Protein AF-A0A9E5ETS0-F1 (afdb_monomer_lite)

Foldseek 3Di:
DLLVVLVVLVVVVVVVVVCVVCCVVVVVDFPAAFFPLVVLVVVLVVLCCVVVVVVVCVVSVVVSCCSNVVPDDPPDDDDDDDDDVVCVCVVVVVVVVVCVVSVLSCVCSVCVWAAVDFPDPPPTDGPDDPDPFPFEWEWEDDVLKTKIWGDPDDCPPDVPVCSVPPDPPIDIDIQEAEDAAQTWYKYFYAYDDQKWWWDWRNNVDIDIHHHPDTGITITHGHDFQWEQDPVVRDIDGPDPVPWTKTATPDDPDDVRVSHIHTYGYYHDDDDDDPCCPAPLDLQLQNQLVLLVVQLVVLCVVLVVLVVVLVQCVVPVPDQRPPCLVVDDVVCVNHDDPQNNLQSQQLSVLSCQLRHLLSNLLRNCLSNPQCVQQVFPHWPCSNLNSVLSVLLVLLVVLLVCQQVDFLGAWRCHNLCQCLQLAFWAFFDQDQDPPDPPDDGDTDGDRDDPQQAHPSHSNSGSNLLSSLVSVLSSLSSLLSSLVRSLCCNPPGGDPPDDPVNGDQSSVLSNVLSVLSNPLSVLVSVLSVQSSCCRPVNAAAQAPAPADDDPSTGHDGYHHHSVVSVCSSCSRVVSSVSSSPRD

Sequence (580 aa):
MYRCWGLLFAAVNLAAIGLFVISPAMGWWLPKNIASYGADIDHLFYLILVATGFFFIVTQGTLVYCMLRFNAKEGVKAMNIHGNTKLEIIWTAIPAIILIYIGFAQTPTWAKMKYIEIDTWFPVRYKGTNIESDLHVTVLGRQWEWRMRYPQGNIPADPQAWADLGNLHDLHVVNELHVWKDAKVKIHLKTQDVIHSFFMPNLRLKQDALPGKIMPMVFSPIEANVRYNPTTKMIEELNPSSTWEIACAELCGGNHYRMRGKLFVHETKQKPRFLTTYLFSQDHKMIGIQFLFSGLIFFGIGGLLALLVRLQLAWPDGNLPYIGKWFPQSWGGKMSPEFYTMLFTMHASIMIFFVIIPWLTGTFGNFLIPLMIGARDMAFPKLNMFSYWVMWPAFIIILASFFVDGGAASSGWTSYPTLSNVGAEAGLEKIPLKPGEPTTSYTVFKDDSFNSPAAPGAGMGQIFWLVSLIFVGIGSMMGSVNYITTILNMRAPGMDLMRMPLTVWSLFITAILQALALPVLTVALMLQLLDKLIATSFFLPPGGLSFGNWHTTPGGGQPLLWQHLFWFYSHPAVYIMILP

Secondary structure (DSSP, 8-state):
-HHHHHHHHHHHHHHHHHHHHHHHHTT-SSPPP-BTTHHHHHHHHHHHHHHHHHHHHHHHHHHHHHHHHT-PPTTPPPP-PPP-HHHHHHHHHHHHHHHHHHHHHTHHHHHHHH-S-BS-TTTT-B--S----SEEEEEEEETTEEEEEE-SSPPPS-HHHHHHH--TT-EEEESEEEEETT--EEEEEEESSS-EEEEEGGGTEEEEE-TT--EEEEE-B-S--EEE-TTT-SEEES-GGG-EEEEE-S--STTGGG-EEEEEEESS-PPPPHIIIIIS---HHHHHHHHHHHHHHHHHHHHHHHHHHHHHHHSSSSPPTTTGGGS-GGGTTS--HHHHHHHHHHHHHHIIIIIIHIIIIIIIIHHHHHHHHT-SS-S-HHHHHHHHHTHHHHHHHHHHGGGSTT-B--STTTT-HHHHS--EEEEEE---SSTTS----EEEE------BTTBGGGTHHHHHHHHHHHHHHHHHHHHHHHHHHHHHH-PPTT--GGGS-HHHHHHHHHHHHHHHHHHHHHHHHHHHHHHHHS---SSSPBT--EETTEEPPPB-S-HHHHHHHHHHHHHHHHHHHH--

pLDDT: mean 83.67, std 13.47, range [40.34, 97.81]

Radius of gyration: 40.65 Å; chains: 1; bounding box: 93×56×139 Å

Structure (mmCIF, N/CA/C/O backbone):
data_AF-A0A9E5ETS0-F1
#
_entry.id   AF-A0A9E5ETS0-F1
#
loop_
_atom_site.group_PDB
_atom_site.id
_atom_site.type_symbol
_atom_site.label_atom_id
_atom_site.label_alt_id
_atom_site.label_comp_id
_atom_site.label_asym_id
_atom_site.label_entity_id
_atom_site.label_seq_id
_atom_site.pdbx_PDB_ins_code
_atom_site.Cartn_x
_atom_site.Cartn_y
_atom_site.Cartn_z
_atom_site.occupancy
_atom_site.B_iso_or_equiv
_atom_site.auth_seq_id
_atom_site.auth_comp_id
_atom_site.auth_asym_id
_atom_site.auth_atom_id
_atom_site.pdbx_PDB_model_num
ATOM 1 N N . MET A 1 1 ? -20.040 4.695 73.032 1.00 62.38 1 MET A N 1
ATOM 2 C CA . MET A 1 1 ? -19.505 4.022 71.828 1.00 62.38 1 MET A CA 1
ATOM 3 C C . MET A 1 1 ? -20.606 3.585 70.858 1.00 62.38 1 MET A C 1
ATOM 5 O O . MET A 1 1 ? -20.610 4.052 69.731 1.00 62.38 1 MET A O 1
ATOM 9 N N . TYR A 1 2 ? -21.592 2.784 71.278 1.00 68.00 2 TYR A N 1
ATOM 10 C CA . TYR A 1 2 ? -22.617 2.216 70.378 1.00 68.00 2 TYR A CA 1
ATOM 11 C C . TYR A 1 2 ? -23.520 3.232 69.645 1.00 68.00 2 TYR A C 1
ATOM 13 O O . TYR A 1 2 ? -23.860 3.021 68.487 1.00 68.00 2 TYR A O 1
ATOM 21 N N . ARG A 1 3 ? -23.887 4.364 70.270 1.00 72.94 3 ARG A N 1
ATOM 22 C CA . ARG A 1 3 ? -24.662 5.428 69.587 1.00 72.94 3 ARG A CA 1
ATOM 23 C C . ARG A 1 3 ? -23.854 6.135 68.497 1.00 72.94 3 ARG A C 1
ATOM 25 O O . ARG A 1 3 ? -24.411 6.493 67.468 1.00 72.94 3 ARG A O 1
ATOM 32 N N . CYS A 1 4 ? -22.547 6.287 68.709 1.00 80.50 4 CYS A N 1
ATOM 33 C CA . CYS A 1 4 ? -21.646 6.867 67.717 1.00 80.50 4 CYS A CA 1
ATOM 34 C C . CYS A 1 4 ? -21.562 5.979 66.470 1.00 80.50 4 CYS A C 1
ATOM 36 O O . CYS A 1 4 ? -21.578 6.503 65.366 1.00 80.50 4 CYS A O 1
ATOM 38 N N . TRP A 1 5 ? -21.565 4.650 66.634 1.00 81.69 5 TRP A N 1
ATOM 39 C CA . TRP A 1 5 ? -21.604 3.703 65.514 1.00 81.69 5 TRP A CA 1
ATOM 40 C C . TRP A 1 5 ? -22.902 3.785 64.703 1.00 81.69 5 TRP A C 1
ATOM 42 O O . TRP A 1 5 ? -22.839 3.796 63.480 1.00 81.69 5 TRP A O 1
ATOM 52 N N . GLY A 1 6 ? -24.064 3.909 65.356 1.00 83.94 6 GLY A N 1
ATOM 53 C CA . GLY A 1 6 ? -25.342 4.097 64.654 1.00 83.94 6 GLY A CA 1
ATOM 54 C C . GLY A 1 6 ? -25.409 5.411 63.865 1.00 83.94 6 GLY A C 1
ATOM 55 O O . GLY A 1 6 ? -25.862 5.420 62.724 1.00 83.94 6 GLY A O 1
ATOM 56 N N . LEU A 1 7 ? -24.903 6.509 64.438 1.00 86.38 7 LEU A N 1
ATOM 57 C CA . LEU A 1 7 ? -24.822 7.808 63.756 1.00 86.38 7 LEU A CA 1
ATOM 58 C C . LEU A 1 7 ? -23.814 7.800 62.600 1.00 86.38 7 LEU A C 1
ATOM 60 O O . LEU A 1 7 ? -24.113 8.326 61.533 1.00 86.38 7 LEU A O 1
ATOM 64 N N . LEU A 1 8 ? -22.649 7.173 62.787 1.00 88.25 8 LEU A N 1
ATOM 65 C CA . LEU A 1 8 ? -21.658 6.994 61.726 1.00 88.25 8 LEU A CA 1
ATOM 66 C C . LEU A 1 8 ? -22.242 6.175 60.570 1.00 88.25 8 LEU A C 1
ATOM 68 O O . LEU A 1 8 ? -22.123 6.567 59.414 1.00 88.25 8 LEU A O 1
ATOM 72 N N . PHE A 1 9 ? -22.924 5.072 60.879 1.00 89.19 9 PHE A N 1
ATOM 73 C CA . PHE A 1 9 ? -23.570 4.231 59.876 1.00 89.19 9 PHE A CA 1
ATOM 74 C C . PHE A 1 9 ? -24.673 4.985 59.118 1.00 89.19 9 PHE A C 1
ATOM 76 O O . PHE A 1 9 ? -24.759 4.888 57.893 1.00 89.19 9 PHE A O 1
ATOM 83 N N . ALA A 1 10 ? -25.476 5.798 59.813 1.00 89.31 10 ALA A N 1
ATOM 84 C CA . ALA A 1 10 ? -26.462 6.674 59.182 1.00 89.31 10 ALA A CA 1
ATOM 85 C C . ALA A 1 10 ? -25.806 7.706 58.249 1.00 89.31 10 ALA A C 1
ATOM 87 O O . ALA A 1 10 ? -26.261 7.889 57.121 1.00 89.31 10 ALA A O 1
ATOM 88 N N . ALA A 1 11 ? -24.710 8.335 58.686 1.00 92.38 11 ALA A N 1
ATOM 89 C CA . ALA A 1 11 ? -23.965 9.303 57.885 1.00 92.38 11 ALA A CA 1
ATOM 90 C C . ALA A 1 11 ? -23.371 8.669 56.615 1.00 92.38 11 ALA A C 1
ATOM 92 O O . ALA A 1 11 ? -23.480 9.253 55.540 1.00 92.38 11 ALA A O 1
ATOM 93 N N . VAL A 1 12 ? -22.810 7.458 56.711 1.00 90.94 12 VAL A N 1
ATOM 94 C CA . VAL A 1 12 ? -22.287 6.712 55.552 1.00 90.94 12 VAL A CA 1
ATOM 95 C C . VAL A 1 12 ? -23.400 6.377 54.556 1.00 90.94 12 VAL A C 1
ATOM 97 O O . VAL A 1 12 ? -23.225 6.580 53.357 1.00 90.94 12 VAL A O 1
ATOM 100 N N . ASN A 1 13 ? -24.562 5.918 55.030 1.00 90.19 13 ASN A N 1
ATOM 101 C CA . ASN A 1 13 ? -25.700 5.625 54.153 1.00 90.19 13 ASN A CA 1
ATOM 102 C C . ASN A 1 13 ? -26.237 6.884 53.459 1.00 90.19 13 ASN A C 1
ATOM 104 O O . ASN A 1 13 ? -26.495 6.858 52.256 1.00 90.19 13 ASN A O 1
ATOM 108 N N . LEU A 1 14 ? -26.359 7.999 54.185 1.00 90.06 14 LEU A N 1
ATOM 109 C CA . LEU A 1 14 ? -26.758 9.283 53.603 1.00 90.06 14 LEU A CA 1
ATOM 110 C C . LEU A 1 14 ? -25.741 9.778 52.570 1.00 90.06 14 LEU A C 1
ATOM 112 O O . LEU A 1 14 ? -26.143 10.256 51.512 1.00 90.06 14 LEU A O 1
ATOM 116 N N . ALA A 1 15 ? -24.443 9.618 52.835 1.00 90.94 15 ALA A N 1
ATOM 117 C CA . ALA A 1 15 ? -23.394 9.948 51.876 1.00 90.94 15 ALA A CA 1
ATOM 118 C C . ALA A 1 15 ? -23.476 9.071 50.615 1.00 90.94 15 ALA A C 1
ATOM 120 O O . ALA A 1 15 ? -23.362 9.592 49.508 1.00 90.94 15 ALA A O 1
ATOM 121 N N . ALA A 1 16 ? -23.737 7.767 50.758 1.00 87.12 16 ALA A N 1
ATOM 122 C CA . ALA A 1 16 ? -23.919 6.857 49.628 1.00 87.12 16 ALA A CA 1
ATOM 123 C C . ALA A 1 16 ? -25.138 7.239 48.770 1.00 87.12 16 ALA A C 1
ATOM 125 O O . ALA A 1 16 ? -25.021 7.346 47.551 1.00 87.12 16 ALA A O 1
ATOM 126 N N . ILE A 1 17 ? -26.288 7.518 49.394 1.00 86.00 17 ILE A N 1
ATOM 127 C CA . ILE A 1 17 ? -27.493 7.992 48.691 1.00 86.00 17 ILE A CA 1
ATOM 128 C C . ILE A 1 17 ? -27.215 9.335 48.003 1.00 86.00 17 ILE A C 1
ATOM 130 O O . ILE A 1 17 ? -27.558 9.513 46.834 1.00 86.00 17 ILE A O 1
ATOM 134 N N . GLY A 1 18 ? -26.546 10.261 48.696 1.00 86.19 18 GLY A N 1
ATOM 135 C CA . GLY A 1 18 ? -26.140 11.552 48.146 1.00 86.19 18 GLY A CA 1
ATOM 136 C C . GLY A 1 18 ? -25.257 11.403 46.907 1.00 86.19 18 GLY A C 1
ATOM 137 O O . GLY A 1 18 ? -25.530 12.032 45.888 1.00 86.19 18 GLY A O 1
ATOM 138 N N . LEU A 1 19 ? -24.260 10.514 46.945 1.00 85.50 19 LEU A N 1
ATOM 139 C CA . LEU A 1 19 ? -23.407 10.202 45.795 1.00 85.50 19 LEU A CA 1
ATOM 140 C C . LEU A 1 19 ? -24.216 9.679 44.604 1.00 85.50 19 LEU A C 1
ATOM 142 O O . LEU A 1 19 ? -23.965 10.105 43.478 1.00 85.50 19 LEU A O 1
ATOM 146 N N . PHE A 1 20 ? -25.209 8.817 44.826 1.00 82.50 20 PHE A N 1
ATOM 147 C CA . PHE A 1 20 ? -26.078 8.315 43.755 1.00 82.50 20 PHE A CA 1
ATOM 148 C C . PHE A 1 20 ? -26.928 9.409 43.101 1.00 82.50 20 PHE A C 1
ATOM 150 O O . PHE A 1 20 ? -27.121 9.380 41.889 1.00 82.50 20 PHE A O 1
ATOM 157 N N . VAL A 1 21 ? -27.411 10.384 43.874 1.00 82.12 21 VAL A N 1
ATOM 158 C CA . VAL A 1 21 ? -28.195 11.516 43.349 1.00 82.12 21 VAL A CA 1
ATOM 159 C C . VAL A 1 21 ? -27.303 12.529 42.625 1.00 82.12 21 VAL A C 1
ATOM 161 O O . VAL A 1 21 ? -27.699 13.089 41.605 1.00 82.12 21 VAL A O 1
ATOM 164 N N . ILE A 1 22 ? -26.087 12.749 43.128 1.00 85.06 22 ILE A N 1
ATOM 165 C CA . ILE A 1 22 ? -25.135 13.722 42.575 1.00 85.06 22 ILE A CA 1
ATOM 166 C C . ILE A 1 22 ? -24.440 13.184 41.314 1.00 85.06 22 ILE A C 1
ATOM 168 O O . ILE A 1 22 ? -24.177 13.952 40.391 1.00 85.06 22 ILE A O 1
ATOM 172 N N . SER A 1 23 ? -24.164 11.877 41.232 1.00 83.69 23 SER A N 1
ATOM 173 C CA . SER A 1 23 ? -23.398 11.277 40.122 1.00 83.69 23 SER A CA 1
ATOM 174 C C . SER A 1 23 ? -23.966 11.587 38.723 1.00 83.69 23 SER A C 1
ATOM 176 O O . SER A 1 23 ? -23.178 11.953 37.849 1.00 83.69 23 SER A O 1
ATOM 178 N N . PRO A 1 24 ? -25.295 11.529 38.482 1.00 79.06 24 PRO A N 1
ATOM 179 C CA . PRO A 1 24 ? -25.895 11.980 37.226 1.00 79.06 24 PRO A CA 1
ATOM 180 C C . PRO A 1 24 ? -25.645 13.457 36.911 1.00 79.06 24 PRO A C 1
ATOM 182 O O . PRO A 1 24 ? -25.294 13.780 35.779 1.00 79.06 24 PRO A O 1
ATOM 185 N N . ALA A 1 25 ? -25.775 14.346 37.903 1.00 79.25 25 ALA A N 1
ATOM 186 C CA . ALA A 1 25 ? -25.561 15.784 37.724 1.00 79.25 25 ALA A CA 1
ATOM 187 C C . ALA A 1 25 ? -24.096 16.124 37.394 1.00 79.25 25 ALA A C 1
ATOM 189 O O . ALA A 1 25 ? -23.830 17.089 36.684 1.00 79.25 25 ALA A O 1
ATOM 190 N N . MET A 1 26 ? -23.156 15.302 37.869 1.00 81.19 26 MET A N 1
ATOM 191 C CA . MET A 1 26 ? -21.717 15.447 37.617 1.00 81.19 26 MET A CA 1
ATOM 192 C C . MET A 1 26 ? -21.239 14.735 36.341 1.00 81.19 26 MET A C 1
ATOM 194 O O . MET A 1 26 ? -20.049 14.768 36.032 1.00 81.19 26 MET A O 1
ATOM 198 N N . GLY A 1 27 ? -22.135 14.069 35.602 1.00 75.50 27 GLY A N 1
ATOM 199 C CA . GLY A 1 27 ? -21.783 13.327 34.387 1.00 75.50 27 GLY A CA 1
ATOM 200 C C . GLY A 1 27 ? -21.003 12.030 34.635 1.00 75.50 27 GLY A C 1
ATOM 201 O O . GLY A 1 27 ? -20.475 11.451 33.691 1.00 75.50 27 GLY A O 1
ATOM 202 N N . TRP A 1 28 ? -20.946 11.536 35.876 1.00 81.38 28 TRP A N 1
ATOM 203 C CA . TRP A 1 28 ? -20.287 10.269 36.250 1.00 81.38 28 TRP A CA 1
ATOM 204 C C . TRP A 1 28 ? -21.172 9.038 36.022 1.00 81.38 28 TRP A C 1
ATOM 206 O O . TRP A 1 28 ? -20.935 7.965 36.575 1.00 81.38 28 TRP A O 1
ATOM 216 N N . TRP A 1 29 ? -22.239 9.211 35.251 1.00 86.81 29 TRP A N 1
ATOM 217 C CA . TRP A 1 29 ? -23.243 8.190 35.010 1.00 86.81 29 TRP A CA 1
ATOM 218 C C . TRP A 1 29 ? -22.941 7.377 33.746 1.00 86.81 29 TRP A C 1
ATOM 220 O O . TRP A 1 29 ? -21.812 7.336 33.261 1.00 86.81 29 TRP A O 1
ATOM 230 N N . LEU A 1 30 ? -23.957 6.697 33.213 1.00 86.81 30 LEU A N 1
ATOM 231 C CA . LEU A 1 30 ? -23.849 5.945 31.970 1.00 86.81 30 LEU A CA 1
ATOM 232 C C . LEU A 1 30 ? -23.328 6.836 30.824 1.00 86.81 30 LEU A C 1
ATOM 234 O O . LEU A 1 30 ? -23.855 7.931 30.611 1.00 86.81 30 LEU A O 1
ATOM 238 N N . PRO A 1 31 ? -22.334 6.370 30.044 1.00 88.94 31 PRO A N 1
ATOM 239 C CA . PRO A 1 31 ? -21.817 7.135 28.918 1.00 88.94 31 PRO A CA 1
ATOM 240 C C . PRO A 1 31 ? -22.869 7.231 27.812 1.00 88.94 31 PRO A C 1
ATOM 242 O O . PRO A 1 31 ? -23.788 6.410 27.741 1.00 88.94 31 PRO A O 1
ATOM 245 N N . LYS A 1 32 ? -22.710 8.195 26.902 1.00 89.25 32 LYS A N 1
ATOM 246 C CA . LYS A 1 32 ? -23.622 8.397 25.766 1.00 89.25 32 LYS A CA 1
ATOM 247 C C . LYS A 1 32 ? -23.890 7.085 25.016 1.00 89.25 32 LYS A C 1
ATOM 249 O O . LYS A 1 32 ? -22.942 6.403 24.618 1.00 89.25 32 LYS A O 1
ATOM 254 N N . ASN A 1 33 ? -25.169 6.758 24.828 1.00 91.44 33 ASN A N 1
ATOM 255 C CA . ASN A 1 33 ? -25.594 5.601 24.048 1.00 91.44 33 ASN A CA 1
ATOM 256 C C . ASN A 1 33 ? -25.424 5.865 22.543 1.00 91.44 33 ASN A C 1
ATOM 258 O O . ASN A 1 33 ? -25.897 6.881 22.038 1.00 91.44 33 ASN A O 1
ATOM 262 N N . ILE A 1 34 ? -24.799 4.919 21.843 1.00 92.69 34 ILE A N 1
ATOM 263 C CA . ILE A 1 34 ? -24.643 4.922 20.380 1.00 92.69 34 ILE A CA 1
ATOM 264 C C . ILE A 1 34 ? -25.112 3.610 19.734 1.00 92.69 34 ILE A C 1
ATOM 266 O O . ILE A 1 34 ? -24.891 3.409 18.543 1.00 92.69 34 ILE A O 1
ATOM 270 N N . ALA A 1 35 ? -25.737 2.708 20.495 1.00 90.81 35 ALA A N 1
ATOM 271 C CA . ALA A 1 35 ? -26.347 1.483 19.983 1.00 90.81 35 ALA A CA 1
ATOM 272 C C . ALA A 1 35 ? -27.851 1.674 19.756 1.00 90.81 35 ALA A C 1
ATOM 274 O O . ALA A 1 35 ? -28.539 2.297 20.572 1.00 90.81 35 ALA A O 1
ATOM 275 N N . SER A 1 36 ? -28.380 1.046 18.705 1.00 89.50 36 SER A N 1
ATOM 276 C CA . SER A 1 36 ? -29.820 1.044 18.403 1.00 89.50 36 SER A CA 1
ATOM 277 C C . SER A 1 36 ? -30.688 0.494 19.545 1.00 89.50 36 SER A C 1
ATOM 279 O O . SER A 1 36 ? -31.787 0.989 19.769 1.00 89.50 36 SER A O 1
ATOM 281 N N . TYR A 1 37 ? -30.189 -0.487 20.304 1.00 86.69 37 TYR A N 1
ATOM 282 C CA . TYR A 1 37 ? -30.886 -1.112 21.437 1.00 86.69 37 TYR A CA 1
ATOM 283 C C . TYR A 1 37 ? -30.562 -0.476 22.800 1.00 86.69 37 TYR A C 1
ATOM 285 O O . TYR A 1 37 ? -31.112 -0.889 23.819 1.00 86.69 37 TYR A O 1
ATOM 293 N N . GLY A 1 38 ? -29.638 0.488 22.870 1.00 88.38 38 GLY A N 1
ATOM 294 C CA . GLY A 1 38 ? -29.115 0.940 24.164 1.00 88.38 38 GLY A CA 1
ATOM 295 C C . GLY A 1 38 ? -30.148 1.648 25.045 1.00 88.38 38 GLY A C 1
ATOM 296 O O . GLY A 1 38 ? -30.062 1.541 26.263 1.00 88.38 38 GLY A O 1
ATOM 297 N N . ALA A 1 39 ? -31.177 2.270 24.458 1.00 90.00 39 ALA A N 1
ATOM 298 C CA . ALA A 1 39 ? -32.281 2.865 25.215 1.00 90.00 39 ALA A CA 1
ATOM 299 C C . ALA A 1 39 ? -33.088 1.818 26.009 1.00 90.00 39 ALA A C 1
ATOM 301 O O . ALA A 1 39 ? -33.478 2.079 27.146 1.00 90.00 39 ALA A O 1
ATOM 302 N N . ASP A 1 40 ? -33.281 0.617 25.449 1.00 88.06 40 ASP A N 1
ATOM 303 C CA . ASP A 1 40 ? -33.982 -0.482 26.127 1.00 88.06 40 ASP A CA 1
ATOM 304 C C . ASP A 1 40 ? -33.185 -0.973 27.350 1.00 88.06 40 ASP A C 1
ATOM 306 O O . ASP A 1 40 ? -33.758 -1.295 28.394 1.00 88.06 40 ASP A O 1
ATOM 310 N N . ILE A 1 41 ? -31.852 -1.014 27.234 1.00 88.69 41 ILE A N 1
ATOM 311 C CA . ILE A 1 41 ? -30.949 -1.387 28.334 1.00 88.69 41 ILE A CA 1
ATOM 312 C C . ILE A 1 41 ? -30.951 -0.309 29.410 1.00 88.69 41 ILE A C 1
ATOM 314 O O . ILE A 1 41 ? -31.074 -0.633 30.590 1.00 88.69 41 ILE A O 1
ATOM 318 N N . ASP A 1 42 ? -30.834 0.957 29.011 1.00 90.75 42 ASP A N 1
ATOM 319 C CA . ASP A 1 42 ? -30.828 2.080 29.944 1.00 90.75 42 ASP A CA 1
ATOM 320 C C . ASP A 1 42 ? -32.147 2.101 30.741 1.00 90.75 42 ASP A C 1
ATOM 322 O O . ASP A 1 42 ? -32.120 2.216 31.966 1.00 90.75 42 ASP A O 1
ATOM 326 N N . HIS A 1 43 ? -33.296 1.860 30.094 1.00 89.44 43 HIS A N 1
ATOM 327 C CA . HIS A 1 43 ? -34.589 1.734 30.776 1.00 89.44 43 HIS A CA 1
ATOM 328 C C . HIS A 1 43 ? -34.617 0.590 31.806 1.00 89.44 43 HIS A C 1
ATOM 330 O O . HIS A 1 43 ? -35.038 0.800 32.946 1.00 89.44 43 HIS A O 1
ATOM 336 N N . LEU A 1 44 ? -34.148 -0.612 31.444 1.00 88.38 44 LEU A N 1
ATOM 337 C CA . LEU A 1 44 ? -34.066 -1.740 32.384 1.00 88.38 44 LEU A CA 1
ATOM 338 C C . LEU A 1 44 ? -33.138 -1.437 33.562 1.00 88.38 44 LEU A C 1
ATOM 340 O O . LEU A 1 44 ? -33.475 -1.743 34.706 1.00 88.38 44 LEU A O 1
ATOM 344 N N . PHE A 1 45 ? -31.993 -0.812 33.291 1.00 89.19 45 PHE A N 1
ATOM 345 C CA . PHE A 1 45 ? -31.049 -0.400 34.319 1.00 89.19 45 PHE A CA 1
ATOM 346 C C . PHE A 1 45 ? -31.698 0.568 35.312 1.00 89.19 45 PHE A C 1
ATOM 348 O O . PHE A 1 45 ? -31.629 0.328 36.516 1.00 89.19 45 PHE A O 1
ATOM 355 N N . TYR A 1 46 ? -32.386 1.611 34.834 1.00 88.25 46 TYR A N 1
ATOM 356 C CA . TYR A 1 46 ? -33.074 2.560 35.713 1.00 88.25 46 TYR A CA 1
ATOM 357 C C . TYR A 1 46 ? -34.221 1.916 36.494 1.00 88.25 46 TYR A C 1
ATOM 359 O O . TYR A 1 46 ? -34.378 2.202 37.680 1.00 88.25 46 TYR A O 1
ATOM 367 N N . LEU A 1 47 ? -34.987 1.013 35.878 1.00 87.19 47 LEU A N 1
ATOM 368 C CA . LEU A 1 47 ? -36.055 0.281 36.560 1.00 87.19 47 LEU A CA 1
ATOM 369 C C . LEU A 1 47 ? -35.508 -0.560 37.721 1.00 87.19 47 LEU A C 1
ATOM 371 O O . LEU A 1 47 ? -36.016 -0.476 38.842 1.00 87.19 47 LEU A O 1
ATOM 375 N N . ILE A 1 48 ? -34.450 -1.336 37.471 1.00 89.00 48 ILE A N 1
ATOM 376 C CA . ILE A 1 48 ? -33.796 -2.162 38.495 1.00 89.00 48 ILE A CA 1
ATOM 377 C C . ILE A 1 48 ? -33.188 -1.269 39.575 1.00 89.00 48 ILE A C 1
ATOM 379 O O . ILE A 1 48 ? -33.345 -1.549 40.764 1.00 89.00 48 ILE A O 1
ATOM 383 N N . LEU A 1 49 ? -32.529 -0.180 39.185 1.00 88.19 49 LEU A N 1
ATOM 384 C CA . LEU A 1 49 ? -31.896 0.748 40.113 1.00 88.19 49 LEU A CA 1
ATOM 385 C C . LEU A 1 49 ? -32.911 1.413 41.049 1.00 88.19 49 LEU A C 1
ATOM 387 O O . LEU A 1 49 ? -32.669 1.473 42.249 1.00 88.19 49 LEU A O 1
ATOM 391 N N . VAL A 1 50 ? -34.053 1.879 40.536 1.00 87.12 50 VAL A N 1
ATOM 392 C CA . VAL A 1 50 ? -35.105 2.492 41.364 1.00 87.12 50 VAL A CA 1
ATOM 393 C C . VAL A 1 50 ? -35.713 1.459 42.313 1.00 87.12 50 VAL A C 1
ATOM 395 O O . VAL A 1 50 ? -35.842 1.729 43.508 1.00 87.12 50 VAL A O 1
ATOM 398 N N . ALA A 1 51 ? -36.039 0.263 41.813 1.00 87.94 51 ALA A N 1
ATOM 399 C CA . ALA A 1 51 ? -36.621 -0.799 42.630 1.00 87.94 51 ALA A CA 1
ATOM 400 C C . ALA A 1 51 ? -35.667 -1.251 43.751 1.00 87.94 51 ALA A C 1
ATOM 402 O O . ALA A 1 51 ? -36.046 -1.294 44.921 1.00 87.94 51 ALA A O 1
ATOM 403 N N . THR A 1 52 ? -34.411 -1.551 43.412 1.00 88.00 52 THR A N 1
ATOM 404 C CA . THR A 1 52 ? -33.392 -1.970 44.390 1.00 88.00 52 THR A CA 1
ATOM 405 C C . THR A 1 52 ? -32.995 -0.834 45.329 1.00 88.00 52 THR A C 1
ATOM 407 O O . THR A 1 52 ? -32.853 -1.067 46.527 1.00 88.00 52 THR A O 1
ATOM 410 N N . GLY A 1 53 ? -32.896 0.397 44.825 1.00 87.75 53 GLY A N 1
ATOM 411 C CA . GLY A 1 53 ? -32.628 1.598 45.613 1.00 87.75 53 GLY A CA 1
ATOM 412 C C . GLY A 1 53 ? -33.704 1.864 46.664 1.00 87.75 53 GLY A C 1
ATOM 413 O O . GLY A 1 53 ? -33.373 2.153 47.814 1.00 87.75 53 GLY A O 1
ATOM 414 N N . PHE A 1 54 ? -34.983 1.684 46.320 1.00 88.12 54 PHE A N 1
ATOM 415 C CA . PHE A 1 54 ? -36.087 1.776 47.279 1.00 88.12 54 PHE A CA 1
ATOM 416 C C . PHE A 1 54 ? -35.911 0.786 48.439 1.00 88.12 54 PHE A C 1
ATOM 418 O O . PHE A 1 54 ? -35.875 1.194 49.602 1.00 88.12 54 PHE A O 1
ATOM 425 N N . PHE A 1 55 ? -35.733 -0.507 48.140 1.00 88.19 55 PHE A N 1
ATOM 426 C CA . PHE A 1 55 ? -35.544 -1.521 49.184 1.00 88.19 55 PHE A CA 1
ATOM 427 C C . PHE A 1 55 ? -34.259 -1.311 49.980 1.00 88.19 55 PHE A C 1
ATOM 429 O O . PHE A 1 55 ? -34.251 -1.544 51.190 1.00 88.19 55 PHE A O 1
ATOM 436 N N . PHE A 1 56 ? -33.191 -0.838 49.339 1.00 88.50 56 PHE A N 1
ATOM 437 C CA . PHE A 1 56 ? -31.949 -0.483 50.012 1.00 88.50 56 PHE A CA 1
ATOM 438 C C . PHE A 1 56 ? -32.184 0.617 51.054 1.00 88.50 56 PHE A C 1
ATOM 440 O O . PHE A 1 56 ? -31.859 0.412 52.222 1.00 88.50 56 PHE A O 1
ATOM 447 N N . ILE A 1 57 ? -32.817 1.735 50.678 1.00 89.69 57 ILE A N 1
ATOM 448 C CA . ILE A 1 57 ? -33.107 2.852 51.595 1.00 89.69 57 ILE A CA 1
ATOM 449 C C . ILE A 1 57 ? -33.966 2.381 52.769 1.00 89.69 57 ILE A C 1
ATOM 451 O O . ILE A 1 57 ? -33.664 2.685 53.923 1.00 89.69 57 ILE A O 1
ATOM 455 N N . VAL A 1 58 ? -35.013 1.607 52.490 1.00 89.44 58 VAL A N 1
ATOM 456 C CA . VAL A 1 58 ? -35.926 1.106 53.520 1.00 89.44 58 VAL A CA 1
ATOM 457 C C . VAL A 1 58 ? -35.214 0.144 54.481 1.00 89.44 58 VAL A C 1
ATOM 459 O O . VAL A 1 58 ? -35.349 0.274 55.701 1.00 89.44 58 VAL A O 1
ATOM 462 N N . THR A 1 59 ? -34.417 -0.790 53.960 1.00 88.81 59 THR A N 1
ATOM 463 C CA . THR A 1 59 ? -33.683 -1.775 54.773 1.00 88.81 59 THR A CA 1
ATOM 464 C C . THR A 1 59 ? -32.613 -1.088 55.622 1.00 88.81 59 THR A C 1
ATOM 466 O O . THR A 1 59 ? -32.557 -1.300 56.834 1.00 88.81 59 THR A O 1
ATOM 469 N N . GLN A 1 60 ? -31.801 -0.214 55.021 1.00 90.38 60 GLN A N 1
ATOM 470 C CA . GLN A 1 60 ? -30.749 0.517 55.733 1.00 90.38 60 GLN A CA 1
ATOM 471 C C . GLN A 1 60 ? -31.329 1.494 56.758 1.00 90.38 60 GLN A C 1
ATOM 473 O O . GLN A 1 60 ? -30.836 1.572 57.883 1.00 90.38 60 GLN A O 1
ATOM 478 N N . GLY A 1 61 ? -32.415 2.192 56.417 1.00 90.25 61 GLY A N 1
ATOM 479 C CA . GLY A 1 61 ? -33.128 3.076 57.338 1.00 90.25 61 GLY A CA 1
ATOM 480 C C . GLY A 1 61 ? -33.704 2.324 58.538 1.00 90.25 61 GLY A C 1
ATOM 481 O O . GLY A 1 61 ? -33.564 2.779 59.673 1.00 90.25 61 GLY A O 1
ATOM 482 N N . THR A 1 62 ? -34.273 1.136 58.310 1.00 88.50 62 THR A N 1
ATOM 483 C CA . THR A 1 62 ? -34.761 0.258 59.386 1.00 88.50 62 THR A CA 1
ATOM 484 C C . THR A 1 62 ? -33.614 -0.203 60.283 1.00 88.50 62 THR A C 1
ATOM 486 O O . THR A 1 62 ? -33.734 -0.150 61.505 1.00 88.50 62 THR A O 1
ATOM 489 N N . LEU A 1 63 ? -32.470 -0.582 59.706 1.00 88.94 63 LEU A N 1
ATOM 490 C CA . LEU A 1 63 ? -31.285 -0.979 60.469 1.00 88.94 63 LEU A CA 1
ATOM 491 C C . LEU A 1 63 ? -30.744 0.177 61.325 1.00 88.94 63 LEU A C 1
ATOM 493 O O . LEU A 1 63 ? -30.506 -0.009 62.519 1.00 88.94 63 LEU A O 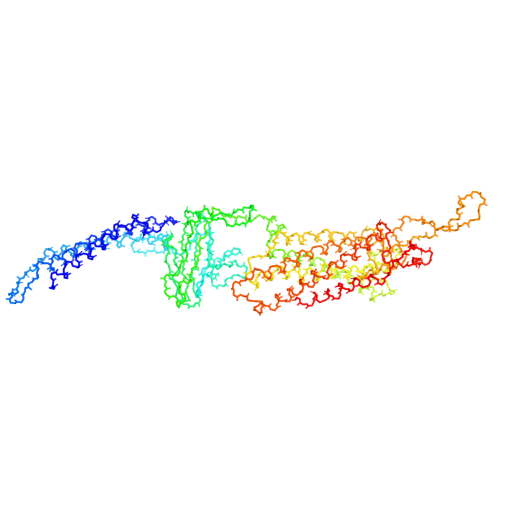1
ATOM 497 N N . VAL A 1 64 ? -30.623 1.381 60.756 1.00 89.56 64 VAL A N 1
ATOM 498 C CA . VAL A 1 64 ? -30.245 2.602 61.492 1.00 89.56 64 VAL A CA 1
ATOM 499 C C . VAL A 1 64 ? -31.227 2.865 62.633 1.00 89.56 64 VAL A C 1
ATOM 501 O O . VAL A 1 64 ? -30.804 3.081 63.771 1.00 89.56 64 VAL A O 1
ATOM 504 N N . TYR A 1 65 ? -32.533 2.804 62.359 1.00 87.69 65 TYR A N 1
ATOM 505 C CA . TYR A 1 65 ? -33.566 2.956 63.380 1.00 87.69 65 TYR A CA 1
ATOM 506 C C . TYR A 1 65 ? -33.379 1.939 64.509 1.00 87.69 65 TYR A C 1
ATOM 508 O O . TYR A 1 65 ? -33.358 2.324 65.678 1.00 87.69 65 TYR A O 1
ATOM 516 N N . CYS A 1 66 ? -33.165 0.663 64.182 1.00 85.69 66 CYS A N 1
ATOM 517 C CA . CYS A 1 66 ? -32.937 -0.387 65.166 1.00 85.69 66 CYS A CA 1
ATOM 518 C C . CYS A 1 66 ? -31.678 -0.130 66.010 1.00 85.69 66 CYS A C 1
ATOM 520 O O . CYS A 1 66 ? -31.738 -0.224 67.237 1.00 85.69 66 CYS A O 1
ATOM 522 N N . MET A 1 67 ? -30.564 0.263 65.384 1.00 85.31 67 MET A N 1
ATOM 523 C CA . MET A 1 67 ? -29.305 0.580 66.073 1.00 85.31 67 MET A CA 1
ATOM 524 C C . MET A 1 67 ? -29.429 1.773 67.027 1.00 85.31 67 MET A C 1
ATOM 526 O O . MET A 1 67 ? -28.753 1.815 68.057 1.00 85.31 67 MET A O 1
ATOM 530 N N . LEU A 1 68 ? -30.276 2.754 66.705 1.00 83.06 68 LEU A N 1
ATOM 531 C CA . LEU A 1 68 ? -30.521 3.915 67.564 1.00 83.06 68 LEU A CA 1
ATOM 532 C C . LEU A 1 68 ? -31.548 3.608 68.664 1.00 83.06 68 LEU A C 1
ATOM 534 O O . LEU A 1 68 ? -31.347 3.995 69.819 1.00 83.06 68 LEU A O 1
ATOM 538 N N . ARG A 1 69 ? -32.631 2.898 68.324 1.00 81.31 69 ARG A N 1
ATOM 539 C CA . ARG A 1 69 ? -33.769 2.618 69.212 1.00 81.31 69 ARG A CA 1
ATOM 540 C C . ARG A 1 69 ? -33.473 1.546 70.256 1.00 81.31 69 ARG A C 1
ATOM 542 O O . ARG A 1 69 ? -33.892 1.714 71.402 1.00 81.31 69 ARG A O 1
ATOM 549 N N . PHE A 1 70 ? -32.778 0.473 69.875 1.00 78.31 70 PHE A N 1
ATOM 550 C CA . PHE A 1 70 ? -32.530 -0.709 70.717 1.00 78.31 70 PHE A CA 1
ATOM 551 C C . PHE A 1 70 ? -31.127 -0.727 71.345 1.00 78.31 70 PHE A C 1
ATOM 553 O O . PHE A 1 70 ? -30.608 -1.770 71.728 1.00 78.31 70 PHE A O 1
ATOM 560 N N . ASN A 1 71 ? -30.510 0.444 71.496 1.00 75.56 71 ASN A N 1
ATOM 561 C CA . ASN A 1 71 ? -29.200 0.611 72.122 1.00 75.56 71 ASN A CA 1
ATOM 562 C C . ASN A 1 71 ? -29.290 0.604 73.660 1.00 75.56 71 ASN A C 1
ATOM 564 O O . ASN A 1 71 ? -29.215 1.658 74.304 1.00 75.56 71 ASN A O 1
ATOM 568 N N . ALA A 1 72 ? -29.531 -0.572 74.241 1.00 68.25 72 ALA A N 1
ATOM 569 C CA . ALA A 1 72 ? -29.634 -0.756 75.687 1.00 68.25 72 ALA A CA 1
ATOM 570 C C . ALA A 1 72 ? -28.248 -0.846 76.359 1.00 68.25 72 ALA A C 1
ATOM 572 O O . ALA A 1 72 ? -27.294 -1.361 75.782 1.00 68.25 72 ALA A O 1
ATOM 573 N N . LYS A 1 73 ? -28.137 -0.330 77.592 1.00 68.12 73 LYS A N 1
ATOM 574 C CA . LYS A 1 73 ? -26.931 -0.449 78.435 1.00 68.12 73 LYS A CA 1
ATOM 575 C C . LYS A 1 73 ? -26.928 -1.794 79.179 1.00 68.12 73 LYS A C 1
ATOM 577 O O . LYS A 1 73 ? -27.981 -2.412 79.323 1.00 68.12 73 LYS A O 1
ATOM 582 N N . GLU A 1 74 ? -25.766 -2.222 79.674 1.00 64.69 74 GLU A N 1
ATOM 583 C CA . GLU A 1 74 ? -25.653 -3.409 80.536 1.00 64.69 74 GLU A CA 1
ATOM 584 C C . GLU A 1 74 ? -26.626 -3.338 81.726 1.00 64.69 74 GLU A C 1
ATOM 586 O O . GLU A 1 74 ? -26.798 -2.284 82.339 1.00 64.69 74 GLU A O 1
ATOM 591 N N . GLY A 1 75 ? -27.287 -4.462 82.025 1.00 67.38 75 GLY A N 1
ATOM 592 C CA . GLY A 1 75 ? -28.244 -4.597 83.132 1.00 67.38 75 GLY A CA 1
ATOM 593 C C . GLY A 1 75 ? -29.730 -4.450 82.766 1.00 67.38 75 GLY A C 1
ATOM 594 O O . GLY A 1 75 ? -30.584 -4.671 83.622 1.00 67.38 75 GLY A O 1
ATOM 595 N N . VAL A 1 76 ? -30.077 -4.125 81.513 1.00 71.62 76 VAL A N 1
ATOM 596 C CA . VAL A 1 76 ? -31.480 -4.060 81.051 1.00 71.62 76 VAL A CA 1
ATOM 597 C C . VAL A 1 76 ? -31.968 -5.454 80.627 1.00 71.62 76 VAL A C 1
ATOM 599 O O . VAL A 1 76 ? -31.332 -6.105 79.800 1.00 71.62 76 VAL A O 1
ATOM 602 N N . LYS A 1 77 ? -33.108 -5.922 81.164 1.00 70.94 77 LYS A N 1
ATOM 603 C CA . LYS A 1 77 ? -33.730 -7.193 80.736 1.00 70.94 77 LYS A CA 1
ATOM 604 C C . LYS A 1 77 ? -34.110 -7.133 79.252 1.00 70.94 77 LYS A C 1
ATOM 606 O O . LYS A 1 77 ? -34.728 -6.166 78.811 1.00 70.94 77 LYS A O 1
ATOM 611 N N . ALA A 1 78 ? -33.771 -8.183 78.502 1.00 67.12 78 ALA A N 1
ATOM 612 C CA . ALA A 1 78 ? -34.123 -8.304 77.091 1.00 67.12 78 ALA A CA 1
ATOM 613 C C . ALA A 1 78 ? -35.649 -8.283 76.900 1.00 67.12 78 ALA A C 1
ATOM 615 O O . ALA A 1 78 ? -36.392 -8.948 77.624 1.00 67.12 78 ALA A O 1
ATOM 616 N N . MET A 1 79 ? -36.114 -7.505 75.924 1.00 69.62 79 MET A N 1
ATOM 617 C CA . MET A 1 79 ? -37.529 -7.409 75.574 1.00 69.62 79 MET A CA 1
ATOM 618 C C . MET A 1 79 ? -37.876 -8.499 74.555 1.00 69.62 79 MET A C 1
ATOM 620 O O . MET A 1 79 ? -37.291 -8.532 73.476 1.00 69.62 79 MET A O 1
ATOM 624 N N . ASN A 1 80 ? -38.836 -9.369 74.881 1.00 68.94 80 ASN A N 1
ATOM 625 C CA . ASN A 1 80 ? -39.352 -10.370 73.944 1.00 68.94 80 ASN A CA 1
ATOM 626 C C . ASN A 1 80 ? -40.359 -9.720 72.991 1.00 68.94 80 ASN A C 1
ATOM 628 O O . ASN A 1 80 ? -41.492 -9.422 73.372 1.00 68.94 80 ASN A O 1
ATOM 632 N N . ILE A 1 81 ? -39.931 -9.494 71.752 1.00 72.12 81 ILE A N 1
ATOM 633 C CA . ILE A 1 81 ? -40.773 -8.986 70.668 1.00 72.12 81 ILE A CA 1
ATOM 634 C C . ILE A 1 81 ? -41.277 -10.200 69.876 1.00 72.12 81 ILE A C 1
ATOM 636 O O . ILE A 1 81 ? -40.472 -11.022 69.447 1.00 72.12 81 ILE A O 1
ATOM 640 N N . HIS A 1 82 ? -42.593 -10.334 69.704 1.00 75.81 82 HIS A N 1
ATOM 641 C CA . HIS A 1 82 ? -43.183 -11.397 68.882 1.00 75.81 82 HIS A CA 1
ATOM 642 C C . HIS A 1 82 ? -43.242 -10.958 67.409 1.00 75.81 82 HIS A C 1
ATOM 644 O O . HIS A 1 82 ? -43.473 -9.781 67.124 1.00 75.81 82 HIS A O 1
ATOM 650 N N . GLY A 1 83 ? -43.021 -11.900 66.485 1.00 78.81 83 GLY A N 1
ATOM 651 C CA . GLY A 1 83 ? -43.066 -11.656 65.039 1.00 78.81 83 GLY A CA 1
ATOM 652 C C . GLY A 1 83 ? -44.460 -11.276 64.530 1.00 78.81 83 GLY A C 1
ATOM 653 O O . GLY A 1 83 ? -45.474 -11.542 65.180 1.00 78.81 83 GLY A O 1
ATOM 654 N N . ASN A 1 84 ? -44.513 -10.651 63.352 1.00 88.25 84 ASN A N 1
ATOM 655 C CA . ASN A 1 84 ? -45.761 -10.296 62.675 1.00 88.25 84 ASN A CA 1
ATOM 656 C C . ASN A 1 84 ? -45.828 -11.011 61.325 1.00 88.25 84 ASN A C 1
ATOM 658 O O . ASN A 1 84 ? -45.316 -10.518 60.320 1.00 88.25 84 ASN A O 1
ATOM 662 N N . THR A 1 85 ? -46.530 -12.144 61.296 1.00 89.25 85 THR A N 1
ATOM 663 C CA . THR A 1 85 ? -46.648 -13.005 60.112 1.00 89.25 85 THR A CA 1
ATOM 664 C C . THR A 1 85 ? -47.195 -12.268 58.886 1.00 89.25 85 THR A C 1
ATOM 666 O O . THR A 1 85 ? -46.768 -12.542 57.768 1.00 89.25 85 THR A O 1
ATOM 669 N N . LYS A 1 86 ? -48.104 -11.292 59.053 1.00 87.56 86 LYS A N 1
ATOM 670 C CA . LYS A 1 86 ? -48.616 -10.507 57.912 1.00 87.56 86 LYS A CA 1
ATOM 671 C C . LYS A 1 86 ? -47.518 -9.646 57.291 1.00 87.56 86 LYS A C 1
ATOM 673 O O . LYS A 1 86 ? -47.423 -9.577 56.069 1.00 87.56 86 LYS A O 1
ATOM 678 N N . LEU A 1 87 ? -46.697 -9.004 58.123 1.00 85.88 87 LEU A N 1
ATOM 679 C CA . LEU A 1 87 ? -45.578 -8.187 57.656 1.00 85.88 87 LEU A CA 1
ATOM 680 C C . LEU A 1 87 ? -44.522 -9.059 56.969 1.00 85.88 87 LEU A C 1
ATOM 682 O O . LEU A 1 87 ? -44.069 -8.705 55.888 1.00 85.88 87 LEU A O 1
ATOM 686 N N . GLU A 1 88 ? -44.193 -10.214 57.550 1.00 85.88 88 GLU A N 1
ATOM 687 C CA . GLU A 1 88 ? -43.241 -11.180 56.982 1.00 85.88 88 GLU A CA 1
ATOM 688 C C . GLU A 1 88 ? -43.688 -11.690 55.601 1.00 85.88 88 GLU A C 1
ATOM 690 O O . GLU A 1 88 ? -42.888 -11.718 54.662 1.00 85.88 88 GLU A O 1
ATOM 695 N N . ILE A 1 89 ? -44.977 -12.015 55.438 1.00 90.75 89 ILE A N 1
ATOM 696 C CA . ILE A 1 89 ? -45.546 -12.428 54.145 1.00 90.75 89 ILE A CA 1
ATOM 697 C C . ILE A 1 89 ? -45.468 -11.288 53.128 1.00 90.75 89 ILE A C 1
ATOM 699 O O . ILE A 1 89 ? -44.984 -11.501 52.019 1.00 90.75 89 ILE A O 1
ATOM 703 N N . ILE A 1 90 ? -45.908 -10.076 53.486 1.00 89.31 90 ILE A N 1
ATOM 704 C CA . ILE A 1 90 ? -45.884 -8.915 52.579 1.00 89.31 90 ILE A CA 1
ATOM 705 C C . ILE A 1 90 ? -44.445 -8.600 52.145 1.00 89.31 90 ILE A C 1
ATOM 707 O O . ILE A 1 90 ? -44.187 -8.396 50.957 1.00 89.31 90 ILE A O 1
ATOM 711 N N . TRP A 1 91 ? -43.503 -8.618 53.091 1.00 85.44 91 TRP A N 1
ATOM 712 C CA . TRP A 1 91 ? -42.090 -8.321 52.849 1.00 85.44 91 TRP A CA 1
ATOM 713 C C . TRP A 1 91 ? -41.376 -9.372 51.998 1.00 85.44 91 TRP A C 1
ATOM 715 O O . TRP A 1 91 ? -40.362 -9.070 51.378 1.00 85.44 91 TRP A O 1
ATOM 725 N N . THR A 1 92 ? -41.909 -10.592 51.937 1.00 87.69 92 THR A N 1
ATOM 726 C CA . THR A 1 92 ? -41.378 -11.670 51.092 1.00 87.69 92 THR A CA 1
ATOM 727 C C . THR A 1 92 ? -42.058 -11.691 49.720 1.00 87.69 92 THR A C 1
ATOM 729 O O . THR A 1 92 ? -41.396 -11.835 48.692 1.00 87.69 92 THR A O 1
ATOM 732 N N . ALA A 1 93 ? -43.379 -11.502 49.681 1.00 89.62 93 ALA A N 1
ATOM 733 C CA . ALA A 1 93 ? -44.175 -11.591 48.462 1.00 89.62 93 ALA A CA 1
ATOM 734 C C . ALA A 1 93 ? -43.905 -10.433 47.491 1.00 89.62 93 ALA A C 1
ATOM 736 O O . ALA A 1 93 ? -43.784 -10.670 46.289 1.00 89.62 93 ALA A O 1
ATOM 737 N N . ILE A 1 94 ? -43.778 -9.194 47.984 1.00 88.44 94 ILE A N 1
ATOM 738 C CA . ILE A 1 94 ? -43.565 -8.028 47.112 1.00 88.44 94 ILE A CA 1
ATOM 739 C C . ILE A 1 94 ? -42.235 -8.141 46.337 1.00 88.44 94 ILE A C 1
ATOM 741 O O . ILE A 1 94 ? -42.279 -8.063 45.106 1.00 88.44 94 ILE A O 1
ATOM 745 N N . PRO A 1 95 ? -41.064 -8.373 46.973 1.00 86.62 95 PRO A N 1
ATOM 746 C CA . PRO A 1 95 ? -39.817 -8.567 46.234 1.00 86.62 95 PRO A CA 1
ATOM 747 C C . PRO A 1 95 ? -39.867 -9.760 45.278 1.00 86.62 95 PRO A C 1
ATOM 749 O O . PRO A 1 95 ? -39.353 -9.658 44.168 1.00 86.62 95 PRO A O 1
ATOM 752 N N . ALA A 1 96 ? -40.520 -10.864 45.660 1.00 88.69 96 ALA A N 1
ATOM 753 C CA . ALA A 1 96 ? -40.670 -12.028 44.787 1.00 88.69 96 ALA A CA 1
ATOM 754 C C . ALA A 1 96 ? -41.446 -11.688 43.502 1.00 88.69 96 ALA A C 1
ATOM 756 O O . ALA A 1 96 ? -40.989 -12.018 42.408 1.00 88.69 96 ALA A O 1
ATOM 757 N N . ILE A 1 97 ? -42.569 -10.969 43.610 1.00 90.81 97 ILE A N 1
ATOM 758 C CA . ILE A 1 97 ? -43.357 -10.511 42.453 1.00 90.81 97 ILE A CA 1
ATOM 759 C C . ILE A 1 97 ? -42.528 -9.573 41.566 1.00 90.81 97 ILE A C 1
ATOM 761 O O . ILE A 1 97 ? -42.538 -9.714 40.343 1.00 90.81 97 ILE A O 1
ATOM 765 N N . ILE A 1 98 ? -41.776 -8.647 42.167 1.00 88.44 98 ILE A N 1
ATOM 766 C CA . ILE A 1 98 ? -40.911 -7.713 41.431 1.00 88.44 98 ILE A CA 1
ATOM 767 C C . ILE A 1 98 ? -39.800 -8.462 40.686 1.00 88.44 98 ILE A C 1
ATOM 769 O O . ILE A 1 98 ? -39.563 -8.181 39.514 1.00 88.44 98 ILE A O 1
ATOM 773 N N . LEU A 1 99 ? -39.143 -9.435 41.323 1.00 87.62 99 LEU A N 1
ATOM 774 C CA . LEU A 1 99 ? -38.103 -10.248 40.687 1.00 87.62 99 LEU A CA 1
ATOM 775 C C . LEU A 1 99 ? -38.659 -11.083 39.530 1.00 87.62 99 LEU A C 1
ATOM 777 O O . LEU A 1 99 ? -38.017 -11.165 38.485 1.00 87.62 99 LEU A O 1
ATOM 781 N N . ILE A 1 100 ? -39.861 -11.646 39.682 1.00 88.81 100 ILE A N 1
ATOM 782 C CA . ILE A 1 100 ? -40.556 -12.352 38.597 1.00 88.81 100 ILE A CA 1
ATOM 783 C C . ILE A 1 100 ? -40.834 -11.388 37.437 1.00 88.81 100 ILE A C 1
ATOM 785 O O . ILE A 1 100 ? -40.507 -11.698 36.292 1.00 88.81 100 ILE A O 1
ATOM 789 N N . TYR A 1 101 ? -41.371 -10.198 37.722 1.00 87.94 101 TYR A N 1
ATOM 790 C CA . TYR A 1 101 ? -41.639 -9.182 36.704 1.00 87.94 101 TYR A CA 1
ATOM 791 C C . TYR A 1 101 ? -40.367 -8.742 35.968 1.00 87.94 101 TYR A C 1
ATOM 793 O O . TYR A 1 101 ? -40.350 -8.758 34.741 1.00 87.94 101 TYR A O 1
ATOM 801 N N . ILE A 1 102 ? -39.288 -8.404 36.686 1.00 86.62 102 ILE A N 1
ATOM 802 C CA . ILE A 1 102 ? -37.989 -8.040 36.089 1.00 86.62 102 ILE A CA 1
ATOM 803 C C . ILE A 1 102 ? -37.449 -9.203 35.248 1.00 86.62 102 ILE A C 1
ATOM 805 O O . ILE A 1 102 ? -36.954 -8.988 34.139 1.00 86.62 102 ILE A O 1
ATOM 809 N N . GLY A 1 103 ? -37.599 -10.431 35.752 1.00 83.12 103 GLY A N 1
ATOM 810 C CA . GLY A 1 103 ? -37.221 -11.669 35.081 1.00 83.12 103 GLY A CA 1
ATOM 811 C C . GLY A 1 103 ? -37.832 -11.812 33.687 1.00 83.12 103 GLY A C 1
ATOM 812 O O . GLY A 1 103 ? -37.132 -12.227 32.762 1.00 83.12 103 GLY A O 1
ATOM 813 N N . PHE A 1 104 ? -39.095 -11.410 33.534 1.00 83.06 104 PHE A N 1
ATOM 814 C CA . PHE A 1 104 ? -39.792 -11.365 32.249 1.00 83.06 104 PHE A CA 1
ATOM 815 C C . PHE A 1 104 ? -39.500 -10.079 31.463 1.00 83.06 104 PHE A C 1
ATOM 817 O O . PHE A 1 104 ? -39.262 -10.131 30.264 1.00 83.06 104 PHE A O 1
ATOM 824 N N . ALA A 1 105 ? -39.452 -8.912 32.100 1.00 81.19 105 ALA A N 1
ATOM 825 C CA . ALA A 1 105 ? -39.235 -7.643 31.403 1.00 81.19 105 ALA A CA 1
ATOM 826 C C . ALA A 1 105 ? -37.885 -7.580 30.658 1.00 81.19 105 ALA A C 1
ATOM 828 O O . ALA A 1 105 ? -37.778 -6.909 29.633 1.00 81.19 105 ALA A O 1
ATOM 829 N N . GLN A 1 106 ? -36.857 -8.293 31.133 1.00 81.94 106 GLN A N 1
ATOM 830 C CA . GLN A 1 106 ? -35.526 -8.301 30.510 1.00 81.94 106 GLN A CA 1
ATOM 831 C C . GLN A 1 106 ? -35.419 -9.156 29.238 1.00 81.94 106 GLN A C 1
ATOM 833 O O . GLN A 1 106 ? -34.529 -8.926 28.417 1.00 81.94 106 GLN A O 1
ATOM 838 N N . THR A 1 107 ? -36.273 -10.166 29.065 1.00 77.38 107 THR A N 1
ATOM 839 C CA . THR A 1 107 ? -36.077 -11.196 28.034 1.00 77.38 107 THR A CA 1
ATOM 840 C C . THR A 1 107 ? -36.151 -10.650 26.598 1.00 77.38 107 THR A C 1
ATOM 842 O O . THR A 1 107 ? -35.298 -11.042 25.801 1.00 77.38 107 THR A O 1
ATOM 845 N N . PRO A 1 108 ? -37.068 -9.723 26.229 1.00 74.75 108 PRO A N 1
ATOM 846 C CA . PRO A 1 108 ? -37.107 -9.151 24.881 1.00 74.75 108 PRO A CA 1
ATOM 847 C C . PRO A 1 108 ? -35.847 -8.337 24.568 1.00 74.75 108 PRO A C 1
ATOM 849 O O . PRO A 1 108 ? -35.280 -8.462 23.484 1.00 74.75 108 PRO A O 1
ATOM 852 N N . THR A 1 109 ? -35.369 -7.543 25.530 1.00 74.88 109 THR A N 1
ATOM 853 C CA . THR A 1 109 ? -34.134 -6.758 25.392 1.00 74.88 109 THR A CA 1
ATOM 854 C C . THR A 1 109 ? -32.915 -7.668 25.276 1.00 74.88 109 THR A C 1
ATOM 856 O O . THR A 1 109 ? -32.057 -7.451 24.422 1.00 74.88 109 THR A O 1
ATOM 859 N N . TRP A 1 110 ? -32.857 -8.733 26.080 1.00 76.06 110 TRP A N 1
ATOM 860 C CA . TRP A 1 110 ? -31.806 -9.746 25.987 1.00 76.06 110 TRP A CA 1
ATOM 861 C C . TRP A 1 110 ? -31.797 -10.448 24.627 1.00 76.06 110 TRP A C 1
ATOM 863 O O . TRP A 1 110 ? -30.725 -10.663 24.058 1.00 76.06 110 TRP A O 1
ATOM 873 N N . ALA A 1 111 ? -32.975 -10.726 24.063 1.00 69.69 111 ALA A N 1
ATOM 874 C CA . ALA A 1 111 ? -33.100 -11.255 22.712 1.00 69.69 111 ALA A CA 1
ATOM 875 C C . ALA A 1 111 ? -32.507 -10.297 21.680 1.00 69.69 111 ALA A C 1
ATOM 877 O O . ALA A 1 111 ? -31.571 -10.669 20.984 1.00 69.69 111 ALA A O 1
ATOM 878 N N . LYS A 1 112 ? -32.937 -9.029 21.653 1.00 69.06 112 LYS A N 1
ATOM 879 C CA . LYS A 1 112 ? -32.413 -8.029 20.703 1.00 69.06 112 LYS A CA 1
ATOM 880 C C . LYS A 1 112 ? -30.878 -7.942 20.698 1.00 69.06 112 LYS A C 1
ATOM 882 O O . LYS A 1 112 ? -30.294 -7.703 19.647 1.00 69.06 112 LYS A O 1
ATOM 887 N N . MET A 1 113 ? -30.233 -8.155 21.850 1.00 67.31 113 MET A N 1
ATOM 888 C CA . MET A 1 113 ? -28.770 -8.145 21.990 1.00 67.31 113 MET A CA 1
ATOM 889 C C . MET A 1 113 ? -28.075 -9.449 21.566 1.00 67.31 113 MET A C 1
ATOM 891 O O . MET A 1 113 ? -26.951 -9.408 21.067 1.00 67.31 113 MET A O 1
ATOM 895 N N . LYS A 1 114 ? -28.684 -10.612 21.831 1.00 67.19 114 LYS A N 1
ATOM 896 C CA . LYS A 1 114 ? -28.039 -11.931 21.671 1.00 67.19 114 LYS A CA 1
ATOM 897 C C . LYS A 1 114 ? -28.558 -12.724 20.472 1.00 67.19 114 LYS A C 1
ATOM 899 O O . LYS A 1 114 ? -27.769 -13.386 19.803 1.00 67.19 114 LYS A O 1
ATOM 904 N N . TYR A 1 115 ? -29.864 -12.670 20.215 1.00 61.47 115 TYR A N 1
ATOM 905 C CA . TYR A 1 115 ? -30.592 -13.483 19.240 1.00 61.47 115 TYR A CA 1
ATOM 906 C C . TYR A 1 115 ? -31.778 -12.695 18.677 1.00 61.47 115 TYR A C 1
ATOM 908 O O . TYR A 1 115 ? -32.774 -12.474 19.359 1.00 61.47 115 TYR A O 1
ATOM 916 N N . ILE A 1 116 ? -31.683 -12.285 17.415 1.00 57.12 116 ILE A N 1
ATOM 917 C CA . ILE A 1 116 ? -32.619 -11.320 16.824 1.00 57.12 116 ILE A CA 1
ATOM 918 C C . ILE A 1 116 ? -34.068 -11.851 16.738 1.00 57.12 116 ILE A C 1
ATOM 920 O O . ILE A 1 116 ? -34.988 -11.045 16.658 1.00 57.12 116 ILE A O 1
ATOM 924 N N . GLU A 1 117 ? -34.317 -13.163 16.855 1.00 53.56 117 GLU A N 1
ATOM 925 C CA . GLU A 1 117 ? -35.679 -13.719 16.816 1.00 53.56 117 GLU A CA 1
ATOM 926 C C . GLU A 1 117 ? -35.922 -14.795 17.893 1.00 53.56 117 GLU A C 1
ATOM 928 O O . GLU A 1 117 ? -35.306 -15.867 17.885 1.00 53.56 117 GLU A O 1
ATOM 933 N N . ILE A 1 118 ? -36.856 -14.505 18.808 1.00 53.19 118 ILE A N 1
ATOM 934 C CA . ILE A 1 118 ? -37.534 -15.496 19.658 1.00 53.19 118 ILE A CA 1
ATOM 935 C C . ILE A 1 118 ? -38.806 -15.913 18.913 1.00 53.19 118 ILE A C 1
ATOM 937 O O . ILE A 1 118 ? -39.640 -15.059 18.625 1.00 53.19 118 ILE A O 1
ATOM 941 N N . ASP A 1 119 ? -38.949 -17.203 18.606 1.00 53.78 119 ASP A N 1
ATOM 942 C CA . ASP A 1 119 ? -40.127 -17.760 17.916 1.00 53.78 119 ASP A CA 1
ATOM 943 C C . ASP A 1 119 ? -41.331 -17.858 18.870 1.00 53.78 119 ASP A C 1
ATOM 945 O O . ASP A 1 119 ? -42.413 -17.339 18.613 1.00 53.78 119 ASP A O 1
ATOM 949 N N . THR A 1 120 ? -41.110 -18.432 20.053 1.00 55.97 120 THR A N 1
ATOM 950 C CA . THR A 1 120 ? -42.116 -18.522 21.116 1.00 55.97 120 THR A CA 1
ATOM 951 C C . THR A 1 120 ? -41.546 -18.031 22.433 1.00 55.97 120 THR A C 1
ATOM 953 O O . THR A 1 120 ? -40.462 -18.438 22.843 1.00 55.97 120 THR A O 1
ATOM 956 N N . TRP A 1 121 ? -42.299 -17.166 23.115 1.00 57.28 121 TRP A N 1
ATOM 957 C CA . TRP A 1 121 ? -41.962 -16.655 24.446 1.00 57.28 121 TRP A CA 1
ATOM 958 C C . TRP A 1 121 ? -41.899 -17.766 25.502 1.00 57.28 121 TRP A C 1
ATOM 960 O O . TRP A 1 121 ? -41.050 -17.737 26.390 1.00 57.28 121 TRP A O 1
ATOM 970 N N . PHE A 1 122 ? -42.774 -18.772 25.386 1.00 51.38 122 PHE A N 1
ATOM 971 C CA . PHE A 1 122 ? -42.745 -19.953 26.241 1.00 51.38 122 PHE A CA 1
ATOM 972 C C . PHE A 1 122 ? -43.379 -21.173 25.542 1.00 51.38 122 PHE A C 1
ATOM 974 O O . PHE A 1 122 ? -44.538 -21.075 25.134 1.00 51.38 122 PHE A O 1
ATOM 981 N N . PRO A 1 123 ? -42.675 -22.320 25.407 1.00 54.31 123 PRO A N 1
ATOM 982 C CA . PRO A 1 123 ? -41.255 -22.538 25.718 1.00 54.31 123 PRO A CA 1
ATOM 983 C C . PRO A 1 123 ? -40.345 -21.698 24.805 1.00 54.31 123 PRO A C 1
ATOM 985 O O . PRO A 1 123 ? -40.667 -21.506 23.635 1.00 54.31 123 PRO A O 1
ATOM 988 N N . VAL A 1 124 ? -39.220 -21.189 25.326 1.00 55.25 124 VAL A N 1
ATOM 989 C CA . VAL A 1 124 ? -38.304 -20.331 24.548 1.00 55.25 124 VAL A CA 1
ATOM 990 C C . VAL A 1 124 ? -37.702 -21.125 23.385 1.00 55.25 124 VAL A C 1
ATOM 992 O O . VAL A 1 124 ? -36.941 -22.066 23.608 1.00 55.25 124 VAL A O 1
ATOM 995 N N . ARG A 1 125 ? -38.041 -20.755 22.142 1.00 53.44 125 ARG A N 1
ATOM 996 C CA . ARG A 1 125 ? -37.478 -21.350 20.916 1.00 53.44 125 ARG A CA 1
ATOM 997 C C . ARG A 1 125 ? -36.611 -20.337 20.173 1.00 53.44 125 ARG A C 1
ATOM 999 O O . ARG A 1 125 ? -37.067 -19.244 19.840 1.00 53.44 125 ARG A O 1
ATOM 1006 N N . TYR A 1 126 ? -35.358 -20.718 19.923 1.00 53.06 126 TYR A N 1
ATOM 1007 C CA . TYR A 1 126 ? -34.347 -19.888 19.265 1.00 53.06 126 TYR A CA 1
ATOM 1008 C C . TYR A 1 126 ? -34.231 -20.244 17.781 1.00 53.06 126 TYR A C 1
ATOM 1010 O O . TYR A 1 126 ? -34.065 -21.414 17.441 1.00 53.06 126 TYR A O 1
ATOM 1018 N N . LYS A 1 127 ? -34.248 -19.237 16.901 1.00 47.59 127 LYS A N 1
ATOM 1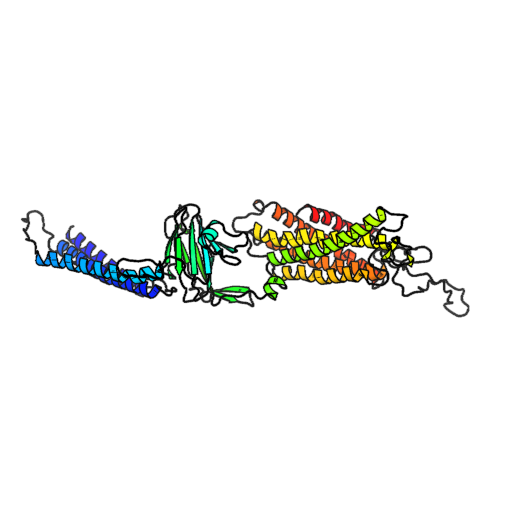019 C CA . LYS A 1 127 ? -34.201 -19.426 15.438 1.00 47.59 127 LYS A CA 1
ATOM 1020 C C . LYS A 1 127 ? -32.782 -19.529 14.842 1.00 47.59 127 LYS A C 1
ATOM 1022 O O . LYS A 1 127 ? -32.624 -19.662 13.634 1.00 47.59 127 LYS A O 1
ATOM 1027 N N . GLY A 1 128 ? -31.742 -19.506 15.682 1.00 50.28 128 GLY A N 1
ATOM 1028 C CA . GLY A 1 128 ? -30.334 -19.593 15.270 1.00 50.28 128 GLY A CA 1
ATOM 1029 C C . GLY A 1 128 ? -29.643 -18.235 15.068 1.00 50.28 128 GLY A C 1
ATOM 1030 O O . GLY A 1 128 ? -30.235 -17.176 15.255 1.00 50.28 128 GLY A O 1
ATOM 1031 N N . THR A 1 129 ? -28.346 -18.268 14.735 1.00 51.75 129 THR A N 1
ATOM 1032 C CA . THR A 1 129 ? -27.429 -17.104 14.687 1.00 51.75 129 THR A CA 1
ATOM 1033 C C . THR A 1 129 ? -27.110 -16.609 13.266 1.00 51.75 129 THR A C 1
ATOM 1035 O O . THR A 1 129 ? -26.185 -15.804 13.087 1.00 51.75 129 THR A O 1
ATOM 1038 N N . ASN A 1 130 ? -27.844 -17.060 12.242 1.00 53.59 130 ASN A N 1
ATOM 1039 C CA . ASN A 1 130 ? -27.674 -16.621 10.849 1.00 53.59 130 ASN A CA 1
ATOM 1040 C C . ASN A 1 130 ? -28.322 -15.252 10.621 1.00 53.59 130 ASN A C 1
ATOM 1042 O O . ASN A 1 130 ? -29.405 -15.123 10.068 1.00 53.59 130 ASN A O 1
ATOM 1046 N N . ILE A 1 131 ? -27.633 -14.224 11.104 1.00 59.09 131 ILE A N 1
ATOM 1047 C CA . ILE A 1 131 ? -28.014 -12.826 10.945 1.00 59.09 131 ILE A CA 1
ATOM 1048 C C . ILE A 1 131 ? -27.425 -12.319 9.629 1.00 59.09 131 ILE A C 1
ATOM 1050 O O . ILE A 1 131 ? -26.200 -12.306 9.472 1.00 59.09 131 ILE A O 1
ATOM 1054 N N . GLU A 1 132 ? -28.288 -11.882 8.713 1.00 68.44 132 GLU A N 1
ATOM 1055 C CA . GLU A 1 132 ? -27.893 -11.086 7.551 1.00 68.44 132 GLU A CA 1
ATOM 1056 C C . GLU A 1 132 ? -27.226 -9.798 8.061 1.00 68.44 132 GLU A C 1
ATOM 1058 O O . GLU A 1 132 ? -27.863 -8.955 8.700 1.00 68.44 132 GLU A O 1
ATOM 1063 N N . SER A 1 133 ? -25.907 -9.712 7.885 1.00 76.88 133 SER A N 1
ATOM 1064 C CA . SER A 1 133 ? -25.068 -8.654 8.452 1.00 76.88 133 SER A CA 1
ATOM 1065 C C . SER A 1 133 ? -24.343 -7.926 7.326 1.00 76.88 133 SER A C 1
ATOM 1067 O O . SER A 1 133 ? -23.787 -8.561 6.432 1.00 76.88 133 SER A O 1
ATOM 1069 N N . ASP A 1 134 ? -24.294 -6.597 7.388 1.00 83.44 134 ASP A N 1
ATOM 1070 C CA . ASP A 1 134 ? -23.623 -5.781 6.369 1.00 83.44 134 ASP A CA 1
ATOM 1071 C C . ASP A 1 134 ? -22.091 -5.869 6.464 1.00 83.44 134 ASP A C 1
ATOM 1073 O O . ASP A 1 134 ? -21.375 -5.565 5.501 1.00 83.44 134 ASP A O 1
ATOM 1077 N N . LEU A 1 135 ? -21.589 -6.248 7.648 1.00 84.50 135 LEU A N 1
ATOM 1078 C CA . LEU A 1 135 ? -20.172 -6.375 7.962 1.00 84.50 135 LEU A CA 1
ATOM 1079 C C . LEU A 1 135 ? -19.916 -7.527 8.938 1.00 84.50 135 LEU A C 1
ATOM 1081 O O . LEU A 1 135 ? -20.494 -7.579 10.023 1.00 84.50 135 LEU A O 1
ATOM 1085 N N . HIS A 1 136 ? -18.979 -8.401 8.579 1.00 85.19 136 HIS A N 1
ATOM 1086 C CA . HIS A 1 136 ? -18.434 -9.420 9.469 1.00 85.19 136 HIS A CA 1
ATOM 1087 C C . HIS A 1 136 ? -17.016 -9.024 9.878 1.00 85.19 136 HIS A C 1
ATOM 1089 O O . HIS A 1 136 ? -16.198 -8.686 9.024 1.00 85.19 136 HIS A O 1
ATOM 1095 N N . VAL A 1 137 ? -16.715 -9.092 11.172 1.00 88.25 137 VAL A N 1
ATOM 1096 C CA . VAL A 1 137 ? -15.377 -8.812 11.710 1.00 88.25 137 VAL A CA 1
ATOM 1097 C C . VAL A 1 137 ? -14.985 -9.943 12.646 1.00 88.25 137 VAL A C 1
ATOM 1099 O O . VAL A 1 137 ? -15.763 -10.318 13.518 1.00 88.25 137 VAL A O 1
ATOM 1102 N N . THR A 1 138 ? -13.786 -10.498 12.498 1.00 89.81 138 THR A N 1
ATOM 1103 C CA . THR A 1 138 ? -13.229 -11.367 13.549 1.00 89.81 138 THR A CA 1
ATOM 1104 C C . THR A 1 138 ? -12.449 -10.495 14.520 1.00 89.81 138 THR A C 1
ATOM 1106 O O . THR A 1 138 ? -11.596 -9.722 14.089 1.00 89.81 138 THR A O 1
ATOM 1109 N N . VAL A 1 139 ? -12.729 -10.607 15.815 1.00 92.75 139 VAL A N 1
ATOM 1110 C CA . VAL A 1 139 ? -11.974 -9.910 16.861 1.00 92.75 139 VAL A CA 1
ATOM 1111 C C . VAL A 1 139 ? -11.247 -10.958 17.682 1.00 92.75 139 VAL A C 1
ATOM 1113 O O . VAL A 1 139 ? -11.876 -11.771 18.354 1.00 92.75 139 VAL A O 1
ATOM 1116 N N . LEU A 1 140 ? -9.922 -10.952 17.604 1.00 91.38 140 LEU A N 1
ATOM 1117 C CA . LEU A 1 140 ? -9.055 -11.859 18.337 1.00 91.38 140 LEU A CA 1
ATOM 1118 C C . LEU A 1 140 ? -8.428 -11.118 19.520 1.00 91.38 140 LEU A C 1
ATOM 1120 O O . LEU A 1 140 ? -7.641 -10.192 19.332 1.00 91.38 140 LEU A O 1
ATOM 1124 N N . GLY A 1 141 ? -8.779 -11.533 20.732 1.00 92.00 141 GLY A N 1
ATOM 1125 C CA . GLY A 1 141 ? -8.073 -11.146 21.945 1.00 92.00 141 GLY A CA 1
ATOM 1126 C C . GLY A 1 141 ? -6.720 -11.845 22.025 1.00 92.00 141 GLY A C 1
ATOM 1127 O O . GLY A 1 141 ? -6.625 -13.066 21.870 1.00 92.00 141 GLY A O 1
ATOM 1128 N N . ARG A 1 142 ? -5.681 -11.053 22.263 1.00 91.00 142 ARG A N 1
ATOM 1129 C CA . ARG A 1 142 ? -4.346 -11.500 22.650 1.00 91.00 142 ARG A CA 1
ATOM 1130 C C . ARG A 1 142 ? -3.888 -10.591 23.783 1.00 91.00 142 ARG A C 1
ATOM 1132 O O . ARG A 1 142 ? -4.316 -9.441 23.854 1.00 91.00 142 ARG A O 1
ATOM 1139 N N . GLN A 1 143 ? -3.063 -11.071 24.702 1.00 88.38 143 GLN A N 1
ATOM 1140 C CA . GLN A 1 143 ? -2.605 -10.264 25.825 1.00 88.38 143 GLN A CA 1
ATOM 1141 C C . GLN A 1 143 ? -2.069 -8.916 25.324 1.00 88.38 143 GLN A C 1
ATOM 1143 O O . GLN A 1 143 ? -1.153 -8.850 24.505 1.00 88.38 143 GLN A O 1
ATOM 1148 N N . TRP A 1 144 ? -2.699 -7.862 25.849 1.00 88.62 144 TRP A N 1
ATOM 1149 C CA . TRP A 1 144 ? -2.460 -6.439 25.583 1.00 88.62 144 TRP A CA 1
ATOM 1150 C C . TRP A 1 144 ? -2.944 -5.889 24.234 1.00 88.62 144 TRP A C 1
ATOM 1152 O O . TRP A 1 144 ? -2.779 -4.691 24.010 1.00 88.62 144 TRP A O 1
ATOM 1162 N N . GLU A 1 145 ? -3.570 -6.688 23.365 1.00 90.88 145 GLU A N 1
ATOM 1163 C CA . GLU A 1 145 ? -4.089 -6.205 22.080 1.00 90.88 145 GLU A CA 1
ATOM 1164 C C . GLU A 1 145 ? -5.407 -6.863 21.644 1.00 90.88 145 GLU A C 1
ATOM 1166 O O . GLU A 1 145 ? -5.676 -8.043 21.869 1.00 90.88 145 GLU A O 1
ATOM 1171 N N . TRP A 1 146 ? -6.224 -6.089 20.939 1.00 92.56 146 TRP A N 1
ATOM 1172 C CA . TRP A 1 146 ? -7.352 -6.582 20.162 1.00 92.56 146 TRP A CA 1
ATOM 1173 C C . TRP A 1 146 ? -6.955 -6.587 18.691 1.00 92.56 146 TRP A C 1
ATOM 1175 O O . TRP A 1 146 ? -6.614 -5.541 18.149 1.00 92.56 146 TRP A O 1
ATOM 1185 N N . ARG A 1 147 ? -7.000 -7.739 18.024 1.00 91.06 147 ARG A N 1
ATOM 1186 C CA . ARG A 1 147 ? -6.704 -7.847 16.592 1.00 91.06 147 ARG A CA 1
ATOM 1187 C C . ARG A 1 147 ? -7.991 -8.046 15.805 1.00 91.06 147 ARG A C 1
ATOM 1189 O O . ARG A 1 147 ? -8.650 -9.077 15.912 1.00 91.06 147 ARG A O 1
ATOM 1196 N N . MET A 1 148 ? -8.334 -7.053 15.004 1.00 91.88 148 MET A N 1
ATOM 1197 C CA . MET A 1 148 ? -9.501 -7.015 14.137 1.00 91.88 148 MET A CA 1
ATOM 1198 C C . MET A 1 148 ? -9.109 -7.568 12.770 1.00 91.88 148 MET A C 1
ATOM 1200 O O . MET A 1 148 ? -8.077 -7.191 12.216 1.00 91.88 148 MET A O 1
ATOM 1204 N N . ARG A 1 149 ? -9.926 -8.459 12.214 1.00 88.19 149 ARG A N 1
ATOM 1205 C CA . ARG A 1 149 ? -9.762 -8.997 10.861 1.00 88.19 149 ARG A CA 1
ATOM 1206 C C . ARG A 1 149 ? -11.026 -8.752 10.051 1.00 88.19 149 ARG A C 1
ATOM 1208 O O . ARG A 1 149 ? -12.108 -9.200 10.443 1.00 88.19 149 ARG A O 1
ATOM 1215 N N . TYR A 1 150 ? -10.858 -8.083 8.918 1.00 86.00 150 TYR A N 1
ATOM 1216 C CA . TYR A 1 150 ? -11.906 -7.777 7.954 1.00 86.00 150 TYR A CA 1
ATOM 1217 C C . TYR A 1 150 ? -11.744 -8.643 6.702 1.00 86.00 150 TYR A C 1
ATOM 1219 O O . TYR A 1 150 ? -10.644 -8.677 6.142 1.00 86.00 150 TYR A O 1
ATOM 1227 N N . PRO A 1 151 ? -12.816 -9.297 6.228 1.00 78.62 151 PRO A N 1
ATOM 1228 C CA . PRO A 1 151 ? -12.768 -10.093 5.011 1.00 78.62 151 PRO A CA 1
ATOM 1229 C C . PRO A 1 151 ? -12.515 -9.201 3.791 1.00 78.62 151 PRO A C 1
ATOM 1231 O O . PRO A 1 151 ? -13.260 -8.245 3.558 1.00 78.62 151 PRO A O 1
ATOM 1234 N N . GLN A 1 152 ? -11.499 -9.525 2.986 1.00 66.81 152 GLN A N 1
ATOM 1235 C CA . GLN A 1 152 ? -11.339 -8.949 1.644 1.00 66.81 152 GLN A CA 1
ATOM 1236 C C . GLN A 1 152 ? -11.885 -9.923 0.593 1.00 66.81 152 GLN A C 1
ATOM 1238 O O . GLN A 1 152 ? -11.152 -10.729 0.029 1.00 66.81 152 GLN A O 1
ATOM 1243 N N . GLY A 1 153 ? -13.199 -9.877 0.348 1.00 62.50 153 GLY A N 1
ATOM 1244 C CA . GLY A 1 153 ? -13.871 -10.714 -0.654 1.00 62.50 153 GLY A CA 1
ATOM 1245 C C . GLY A 1 153 ? -15.232 -11.235 -0.196 1.00 62.50 153 GLY A C 1
ATOM 1246 O O . GLY A 1 153 ? -15.812 -10.727 0.765 1.00 62.50 153 GLY A O 1
ATOM 1247 N N . ASN A 1 154 ? -15.745 -12.253 -0.892 1.00 58.19 154 ASN A N 1
ATOM 1248 C CA . ASN A 1 154 ? -16.967 -12.938 -0.476 1.00 58.19 154 ASN A CA 1
ATOM 1249 C C . ASN A 1 154 ? -16.716 -13.671 0.843 1.00 58.19 154 ASN A C 1
ATOM 1251 O O . ASN A 1 154 ? -15.811 -14.500 0.939 1.00 58.19 154 ASN A O 1
ATOM 1255 N N . ILE A 1 155 ? -17.538 -13.371 1.846 1.00 60.06 155 ILE A N 1
ATOM 1256 C CA . ILE A 1 155 ? -17.572 -14.124 3.097 1.00 60.06 155 ILE A CA 1
ATOM 1257 C C . ILE A 1 155 ? -18.007 -15.553 2.731 1.00 60.06 155 ILE A C 1
ATOM 1259 O O . ILE A 1 155 ? -19.042 -15.703 2.075 1.00 60.06 155 ILE A O 1
ATOM 1263 N N . PRO A 1 156 ? -17.237 -16.597 3.085 1.00 56.62 156 PRO A N 1
ATOM 1264 C CA . PRO A 1 156 ? -17.626 -17.977 2.822 1.00 56.62 156 PRO A CA 1
ATOM 1265 C C . PRO A 1 156 ? -19.019 -18.286 3.379 1.00 56.62 156 PRO A C 1
ATOM 1267 O O . PRO A 1 156 ? -19.429 -17.707 4.385 1.00 56.62 156 PRO A O 1
ATOM 1270 N N . ALA A 1 157 ? -19.730 -19.223 2.741 1.00 60.34 157 ALA A N 1
ATOM 1271 C CA . ALA A 1 157 ? -21.089 -19.612 3.134 1.00 60.34 157 ALA A CA 1
ATOM 1272 C C . ALA A 1 157 ? -21.190 -20.056 4.606 1.00 60.34 157 ALA A C 1
ATOM 1274 O O . ALA A 1 157 ? -22.257 -19.942 5.204 1.00 60.34 157 ALA A O 1
ATOM 1275 N N . ASP A 1 158 ? -20.072 -20.508 5.186 1.00 66.56 158 ASP A N 1
ATOM 1276 C CA . ASP A 1 158 ? -19.904 -20.690 6.621 1.00 66.56 158 ASP A CA 1
ATOM 1277 C C . ASP A 1 158 ? -18.976 -19.605 7.222 1.00 66.56 158 ASP A C 1
ATOM 1279 O O . ASP A 1 158 ? -17.743 -19.728 7.183 1.00 66.56 158 ASP A O 1
ATOM 1283 N N . PRO A 1 159 ? -19.547 -18.537 7.814 1.00 60.53 159 PRO A N 1
ATOM 1284 C CA . PRO A 1 159 ? -18.789 -17.502 8.509 1.00 60.53 159 PRO A CA 1
ATOM 1285 C C . PRO A 1 159 ? -17.971 -18.022 9.697 1.00 60.53 159 PRO A C 1
ATOM 1287 O O . PRO A 1 159 ? -16.997 -17.371 10.075 1.00 60.53 159 PRO A O 1
ATOM 1290 N N . GLN A 1 160 ? -18.358 -19.158 10.288 1.00 63.94 160 GLN A N 1
ATOM 1291 C CA . GLN A 1 160 ? -17.670 -19.769 11.421 1.00 63.94 160 GLN A CA 1
ATOM 1292 C C . GLN A 1 160 ? -16.381 -20.459 10.961 1.00 63.94 160 GLN A C 1
ATOM 1294 O O . GLN A 1 160 ? -15.309 -20.156 11.484 1.00 63.94 160 GLN A O 1
ATOM 1299 N N . ALA A 1 161 ? -16.455 -21.300 9.924 1.00 63.59 161 ALA A N 1
ATOM 1300 C CA . ALA A 1 161 ? -15.271 -21.916 9.320 1.00 63.59 161 ALA A CA 1
ATOM 1301 C C . ALA A 1 161 ? -14.290 -20.865 8.773 1.00 63.59 161 ALA A C 1
ATOM 1303 O O . ALA A 1 161 ? -13.074 -21.010 8.911 1.00 63.59 161 ALA A O 1
ATOM 1304 N N . TRP A 1 162 ? -14.797 -19.763 8.209 1.00 68.75 162 TRP A N 1
ATOM 1305 C CA . TRP A 1 162 ? -13.947 -18.630 7.830 1.00 68.75 162 TRP A CA 1
ATOM 1306 C C . TRP A 1 162 ? -13.307 -17.947 9.042 1.00 68.75 162 TRP A C 1
ATOM 1308 O O . TRP A 1 162 ? -12.117 -17.628 9.012 1.00 68.75 162 TRP A O 1
ATOM 1318 N N . ALA A 1 163 ? -14.064 -17.738 10.125 1.00 61.22 163 ALA A N 1
ATOM 1319 C CA . ALA A 1 163 ? -13.519 -17.182 11.359 1.00 61.22 163 ALA A CA 1
ATOM 1320 C C . ALA A 1 163 ? -12.356 -18.040 11.904 1.00 61.22 163 ALA A C 1
ATOM 1322 O O . ALA A 1 163 ? -11.401 -17.490 12.464 1.00 61.22 163 ALA A O 1
ATOM 1323 N N . ASP A 1 164 ? -12.390 -19.354 11.679 1.00 64.88 164 ASP A N 1
ATOM 1324 C CA . ASP A 1 164 ? -11.332 -20.296 12.050 1.00 64.88 164 ASP A CA 1
ATOM 1325 C C . ASP A 1 164 ? -10.128 -20.300 11.098 1.00 64.88 164 ASP A C 1
ATOM 1327 O O . ASP A 1 164 ? -8.996 -20.232 11.575 1.00 64.88 164 ASP A O 1
ATOM 1331 N N . LEU A 1 165 ? -10.347 -20.332 9.781 1.00 63.44 165 LEU A N 1
ATOM 1332 C CA . LEU A 1 165 ? -9.278 -20.519 8.787 1.00 63.44 165 LEU A CA 1
ATOM 1333 C C . LEU A 1 165 ? -8.644 -19.204 8.303 1.00 63.44 165 LEU A C 1
ATOM 1335 O O . LEU A 1 165 ? -7.441 -19.156 8.054 1.00 63.44 165 LEU A O 1
ATOM 1339 N N . GLY A 1 166 ? -9.426 -18.121 8.224 1.00 61.06 166 GLY A N 1
ATOM 1340 C CA . GLY A 1 166 ? -9.005 -16.836 7.656 1.00 61.06 166 GLY A CA 1
ATOM 1341 C C . GLY A 1 166 ? -8.613 -16.892 6.176 1.00 61.06 166 GLY A C 1
ATOM 1342 O O . GLY A 1 166 ? -8.562 -17.954 5.559 1.00 61.06 166 GLY A O 1
ATOM 1343 N N . ASN A 1 167 ? -8.323 -15.729 5.595 1.00 63.91 167 ASN A N 1
ATOM 1344 C CA . ASN A 1 167 ? -7.657 -15.611 4.299 1.00 63.91 167 ASN A CA 1
ATOM 1345 C C . ASN A 1 167 ? -6.378 -14.770 4.456 1.00 63.91 167 ASN A C 1
ATOM 1347 O O . ASN A 1 167 ? -6.354 -13.806 5.219 1.00 63.91 167 ASN A O 1
ATOM 1351 N N . LEU A 1 168 ? -5.318 -15.110 3.715 1.00 61.16 168 LEU A N 1
ATOM 1352 C CA . LEU A 1 168 ? -4.050 -14.368 3.705 1.00 61.16 168 LEU A CA 1
ATOM 1353 C C . LEU A 1 168 ? -4.239 -12.895 3.290 1.00 61.16 168 LEU A C 1
ATOM 1355 O O . LEU A 1 168 ? -3.448 -12.033 3.663 1.00 61.16 168 LEU A O 1
ATOM 1359 N N . HIS A 1 169 ? -5.286 -12.614 2.513 1.00 65.62 169 HIS A N 1
ATOM 1360 C CA . HIS A 1 169 ? -5.598 -11.280 1.998 1.00 65.62 169 HIS A CA 1
ATOM 1361 C C . HIS A 1 169 ? -6.513 -10.451 2.908 1.00 65.62 169 HIS A C 1
ATOM 1363 O O . HIS A 1 169 ? -6.821 -9.306 2.572 1.00 65.62 169 HIS A O 1
ATOM 1369 N N . ASP A 1 170 ? -6.953 -10.995 4.044 1.00 74.25 170 ASP A N 1
ATOM 1370 C CA . ASP A 1 170 ? -7.813 -10.257 4.963 1.00 74.25 170 ASP A CA 1
ATOM 1371 C C . ASP A 1 170 ? -7.088 -9.028 5.531 1.00 74.25 170 ASP A C 1
ATOM 1373 O O . ASP A 1 170 ? -5.883 -9.031 5.798 1.00 74.25 170 ASP A O 1
ATOM 1377 N N . LEU A 1 171 ? -7.831 -7.940 5.732 1.00 77.94 171 LEU A N 1
ATOM 1378 C CA . LEU A 1 171 ? -7.274 -6.734 6.333 1.00 77.94 171 LEU A CA 1
ATOM 1379 C C . LEU A 1 171 ? -7.209 -6.923 7.847 1.00 77.94 171 LEU A C 1
ATOM 1381 O O . LEU A 1 171 ? -8.233 -7.128 8.500 1.00 77.94 171 LEU A O 1
ATOM 1385 N N . HIS A 1 172 ? -6.011 -6.794 8.406 1.00 82.12 172 HIS A N 1
ATOM 1386 C CA . HIS A 1 172 ? -5.781 -6.851 9.841 1.00 82.12 172 HIS A CA 1
ATOM 1387 C C . HIS A 1 172 ? -5.507 -5.462 10.404 1.00 82.12 172 HIS A C 1
ATOM 1389 O O . HIS A 1 172 ? -4.639 -4.746 9.909 1.00 82.12 172 HIS A O 1
ATOM 1395 N N . VAL A 1 173 ? -6.218 -5.111 11.469 1.00 85.12 173 VAL A N 1
ATOM 1396 C CA . VAL A 1 173 ? -6.029 -3.866 12.217 1.00 85.12 173 VAL A CA 1
ATOM 1397 C C . VAL A 1 173 ? -5.892 -4.220 13.695 1.00 85.12 173 VAL A C 1
ATOM 1399 O O . VAL A 1 173 ? -6.482 -5.195 14.154 1.00 85.12 173 VAL A O 1
ATOM 1402 N N . VAL A 1 174 ? -5.067 -3.488 14.439 1.00 88.44 174 VAL A N 1
ATOM 1403 C CA . VAL A 1 174 ? -4.820 -3.752 15.863 1.00 88.44 174 VAL A CA 1
ATOM 1404 C C . VAL A 1 174 ? -5.321 -2.570 16.676 1.00 88.44 174 VAL A C 1
ATOM 1406 O O . VAL A 1 174 ? -4.994 -1.431 16.364 1.00 88.44 174 VAL A O 1
ATOM 1409 N N . ASN A 1 175 ? -6.103 -2.848 17.717 1.00 92.06 175 ASN A N 1
ATOM 1410 C CA . ASN A 1 175 ? -6.689 -1.879 18.642 1.00 92.06 175 ASN A CA 1
ATOM 1411 C C . ASN A 1 175 ? -7.602 -0.824 17.988 1.00 92.06 175 ASN A C 1
ATOM 1413 O O . ASN A 1 175 ? -8.011 0.120 18.659 1.00 92.06 175 ASN A O 1
ATOM 1417 N N . GLU A 1 176 ? -7.991 -0.991 16.724 1.00 91.94 176 GLU A N 1
ATOM 1418 C CA . GLU A 1 176 ? -8.895 -0.083 16.014 1.00 91.94 176 GLU A CA 1
ATOM 1419 C C . GLU A 1 176 ? -10.002 -0.892 15.324 1.00 91.94 176 GLU A C 1
ATOM 1421 O O . GLU A 1 176 ? -9.741 -1.727 14.456 1.00 91.94 176 GLU A O 1
ATOM 1426 N N . LEU A 1 177 ? -11.255 -0.650 15.717 1.00 93.06 177 LEU A N 1
ATOM 1427 C CA . LEU A 1 177 ? -12.438 -1.244 15.096 1.00 93.06 177 LEU A CA 1
ATOM 1428 C C . LEU A 1 177 ? -13.137 -0.179 14.250 1.00 93.06 177 LEU A C 1
ATOM 1430 O O . LEU A 1 177 ? -13.788 0.714 14.778 1.00 93.06 177 LEU A O 1
ATOM 1434 N N . HIS A 1 178 ? -13.019 -0.289 12.935 1.00 91.81 178 HIS A N 1
ATOM 1435 C CA . HIS A 1 178 ? -13.732 0.524 11.957 1.00 91.81 178 HIS A CA 1
ATOM 1436 C C . HIS A 1 178 ? -15.041 -0.134 11.509 1.00 91.81 178 HIS A C 1
ATOM 1438 O O . HIS A 1 178 ? -15.050 -1.293 11.089 1.00 91.81 178 HIS A O 1
ATOM 1444 N N . VAL A 1 179 ? -16.131 0.625 11.562 1.00 92.88 179 VAL A N 1
ATOM 1445 C CA . VAL A 1 179 ? -17.471 0.269 11.064 1.00 92.88 179 VAL A CA 1
ATOM 1446 C C . VAL A 1 179 ? -18.124 1.522 10.463 1.00 92.88 179 VAL A C 1
ATOM 1448 O O . VAL A 1 179 ? -17.536 2.599 10.522 1.00 92.88 179 VAL A O 1
ATOM 1451 N N . TRP A 1 180 ? -19.320 1.433 9.882 1.00 92.75 180 TRP A N 1
ATOM 1452 C CA . TRP A 1 180 ? -20.068 2.618 9.435 1.00 92.75 180 TRP A CA 1
ATOM 1453 C C . TRP A 1 180 ? -21.420 2.728 10.137 1.00 92.75 180 TRP A C 1
ATOM 1455 O O . TRP A 1 180 ? -21.945 1.739 10.653 1.00 92.75 180 TRP A O 1
ATOM 1465 N N . LYS A 1 181 ? -21.954 3.950 10.180 1.00 92.19 181 LYS A N 1
ATOM 1466 C CA . LYS A 1 181 ? -23.259 4.266 10.759 1.00 92.19 181 LYS A CA 1
ATOM 1467 C C . LYS A 1 181 ? -24.348 3.399 10.117 1.00 92.19 181 LYS A C 1
ATOM 1469 O O . LYS A 1 181 ? -24.314 3.151 8.913 1.00 92.19 181 LYS A O 1
ATOM 1474 N N . ASP A 1 182 ? -25.280 2.930 10.939 1.00 90.81 182 ASP A N 1
ATOM 1475 C CA . ASP A 1 182 ? -26.432 2.100 10.570 1.00 90.81 182 ASP A CA 1
ATOM 1476 C C . ASP A 1 182 ? -26.084 0.690 10.048 1.00 90.81 182 ASP A C 1
ATOM 1478 O O . ASP A 1 182 ? -26.979 -0.076 9.696 1.00 90.81 182 ASP A O 1
ATOM 1482 N N . ALA A 1 183 ? -24.804 0.295 10.052 1.00 89.50 183 ALA A N 1
ATOM 1483 C CA . ALA A 1 183 ? -24.391 -1.055 9.676 1.00 89.50 183 ALA A CA 1
ATOM 1484 C C . ALA A 1 183 ? -24.876 -2.102 10.689 1.00 89.50 183 ALA A C 1
ATOM 1486 O O . ALA A 1 183 ? -24.702 -1.943 11.901 1.00 89.50 183 ALA A O 1
ATOM 1487 N N . LYS A 1 184 ? -25.379 -3.240 10.209 1.00 88.19 184 LYS A N 1
ATOM 1488 C CA . LYS A 1 184 ? -25.513 -4.459 11.017 1.00 88.19 184 LYS A CA 1
ATOM 1489 C C . LYS A 1 184 ? -24.158 -5.155 11.092 1.00 88.19 184 LYS A C 1
ATOM 1491 O O . LYS A 1 184 ? -23.739 -5.823 10.145 1.00 88.19 184 LYS A O 1
ATOM 1496 N N . VAL A 1 185 ? -23.456 -4.974 12.208 1.00 88.38 185 VAL A N 1
ATOM 1497 C CA . VAL A 1 185 ? -22.111 -5.522 12.411 1.00 88.38 185 VAL A CA 1
ATOM 1498 C C . VAL A 1 185 ? -22.196 -6.819 13.202 1.00 88.38 185 VAL A C 1
ATOM 1500 O O . VAL A 1 185 ? -22.765 -6.843 14.293 1.00 88.38 185 VAL A O 1
ATOM 1503 N N . LYS A 1 186 ? -21.572 -7.879 12.682 1.00 86.31 186 LYS A N 1
ATOM 1504 C CA . LYS A 1 186 ? -21.389 -9.155 13.378 1.00 86.31 186 LYS A CA 1
ATOM 1505 C C . LYS A 1 186 ? -19.921 -9.366 13.716 1.00 86.31 186 LYS A C 1
ATOM 1507 O O . LYS A 1 186 ? -19.083 -9.522 12.827 1.00 86.31 186 LYS A O 1
ATOM 1512 N N . ILE A 1 187 ? -19.620 -9.393 15.009 1.00 87.94 187 ILE A N 1
ATOM 1513 C CA . ILE A 1 187 ? -18.300 -9.741 15.524 1.00 87.94 187 ILE A CA 1
ATOM 1514 C C . ILE A 1 187 ? -18.254 -11.234 15.840 1.00 87.94 187 ILE A C 1
ATOM 1516 O O . ILE A 1 187 ? -19.101 -11.752 16.564 1.00 87.94 187 ILE A O 1
ATOM 1520 N N . HIS A 1 188 ? -17.213 -11.898 15.352 1.00 87.12 188 HIS A N 1
ATOM 1521 C CA . HIS A 1 188 ? -16.795 -13.233 15.770 1.00 87.12 188 HIS A CA 1
ATOM 1522 C C . HIS A 1 188 ? -15.668 -13.069 16.788 1.00 87.12 188 HIS A C 1
ATOM 1524 O O . HIS A 1 188 ? -14.510 -12.870 16.410 1.00 87.12 188 HIS A O 1
ATOM 1530 N N . LEU A 1 189 ? -16.015 -13.053 18.075 1.00 90.06 189 LEU A N 1
ATOM 1531 C CA . LEU A 1 189 ? -15.063 -12.817 19.157 1.00 90.06 189 LEU A CA 1
ATOM 1532 C C . LEU A 1 189 ? -14.344 -14.115 19.522 1.00 90.06 189 LEU A C 1
ATOM 1534 O O . LEU A 1 189 ? -14.980 -15.134 19.794 1.00 90.06 189 LEU A O 1
ATOM 1538 N N . LYS A 1 190 ? -13.016 -14.061 19.559 1.00 90.75 190 LYS A N 1
ATOM 1539 C CA . LYS A 1 190 ? -12.124 -15.169 19.905 1.00 90.75 190 LYS A CA 1
ATOM 15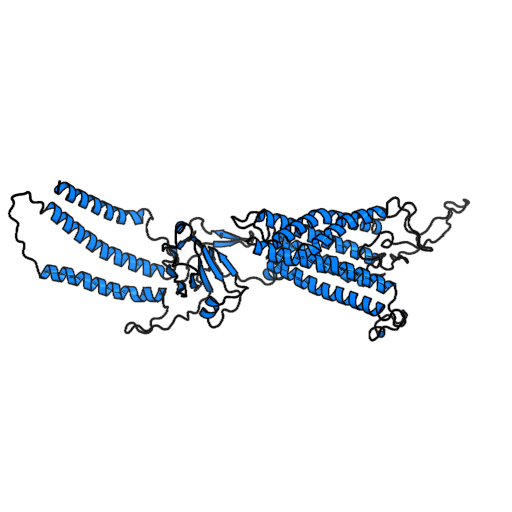40 C C . LYS A 1 190 ? -11.024 -14.681 20.832 1.00 90.75 190 LYS A C 1
ATOM 1542 O O . LYS A 1 190 ? -10.783 -13.483 20.956 1.00 90.75 190 LYS A O 1
ATOM 1547 N N . THR A 1 191 ? -10.302 -15.621 21.419 1.00 92.00 191 THR A N 1
ATOM 1548 C CA . THR A 1 191 ? -9.031 -15.358 22.093 1.00 92.00 191 THR A CA 1
ATOM 1549 C C . THR A 1 191 ? -8.030 -16.460 21.771 1.00 92.00 191 THR A C 1
ATOM 1551 O O . THR A 1 191 ? -8.424 -17.609 21.552 1.00 92.00 191 THR A O 1
ATOM 1554 N N . GLN A 1 192 ? -6.753 -16.091 21.692 1.00 88.69 192 GLN A N 1
ATOM 1555 C CA . GLN A 1 192 ? -5.650 -17.014 21.424 1.00 88.69 192 GLN A CA 1
ATOM 1556 C C . GLN A 1 192 ? -4.981 -17.533 22.704 1.00 88.69 192 GLN A C 1
ATOM 1558 O O . GLN A 1 192 ? -4.311 -18.561 22.655 1.00 88.69 192 GLN A O 1
ATOM 1563 N N . ASP A 1 193 ? -5.140 -16.836 23.828 1.00 89.38 193 ASP A N 1
ATOM 1564 C CA . ASP A 1 193 ? -4.374 -17.093 25.048 1.00 89.38 193 ASP A CA 1
ATOM 1565 C C . ASP A 1 193 ? -5.260 -17.299 26.283 1.00 89.38 193 ASP A C 1
ATOM 1567 O O . ASP A 1 193 ? -5.522 -18.435 26.674 1.00 89.38 193 ASP A O 1
ATOM 1571 N N . VAL A 1 194 ? -5.727 -16.219 26.902 1.00 92.81 194 VAL A N 1
ATOM 1572 C CA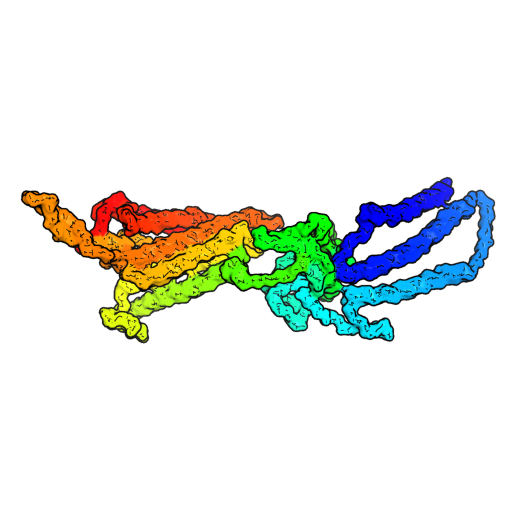 . VAL A 1 194 ? -6.472 -16.210 28.165 1.00 92.81 194 VAL A CA 1
ATOM 1573 C C . VAL A 1 194 ? -7.902 -15.736 27.948 1.00 92.81 194 VAL A C 1
ATOM 1575 O O . VAL A 1 194 ? -8.276 -15.296 26.860 1.00 92.81 194 VAL A O 1
ATOM 1578 N N . ILE A 1 195 ? -8.723 -15.833 28.991 1.00 94.31 195 ILE A N 1
ATOM 1579 C CA . ILE A 1 195 ? -10.053 -15.229 28.982 1.00 94.31 195 ILE A CA 1
ATOM 1580 C C . ILE A 1 195 ? -9.897 -13.705 28.939 1.00 94.31 195 ILE A C 1
ATOM 1582 O O . ILE A 1 195 ? -9.118 -13.126 29.696 1.00 94.31 195 ILE A O 1
ATOM 1586 N N . HIS A 1 196 ? -10.657 -13.066 28.056 1.00 95.12 196 HIS A N 1
ATOM 1587 C CA . HIS A 1 196 ? -10.786 -11.609 27.993 1.00 95.12 196 HIS A CA 1
ATOM 1588 C C . HIS A 1 196 ? -12.259 -11.241 28.022 1.00 95.12 196 HIS A C 1
ATOM 1590 O O . HIS A 1 196 ? -13.088 -12.031 27.591 1.00 95.12 196 HIS A O 1
ATOM 1596 N N . SER A 1 197 ? -12.592 -10.019 28.425 1.00 94.56 197 SER A N 1
ATOM 1597 C CA . SER A 1 197 ? -13.948 -9.486 28.269 1.00 94.56 197 SER A CA 1
ATOM 1598 C C . SER A 1 197 ? -13.921 -8.300 27.327 1.00 94.56 197 SER A C 1
ATOM 1600 O O . SER A 1 197 ? -13.518 -7.211 27.729 1.00 94.56 197 SER A O 1
ATOM 1602 N N . PHE A 1 198 ? -14.410 -8.480 26.105 1.00 94.62 198 PHE A N 1
ATOM 1603 C CA . PHE A 1 198 ? -14.544 -7.404 25.132 1.00 94.62 198 PHE A CA 1
ATOM 1604 C C . PHE A 1 198 ? -15.673 -6.463 25.549 1.00 94.62 198 PHE A C 1
ATOM 1606 O O . PHE A 1 198 ? -16.836 -6.872 25.603 1.00 94.62 198 PHE A O 1
ATOM 1613 N N . PHE A 1 199 ? -15.336 -5.216 25.875 1.00 94.56 199 PHE A N 1
ATOM 1614 C CA . PHE A 1 199 ? -16.284 -4.243 26.403 1.00 94.56 199 PHE A CA 1
ATOM 1615 C C . PHE A 1 199 ? -16.257 -2.932 25.618 1.00 94.56 199 PHE A C 1
ATOM 1617 O O . PHE A 1 199 ? -15.212 -2.303 25.467 1.00 94.56 199 PHE A O 1
ATOM 1624 N N . MET A 1 200 ? -17.431 -2.506 25.156 1.00 93.88 200 MET A N 1
ATOM 1625 C CA . MET A 1 200 ? -17.663 -1.226 24.487 1.00 93.88 200 MET A CA 1
ATOM 1626 C C . MET A 1 200 ? -18.754 -0.457 25.251 1.00 93.88 200 MET A C 1
ATOM 1628 O O . MET A 1 200 ? -19.948 -0.684 25.013 1.00 93.88 200 MET A O 1
ATOM 1632 N N . PRO A 1 201 ? -18.377 0.451 26.175 1.00 91.75 201 PRO A N 1
ATOM 1633 C CA . PRO A 1 201 ? -19.314 1.110 27.088 1.00 91.75 201 PRO A CA 1
ATOM 1634 C C . PRO A 1 201 ? -20.432 1.885 26.377 1.00 91.75 201 PRO A C 1
ATOM 1636 O O . PRO A 1 201 ? -21.606 1.777 26.747 1.00 91.75 201 PRO A O 1
ATOM 1639 N N . ASN A 1 202 ? -20.087 2.640 25.329 1.00 91.94 202 ASN A N 1
ATOM 1640 C CA . ASN A 1 202 ? -21.039 3.450 24.560 1.00 91.94 202 ASN A CA 1
ATOM 1641 C C . ASN A 1 202 ? -22.068 2.599 23.794 1.00 91.94 202 ASN A C 1
ATOM 1643 O O . ASN A 1 202 ? -23.182 3.057 23.552 1.00 91.94 202 ASN A O 1
ATOM 1647 N N . LEU A 1 203 ? -21.724 1.351 23.456 1.00 91.81 203 LEU A N 1
ATOM 1648 C CA . LEU A 1 203 ? -22.622 0.395 22.796 1.00 91.81 203 LEU A CA 1
ATOM 1649 C C . LEU A 1 203 ? -23.394 -0.495 23.783 1.00 91.81 203 LEU A C 1
ATOM 1651 O O . LEU A 1 203 ? -24.150 -1.362 23.345 1.00 91.81 203 LEU A O 1
ATOM 1655 N N . ARG A 1 204 ? -23.179 -0.337 25.100 1.00 90.62 204 ARG A N 1
ATOM 1656 C CA . ARG A 1 204 ? -23.714 -1.234 26.145 1.00 90.62 204 ARG A CA 1
ATOM 1657 C C . ARG A 1 204 ? -23.413 -2.714 25.874 1.00 90.62 204 ARG A C 1
ATOM 1659 O O . ARG A 1 204 ? -24.189 -3.590 26.242 1.00 90.62 204 ARG A O 1
ATOM 1666 N N . LEU A 1 205 ? -22.289 -2.992 25.214 1.00 89.56 205 LEU A N 1
ATOM 1667 C CA . LEU A 1 205 ? -21.941 -4.331 24.755 1.00 89.56 205 LEU A CA 1
ATOM 1668 C C . LEU A 1 205 ? -20.736 -4.848 25.536 1.00 89.56 205 LEU A C 1
ATOM 1670 O O . LEU A 1 205 ? -19.653 -4.269 25.458 1.00 89.56 205 LEU A O 1
ATOM 1674 N N . LYS A 1 206 ? -20.931 -5.938 26.282 1.00 91.88 206 LYS A N 1
ATOM 1675 C CA . LYS A 1 206 ? -19.884 -6.656 27.019 1.00 91.88 206 LYS A CA 1
ATOM 1676 C C . LYS A 1 206 ? -20.005 -8.151 26.737 1.00 91.88 206 LYS A C 1
ATOM 1678 O O . LYS A 1 206 ? -21.096 -8.704 26.875 1.00 91.88 206 LYS A O 1
ATOM 1683 N N . GLN A 1 207 ? -18.907 -8.801 26.364 1.00 91.50 207 GLN A N 1
ATOM 1684 C CA . GLN A 1 207 ? -18.881 -10.241 26.120 1.00 91.50 207 GLN A CA 1
ATOM 1685 C C . GLN A 1 207 ? -17.516 -10.847 26.426 1.00 91.50 207 GLN A C 1
ATOM 1687 O O . GLN A 1 207 ? -16.490 -10.373 25.937 1.00 91.50 207 GLN A O 1
ATOM 1692 N N . ASP A 1 208 ? -17.531 -11.965 27.143 1.00 93.00 208 ASP A N 1
ATOM 1693 C CA . ASP A 1 208 ? -16.327 -12.740 27.412 1.00 93.00 208 ASP A CA 1
ATOM 1694 C C . ASP A 1 208 ? -15.913 -13.547 26.176 1.00 93.00 208 ASP A C 1
ATOM 1696 O O . ASP A 1 208 ? -16.743 -14.202 25.535 1.00 93.00 208 ASP A O 1
ATOM 1700 N N . ALA A 1 209 ? -14.623 -13.488 25.861 1.00 91.62 209 ALA A N 1
ATOM 1701 C CA . ALA A 1 209 ? -13.917 -14.305 24.892 1.00 91.62 209 ALA A CA 1
ATOM 1702 C C . ALA A 1 209 ? -13.286 -15.494 25.622 1.00 91.62 209 ALA A C 1
ATOM 1704 O O . ALA A 1 209 ? -12.521 -15.315 26.570 1.00 91.62 209 ALA A O 1
ATOM 1705 N N . LEU A 1 210 ? -13.584 -16.706 25.162 1.00 91.06 210 LEU A N 1
ATOM 1706 C CA . LEU A 1 210 ? -13.129 -17.946 25.787 1.00 91.06 210 LEU A CA 1
ATOM 1707 C C . LEU A 1 210 ? -12.176 -18.689 24.840 1.00 91.06 210 LEU A C 1
ATOM 1709 O O . LEU A 1 210 ? -12.520 -18.846 23.663 1.00 91.06 210 LEU A O 1
ATOM 1713 N N . PRO A 1 211 ? -11.010 -19.169 25.315 1.00 89.56 211 PRO A N 1
ATOM 1714 C CA . PRO A 1 211 ? -10.105 -19.960 24.487 1.00 89.56 211 PRO A CA 1
ATOM 1715 C C . PRO A 1 211 ? -10.819 -21.163 23.862 1.00 89.56 211 PRO A C 1
ATOM 1717 O O . PRO A 1 211 ? -11.584 -21.864 24.524 1.00 89.56 211 PRO A O 1
ATOM 1720 N N . GLY A 1 212 ? -10.602 -21.380 22.564 1.00 83.00 212 GLY A N 1
ATOM 1721 C CA . GLY A 1 212 ? -11.219 -22.484 21.821 1.00 83.00 212 GLY A CA 1
ATOM 1722 C C . GLY A 1 212 ? -12.705 -22.312 21.480 1.00 83.00 212 GLY A C 1
ATOM 1723 O O . GLY A 1 212 ? -13.295 -23.230 20.914 1.00 83.00 212 GLY A O 1
ATOM 1724 N N . LYS A 1 213 ? -13.327 -21.162 21.781 1.00 83.31 213 LYS A N 1
ATOM 1725 C CA . LYS A 1 213 ? -14.705 -20.853 21.366 1.00 83.31 213 LYS A CA 1
ATOM 1726 C C . LYS A 1 213 ? -14.781 -19.551 20.577 1.00 83.31 213 LYS A C 1
ATOM 1728 O O . LYS A 1 213 ? -14.029 -18.610 20.818 1.00 83.31 213 LYS A O 1
ATOM 1733 N N . ILE A 1 214 ? -15.735 -19.500 19.651 1.00 82.50 214 ILE A N 1
ATOM 1734 C CA . ILE A 1 214 ? -16.134 -18.269 18.968 1.00 82.50 214 ILE A CA 1
ATOM 1735 C C . ILE A 1 214 ? -17.435 -17.797 19.597 1.00 82.50 214 ILE A C 1
ATOM 1737 O O . ILE A 1 214 ? -18.422 -18.533 19.625 1.00 82.50 214 ILE A O 1
ATOM 1741 N N . MET A 1 215 ? -17.428 -16.562 20.079 1.00 84.06 215 MET A N 1
ATOM 1742 C CA . MET A 1 215 ? -18.589 -15.921 20.676 1.00 84.06 215 MET A CA 1
ATOM 1743 C C . MET A 1 215 ? -19.121 -14.867 19.700 1.00 84.06 215 MET A C 1
ATOM 1745 O O . MET A 1 215 ? -18.433 -13.878 19.439 1.00 84.06 215 MET A O 1
ATOM 1749 N N . PRO A 1 216 ? -20.316 -15.053 19.118 1.00 81.81 216 PRO A N 1
ATOM 1750 C CA . PRO A 1 216 ? -20.889 -14.046 18.244 1.00 81.81 216 PRO A CA 1
ATOM 1751 C C . PRO A 1 216 ? -21.387 -12.851 19.063 1.00 81.81 216 PRO A C 1
ATOM 1753 O O . PRO A 1 216 ? -21.972 -13.011 20.136 1.00 81.81 216 PRO A O 1
ATOM 1756 N N . MET A 1 217 ? -21.201 -11.652 18.525 1.00 83.44 217 MET A N 1
ATOM 1757 C CA . MET A 1 217 ? -21.839 -10.430 19.011 1.00 83.44 217 MET A CA 1
ATOM 1758 C C . MET A 1 217 ? -22.397 -9.644 17.837 1.00 83.44 217 MET A C 1
ATOM 1760 O O . MET A 1 217 ? -21.798 -9.633 16.761 1.00 83.44 217 MET A O 1
ATOM 1764 N N . VAL A 1 218 ? -23.506 -8.946 18.058 1.00 84.44 218 VAL A N 1
ATOM 1765 C CA . VAL A 1 218 ? -24.098 -8.065 17.054 1.00 84.44 218 VAL A CA 1
ATOM 1766 C C . VAL A 1 218 ? -24.409 -6.701 17.632 1.00 84.44 218 VAL A C 1
ATOM 1768 O O . VAL A 1 218 ? -24.809 -6.580 18.787 1.00 84.44 218 VAL A O 1
ATOM 1771 N N . PHE A 1 219 ? -24.213 -5.670 16.819 1.00 88.06 219 PHE A N 1
ATOM 1772 C CA . PHE A 1 219 ? -24.625 -4.316 17.153 1.00 88.06 219 PHE A CA 1
ATOM 1773 C C . PHE A 1 219 ? -24.843 -3.482 15.892 1.00 88.06 219 PHE A C 1
ATOM 1775 O O . PHE A 1 219 ? -24.348 -3.810 14.810 1.00 88.06 219 PHE A O 1
ATOM 1782 N N . SER A 1 220 ? -25.570 -2.378 16.061 1.00 90.81 220 SER A N 1
ATOM 1783 C CA . SER A 1 220 ? -25.766 -1.370 15.023 1.00 90.81 220 SER A CA 1
ATOM 1784 C C . SER A 1 220 ? -25.522 0.020 15.605 1.00 90.81 220 SER A C 1
ATOM 1786 O O . SER A 1 220 ? -26.270 0.431 16.502 1.00 90.81 220 SER A O 1
ATOM 1788 N N . PRO A 1 221 ? -24.470 0.729 15.153 1.00 92.19 221 PRO A N 1
ATOM 1789 C CA . PRO A 1 221 ? -24.165 2.061 15.646 1.00 92.19 221 PRO A CA 1
ATOM 1790 C C . PRO A 1 221 ? -25.085 3.103 14.995 1.00 92.19 221 PRO A C 1
ATOM 1792 O O . PRO A 1 221 ? -25.214 3.134 13.774 1.00 92.19 221 PRO A O 1
ATOM 1795 N N . ILE A 1 222 ? -25.691 3.979 15.796 1.00 93.31 222 ILE A N 1
ATOM 1796 C CA . ILE A 1 222 ? -26.623 5.026 15.319 1.00 93.31 222 ILE A CA 1
ATOM 1797 C C . ILE A 1 222 ? -25.949 6.386 15.088 1.00 93.31 222 ILE A C 1
ATOM 1799 O O . ILE A 1 222 ? -26.566 7.316 14.571 1.00 93.31 222 ILE A O 1
ATOM 1803 N N . GLU A 1 223 ? -24.683 6.526 15.475 1.00 92.06 223 GLU A N 1
ATOM 1804 C CA . GLU A 1 223 ? -23.930 7.776 15.392 1.00 92.06 223 GLU A CA 1
ATOM 1805 C C . GLU A 1 223 ? -22.519 7.520 14.859 1.00 92.06 223 GLU A C 1
ATOM 1807 O O . GLU A 1 223 ? -21.911 6.499 15.175 1.00 92.06 223 GLU A O 1
ATOM 1812 N N . ALA A 1 224 ? -22.006 8.452 14.051 1.00 91.94 224 ALA A N 1
ATOM 1813 C CA . ALA A 1 224 ? -20.636 8.444 13.547 1.00 91.94 224 ALA A CA 1
ATOM 1814 C C . ALA A 1 224 ? -19.746 9.356 14.403 1.00 91.94 224 ALA A C 1
ATOM 1816 O O . ALA A 1 224 ? -20.189 10.425 14.820 1.00 91.94 224 ALA A O 1
ATOM 1817 N N . ASN A 1 225 ? -18.490 8.967 14.622 1.00 91.94 225 ASN A N 1
ATOM 1818 C CA . ASN A 1 225 ? -17.487 9.793 15.309 1.00 91.94 225 ASN A CA 1
ATOM 1819 C C . ASN A 1 225 ? -16.318 10.203 14.409 1.00 91.94 225 ASN A C 1
ATOM 1821 O O . ASN A 1 225 ? -15.525 11.065 14.790 1.00 91.94 225 ASN A O 1
ATOM 1825 N N . VAL A 1 226 ? -16.217 9.634 13.206 1.00 89.94 226 VAL A N 1
ATOM 1826 C CA . VAL A 1 226 ? -15.175 9.988 12.244 1.00 89.94 226 VAL A CA 1
ATOM 1827 C C . VAL A 1 226 ? -15.709 10.176 10.834 1.00 89.94 226 VAL A C 1
ATOM 1829 O O . VAL A 1 226 ? -16.698 9.567 10.416 1.00 89.94 226 VAL A O 1
ATOM 1832 N N . ARG A 1 227 ? -14.991 11.000 10.074 1.00 86.25 227 ARG A N 1
ATOM 1833 C CA . ARG A 1 227 ? -15.176 11.179 8.637 1.00 86.25 227 ARG A CA 1
ATOM 1834 C C . ARG A 1 227 ? -13.834 11.015 7.942 1.00 86.25 227 ARG A C 1
ATOM 1836 O O . ARG A 1 227 ? -12.806 11.491 8.409 1.00 86.25 227 ARG A O 1
ATOM 1843 N N . TYR A 1 228 ? -13.847 10.367 6.786 1.00 80.81 228 TYR A N 1
ATOM 1844 C CA . TYR A 1 228 ? -12.699 10.389 5.892 1.00 80.81 228 TYR A CA 1
ATOM 1845 C C . TYR A 1 228 ? -12.677 11.702 5.113 1.00 80.81 228 TYR A C 1
ATOM 1847 O O . TYR A 1 228 ? -13.617 11.994 4.365 1.00 80.81 228 TYR A O 1
ATOM 1855 N N . ASN A 1 229 ? -11.604 12.471 5.255 1.00 77.69 229 ASN A N 1
ATOM 1856 C CA . ASN A 1 229 ? -11.406 13.676 4.468 1.00 77.69 229 ASN A CA 1
ATOM 1857 C C . ASN A 1 229 ? -10.695 13.316 3.150 1.00 77.69 229 ASN A C 1
ATOM 1859 O O . ASN A 1 229 ? -9.536 12.898 3.168 1.00 77.69 229 ASN A O 1
ATOM 1863 N N . PRO A 1 230 ? -11.350 13.474 1.983 1.00 66.12 230 PRO A N 1
ATOM 1864 C CA . PRO A 1 230 ? -10.764 13.096 0.698 1.00 66.12 230 PRO A CA 1
ATOM 1865 C C . PRO A 1 230 ? -9.583 13.982 0.278 1.00 66.12 230 PRO A C 1
ATOM 1867 O O . PRO A 1 230 ? -8.762 13.553 -0.534 1.00 66.12 230 PRO A O 1
ATOM 1870 N N . THR A 1 231 ? -9.479 15.195 0.824 1.00 67.50 231 THR A N 1
ATOM 1871 C CA . THR A 1 231 ? -8.409 16.151 0.519 1.00 67.50 231 THR A CA 1
ATOM 1872 C C . THR A 1 231 ? -7.133 15.805 1.279 1.00 67.50 231 THR A C 1
ATOM 1874 O O . THR A 1 231 ? -6.059 15.719 0.678 1.00 67.50 231 THR A O 1
ATOM 1877 N N . THR A 1 232 ? -7.242 15.572 2.590 1.00 67.75 232 THR A N 1
ATOM 1878 C CA . THR A 1 232 ? -6.100 15.216 3.452 1.00 67.75 232 THR A CA 1
ATOM 1879 C C . THR A 1 232 ? -5.789 13.721 3.417 1.00 67.75 232 THR A C 1
ATOM 1881 O O . THR A 1 232 ? -4.678 13.325 3.758 1.00 67.75 232 THR A O 1
ATOM 1884 N N . LYS A 1 233 ? -6.741 12.892 2.962 1.00 61.41 233 LYS A N 1
ATOM 1885 C CA . LYS A 1 233 ? -6.714 11.419 3.003 1.00 61.41 233 LYS A CA 1
ATOM 1886 C C . LYS A 1 233 ? -6.585 10.837 4.408 1.00 61.41 233 LYS A C 1
ATOM 1888 O O . LYS A 1 233 ? -6.218 9.674 4.563 1.00 61.41 233 LYS A O 1
ATOM 1893 N N . MET A 1 234 ? -6.905 11.636 5.417 1.00 70.25 234 MET A N 1
ATOM 1894 C CA . MET A 1 234 ? -6.857 11.244 6.814 1.00 70.25 234 MET A CA 1
ATOM 1895 C C . MET A 1 234 ? -8.269 10.980 7.332 1.00 70.25 234 MET A C 1
ATOM 1897 O O . MET A 1 234 ? -9.258 11.527 6.836 1.00 70.25 234 MET A O 1
ATOM 1901 N N . ILE A 1 235 ? -8.352 10.113 8.337 1.00 76.75 235 ILE A N 1
ATOM 1902 C CA . ILE A 1 235 ? -9.556 9.961 9.148 1.00 76.75 235 ILE A CA 1
ATOM 1903 C C . ILE A 1 235 ? -9.538 11.102 10.160 1.00 76.75 235 ILE A C 1
ATOM 1905 O O . ILE A 1 235 ? -8.606 11.212 10.955 1.00 76.75 235 ILE A O 1
ATOM 1909 N N . GLU A 1 236 ? -10.551 11.954 10.102 1.00 83.62 236 GLU A N 1
ATOM 1910 C CA . GLU A 1 236 ? -10.714 13.102 10.985 1.00 83.62 236 GLU A CA 1
ATOM 1911 C C . GLU A 1 236 ? -11.808 12.797 12.008 1.00 83.62 236 GLU A C 1
ATOM 1913 O O . GLU A 1 236 ? -12.883 12.290 11.667 1.00 83.62 236 GLU A O 1
ATOM 1918 N N . GLU A 1 237 ? -11.522 13.084 13.277 1.00 84.81 237 GLU A N 1
ATOM 1919 C CA . GLU A 1 237 ? -12.506 12.989 14.351 1.00 84.81 237 GLU A CA 1
ATOM 1920 C C . GLU A 1 237 ? -13.527 14.119 14.194 1.00 84.81 237 GLU A C 1
ATOM 1922 O O . GLU A 1 237 ? -13.166 15.294 14.150 1.00 84.81 237 GLU A O 1
ATOM 1927 N N . LEU A 1 238 ? -14.814 13.767 14.113 1.00 84.75 238 LEU A N 1
ATOM 1928 C CA . LEU A 1 238 ? -15.901 14.747 14.011 1.00 84.75 238 LEU A CA 1
ATOM 1929 C C . LEU A 1 238 ? -15.995 15.601 15.280 1.00 84.75 238 LEU A C 1
ATOM 1931 O O . LEU A 1 238 ? -16.394 16.762 15.231 1.00 84.75 238 LEU A O 1
ATOM 1935 N N . ASN A 1 239 ? -15.626 15.020 16.422 1.00 79.12 239 ASN A N 1
ATOM 1936 C CA . ASN A 1 239 ? -15.529 15.711 17.695 1.00 79.12 239 ASN A CA 1
ATOM 1937 C C . ASN A 1 239 ? -14.441 15.042 18.563 1.00 79.12 239 ASN A C 1
ATOM 1939 O O . ASN A 1 239 ? -14.566 13.848 18.837 1.00 79.12 239 ASN A O 1
ATOM 1943 N N . PRO A 1 240 ? -13.425 15.768 19.066 1.00 66.81 240 PRO A N 1
ATOM 1944 C CA . PRO A 1 240 ? -12.376 15.199 19.928 1.00 66.81 240 PRO A CA 1
ATOM 1945 C C . PRO A 1 240 ? -12.905 14.510 21.201 1.00 66.81 240 PRO A C 1
ATOM 1947 O O . PRO A 1 240 ? -12.270 13.618 21.758 1.00 66.81 240 PRO A O 1
ATOM 1950 N N . SER A 1 241 ? -14.101 14.898 21.661 1.00 65.94 241 SER A N 1
ATOM 1951 C CA . SER A 1 241 ? -14.786 14.279 22.808 1.00 65.94 241 SER A CA 1
ATOM 1952 C C . SER A 1 241 ? -15.567 12.997 22.466 1.00 65.94 241 SER A C 1
ATOM 1954 O O . SER A 1 241 ? -16.134 12.369 23.357 1.00 65.94 241 SER A O 1
ATOM 1956 N N . SER A 1 242 ? -15.596 12.579 21.193 1.00 67.69 242 SER A N 1
ATOM 1957 C CA . SER A 1 242 ? -16.346 11.409 20.694 1.00 67.69 242 SER A CA 1
ATOM 1958 C C . SER A 1 242 ? -15.489 10.152 20.490 1.00 67.69 242 SER A C 1
ATOM 1960 O O . SER A 1 242 ? -15.873 9.224 19.772 1.00 67.69 242 SER A O 1
ATOM 1962 N N . THR A 1 243 ? -14.319 10.089 21.128 1.00 75.81 243 THR A N 1
ATOM 1963 C CA . THR A 1 243 ? -13.507 8.870 21.119 1.00 75.81 243 THR A CA 1
ATOM 1964 C C . THR A 1 243 ? -14.206 7.779 21.930 1.00 75.81 243 THR A C 1
ATOM 1966 O O . THR A 1 243 ? -14.488 7.933 23.117 1.00 75.81 243 THR A O 1
ATOM 1969 N N . TRP A 1 244 ? -14.531 6.667 21.269 1.00 90.69 244 TRP A N 1
ATOM 1970 C CA . TRP A 1 244 ? -15.241 5.551 21.890 1.00 90.69 244 TRP A CA 1
ATOM 1971 C C . TRP A 1 244 ? -14.270 4.416 22.162 1.00 90.69 244 TRP A C 1
ATOM 1973 O O . TRP A 1 244 ? -13.620 3.903 21.253 1.00 90.69 244 TRP A O 1
ATOM 1983 N N . GLU A 1 245 ? -14.146 4.058 23.433 1.00 92.38 245 GLU A N 1
ATOM 1984 C CA . GLU A 1 245 ? -13.163 3.090 23.896 1.00 92.38 245 GLU A CA 1
ATOM 1985 C C . GLU A 1 245 ? -13.659 1.649 23.733 1.00 92.38 245 GLU A C 1
ATOM 1987 O O . GLU A 1 245 ? -14.832 1.327 23.936 1.00 92.38 245 GLU A O 1
ATOM 1992 N N . ILE A 1 246 ? -12.714 0.776 23.405 1.00 94.69 246 ILE A N 1
ATOM 1993 C CA . ILE A 1 246 ? -12.821 -0.671 23.518 1.00 94.69 246 ILE A CA 1
ATOM 1994 C C . ILE A 1 246 ? -11.900 -1.076 24.660 1.00 94.69 246 ILE A C 1
ATOM 1996 O O . ILE A 1 246 ? -10.694 -0.869 24.573 1.00 94.69 246 ILE A O 1
ATOM 2000 N N . ALA A 1 247 ? -12.433 -1.659 25.722 1.00 93.81 247 ALA A N 1
ATOM 2001 C CA . ALA A 1 247 ? -11.647 -2.078 26.875 1.00 93.81 247 ALA A CA 1
ATOM 2002 C C . ALA A 1 247 ? -11.723 -3.593 27.064 1.00 93.81 247 ALA A C 1
ATOM 2004 O O . ALA A 1 247 ? -12.713 -4.235 26.706 1.00 93.81 247 ALA A O 1
ATOM 2005 N N . CYS A 1 248 ? -10.683 -4.162 27.669 1.00 94.31 248 CYS A N 1
ATOM 2006 C CA . CYS A 1 248 ? -10.812 -5.444 28.342 1.00 94.31 248 CYS A CA 1
ATOM 2007 C C . CYS A 1 248 ? -11.385 -5.205 29.745 1.00 94.31 248 CYS A C 1
ATOM 2009 O O . CYS A 1 248 ? -10.836 -4.408 30.497 1.00 94.31 248 CYS A O 1
ATOM 2011 N N . ALA A 1 249 ? -12.492 -5.864 30.085 1.00 93.88 249 ALA A N 1
ATOM 2012 C CA . ALA A 1 249 ? -13.183 -5.701 31.371 1.00 93.88 249 ALA A CA 1
ATOM 2013 C C . ALA A 1 249 ? -13.080 -6.935 32.291 1.00 93.88 249 ALA A C 1
ATOM 2015 O O . ALA A 1 249 ? -13.868 -7.060 33.226 1.00 93.88 249 ALA A O 1
ATOM 2016 N N . GLU A 1 250 ? -12.143 -7.839 31.997 1.00 89.31 250 GLU A N 1
ATOM 2017 C CA . GLU A 1 250 ? -11.829 -9.045 32.771 1.00 89.31 250 GLU A CA 1
ATOM 2018 C C . GLU A 1 250 ? -10.311 -9.153 32.907 1.00 89.31 250 GLU A C 1
ATOM 2020 O O . GLU A 1 250 ? -9.596 -8.884 31.939 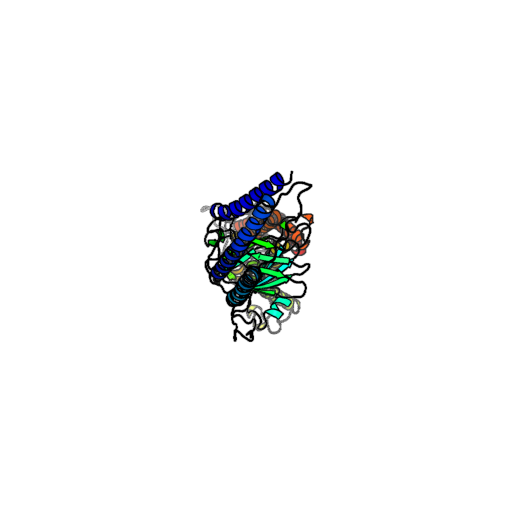1.00 89.31 250 GLU A O 1
ATOM 2025 N N . LEU A 1 251 ? -9.805 -9.532 34.083 1.00 90.62 251 LEU A N 1
ATOM 2026 C CA . LEU A 1 251 ? -8.369 -9.504 34.359 1.00 90.62 251 LEU A CA 1
ATOM 2027 C C . LEU A 1 251 ? -7.605 -10.497 33.464 1.00 90.62 251 LEU A C 1
ATOM 2029 O O . LEU A 1 251 ? -7.542 -11.689 33.742 1.00 90.62 251 LEU A O 1
ATOM 2033 N N . CYS A 1 252 ? -6.946 -9.981 32.424 1.00 89.75 252 CYS A N 1
ATOM 2034 C CA . CYS A 1 252 ? -6.195 -10.784 31.448 1.00 89.75 252 CYS A CA 1
ATOM 2035 C C . CYS A 1 252 ? -4.674 -10.862 31.714 1.00 89.75 252 CYS A C 1
ATOM 2037 O O . CYS A 1 252 ? -3.902 -11.341 30.878 1.00 89.75 252 CYS A O 1
ATOM 2039 N N . GLY A 1 253 ? -4.226 -10.382 32.881 1.00 90.81 253 GLY A N 1
ATOM 2040 C CA . GLY A 1 253 ? -2.847 -10.476 33.379 1.00 90.81 253 GLY A CA 1
ATOM 2041 C C . GLY A 1 253 ? -2.267 -9.145 33.891 1.00 90.81 253 GLY A C 1
ATOM 2042 O O . GLY A 1 253 ? -2.972 -8.151 34.031 1.00 90.81 253 GLY A O 1
ATOM 2043 N N . GLY A 1 254 ? -0.949 -9.106 34.139 1.00 89.44 254 GLY A N 1
ATOM 2044 C CA . GLY A 1 254 ? -0.270 -7.990 34.824 1.00 89.44 254 GLY A CA 1
ATOM 2045 C C . GLY A 1 254 ? -0.303 -6.607 34.147 1.00 89.44 254 GLY A C 1
ATOM 2046 O O . GLY A 1 254 ? -0.264 -5.598 34.840 1.00 89.44 254 GLY A O 1
ATOM 2047 N N . ASN A 1 255 ? -0.422 -6.520 32.818 1.00 89.38 255 ASN A N 1
ATOM 2048 C CA . ASN A 1 255 ? -0.555 -5.256 32.072 1.00 89.38 255 ASN A CA 1
ATOM 2049 C C . ASN A 1 255 ? -1.990 -5.000 31.572 1.00 89.38 255 ASN A C 1
ATOM 2051 O O . ASN A 1 255 ? -2.178 -4.314 30.568 1.00 89.38 255 ASN A O 1
ATOM 2055 N N . HIS A 1 256 ? -3.008 -5.562 32.237 1.00 90.00 256 HIS A N 1
ATOM 2056 C CA . HIS A 1 256 ? -4.399 -5.566 31.758 1.00 90.00 256 HIS A CA 1
ATOM 2057 C C . HIS A 1 256 ? -4.922 -4.171 31.387 1.00 90.00 256 HIS A C 1
ATOM 2059 O O . HIS A 1 256 ? -5.591 -4.007 30.370 1.00 90.00 256 HIS A O 1
ATOM 2065 N N . TYR A 1 257 ? -4.503 -3.145 32.128 1.00 87.19 257 TYR A N 1
ATOM 2066 C CA . TYR A 1 257 ? -4.829 -1.741 31.868 1.00 87.19 257 TYR A CA 1
ATOM 2067 C C . TYR A 1 257 ? -4.437 -1.233 30.464 1.00 87.19 257 TYR A C 1
ATOM 2069 O O . TYR A 1 257 ? -5.009 -0.250 29.996 1.00 87.19 257 TYR A O 1
ATOM 2077 N N . ARG A 1 258 ? -3.474 -1.875 29.784 1.00 87.62 258 ARG A N 1
ATOM 2078 C CA . ARG A 1 258 ? -3.043 -1.518 28.420 1.00 87.62 258 ARG A CA 1
ATOM 2079 C C . ARG A 1 258 ? -3.931 -2.099 27.330 1.00 87.62 258 ARG A C 1
ATOM 2081 O O . ARG A 1 258 ? -3.814 -1.671 26.186 1.00 87.62 258 ARG A O 1
ATOM 2088 N N . MET A 1 259 ? -4.786 -3.066 27.654 1.00 91.69 259 MET A N 1
ATOM 2089 C CA . MET A 1 259 ? -5.614 -3.761 26.673 1.00 91.69 259 MET A CA 1
ATOM 2090 C C . MET A 1 259 ? -6.828 -2.914 26.278 1.00 91.69 259 MET A C 1
ATOM 2092 O O . MET A 1 259 ? -7.971 -3.178 26.664 1.00 91.69 259 MET A O 1
ATOM 2096 N N . ARG A 1 260 ? -6.540 -1.858 25.520 1.00 92.25 260 ARG A N 1
ATOM 2097 C CA . ARG A 1 260 ? -7.477 -0.828 25.086 1.00 92.25 260 ARG A CA 1
ATOM 2098 C C . ARG A 1 260 ? -7.415 -0.657 23.574 1.00 92.25 260 ARG A C 1
ATOM 2100 O O . ARG A 1 260 ? -6.366 -0.815 22.957 1.00 92.25 260 ARG A O 1
ATOM 2107 N N . GLY A 1 261 ? -8.543 -0.295 22.990 1.00 92.81 261 GLY A N 1
ATOM 2108 C CA . GLY A 1 261 ? -8.693 0.047 21.587 1.00 92.81 261 GLY A CA 1
ATOM 2109 C C . GLY A 1 261 ? -9.700 1.170 21.391 1.00 92.81 261 GLY A C 1
ATOM 2110 O O . GLY A 1 261 ? -10.268 1.694 22.350 1.00 92.81 261 GLY A O 1
ATOM 2111 N N . LYS A 1 262 ? -9.916 1.547 20.136 1.00 93.31 262 LYS A N 1
ATOM 2112 C CA . LYS A 1 262 ? -10.843 2.604 19.734 1.00 93.31 262 LYS A CA 1
ATOM 2113 C C . LYS A 1 262 ? -11.847 2.084 18.714 1.00 93.31 262 LYS A C 1
ATOM 2115 O O . LYS A 1 262 ? -11.491 1.343 17.797 1.00 93.31 262 LYS A O 1
ATOM 2120 N N . LEU A 1 263 ? -13.098 2.496 18.871 1.00 93.69 263 LEU A N 1
ATOM 2121 C CA . LEU A 1 263 ? -14.172 2.293 17.910 1.00 93.69 263 LEU A CA 1
ATOM 2122 C C . LEU A 1 263 ? -14.296 3.536 17.020 1.00 93.69 263 LEU A C 1
ATOM 2124 O O . LEU A 1 263 ? -14.524 4.647 17.500 1.00 93.69 263 LEU A O 1
ATOM 2128 N N . PHE A 1 264 ? -14.188 3.317 15.716 1.00 92.62 264 PHE A N 1
ATOM 2129 C CA . PHE A 1 264 ? -14.318 4.314 14.665 1.00 92.62 264 PHE A CA 1
ATOM 2130 C C . PHE A 1 264 ? -15.554 4.004 13.821 1.00 92.62 264 PHE A C 1
ATOM 2132 O O . PHE A 1 264 ? -15.570 3.050 13.041 1.00 92.62 264 PHE A O 1
ATOM 2139 N N . VAL A 1 265 ? -16.594 4.814 13.964 1.00 93.19 265 VAL A N 1
ATOM 2140 C CA . VAL A 1 265 ? -17.812 4.730 13.163 1.00 93.19 265 VAL A CA 1
ATOM 2141 C C . VAL A 1 265 ? -17.785 5.832 12.114 1.00 93.19 265 VAL A C 1
ATOM 2143 O O . VAL A 1 265 ? -17.884 7.019 12.427 1.00 93.19 265 VAL A O 1
ATOM 2146 N N . HIS A 1 266 ? -17.648 5.414 10.861 1.00 91.19 266 HIS A N 1
ATOM 2147 C CA . HIS A 1 266 ? -17.660 6.277 9.685 1.00 91.19 266 HIS A CA 1
ATOM 2148 C C . HIS A 1 266 ? -19.089 6.661 9.293 1.00 91.19 266 HIS A C 1
ATOM 2150 O O . HIS A 1 266 ? -20.014 5.865 9.442 1.00 91.19 266 HIS A O 1
ATOM 2156 N N . GLU A 1 267 ? -19.277 7.847 8.717 1.00 88.88 267 GLU A N 1
ATOM 2157 C CA . GLU A 1 267 ? -20.602 8.298 8.255 1.00 88.88 267 GLU A CA 1
ATOM 2158 C C . GLU A 1 267 ? -21.213 7.404 7.170 1.00 88.88 267 GLU A C 1
ATOM 2160 O O . GLU A 1 267 ? -22.423 7.205 7.143 1.00 88.88 267 GLU A O 1
ATOM 2165 N N . THR A 1 268 ? -20.392 6.879 6.257 1.00 83.38 268 THR A N 1
ATOM 2166 C CA . THR A 1 268 ? -20.854 6.063 5.127 1.00 83.38 268 THR A CA 1
ATOM 2167 C C . THR A 1 268 ? -19.873 4.940 4.808 1.00 83.38 268 THR A C 1
ATOM 2169 O O . THR A 1 268 ? -18.671 5.040 5.067 1.00 83.38 268 THR A O 1
ATOM 2172 N N . LYS A 1 269 ? -20.379 3.865 4.191 1.00 81.69 269 LYS A N 1
ATOM 2173 C CA . LYS A 1 269 ? -19.543 2.818 3.597 1.00 81.69 269 LYS A CA 1
ATOM 2174 C C . LYS A 1 269 ? -18.832 3.380 2.366 1.00 81.69 269 LYS A C 1
ATOM 2176 O O . LYS A 1 269 ? -19.449 3.556 1.314 1.00 81.69 269 LYS A O 1
ATOM 2181 N N . GLN A 1 270 ? -17.531 3.633 2.473 1.00 67.69 270 GLN A N 1
ATOM 2182 C CA . GLN A 1 270 ? -16.749 4.054 1.317 1.00 67.69 270 GLN A CA 1
ATOM 2183 C C . GLN A 1 270 ? -16.572 2.900 0.332 1.00 67.69 270 GLN A C 1
ATOM 2185 O O . GLN A 1 270 ? -16.057 1.838 0.681 1.00 67.69 270 GLN A O 1
ATOM 2190 N N . LYS A 1 271 ? -16.992 3.114 -0.918 1.00 63.88 271 LYS A N 1
ATOM 2191 C CA . LYS A 1 271 ? -16.688 2.202 -2.021 1.00 63.88 271 LYS A CA 1
ATOM 2192 C C . LYS A 1 271 ? -15.397 2.663 -2.708 1.00 63.88 271 LYS A C 1
ATOM 2194 O O . LYS A 1 271 ? -15.348 3.815 -3.150 1.00 63.88 271 LYS A O 1
ATOM 2199 N N . PRO A 1 272 ? -14.373 1.804 -2.826 1.00 63.84 272 PRO A N 1
ATOM 2200 C CA . PRO A 1 272 ? -13.182 2.133 -3.600 1.00 63.84 272 PRO A CA 1
ATOM 2201 C C . PRO A 1 272 ? -13.555 2.401 -5.069 1.00 63.84 272 PRO A C 1
ATOM 2203 O O . PRO A 1 272 ? -14.323 1.646 -5.666 1.00 63.84 272 PRO A O 1
ATOM 2206 N N . ARG A 1 273 ? -13.042 3.490 -5.661 1.00 75.38 273 ARG A N 1
ATOM 2207 C CA . ARG A 1 273 ? -13.200 3.776 -7.100 1.00 75.38 273 ARG A CA 1
ATOM 2208 C C . ARG A 1 273 ? -12.088 3.072 -7.878 1.00 75.38 273 ARG A C 1
ATOM 2210 O O . ARG A 1 273 ? -10.925 3.195 -7.506 1.00 75.38 273 ARG A O 1
ATOM 2217 N N . PHE A 1 274 ? -12.422 2.431 -9.002 1.00 78.06 274 PHE A N 1
ATOM 2218 C CA . PHE A 1 274 ? -11.472 1.658 -9.820 1.00 78.06 274 PHE A CA 1
ATOM 2219 C C . PHE A 1 274 ? -10.167 2.417 -10.123 1.00 78.06 274 PHE A C 1
ATOM 2221 O O . PHE A 1 274 ? -9.081 1.909 -9.859 1.00 78.06 274 PHE A O 1
ATOM 2228 N N . LEU A 1 275 ? -10.269 3.665 -10.599 1.00 81.38 275 LEU A N 1
ATOM 2229 C CA . LEU A 1 275 ? -9.103 4.480 -10.964 1.00 81.38 275 LEU A CA 1
ATOM 2230 C C . LEU A 1 275 ? -8.161 4.739 -9.783 1.00 81.38 275 LEU A C 1
ATOM 2232 O O . LEU A 1 275 ? -6.951 4.643 -9.946 1.00 81.38 275 LEU A O 1
ATOM 2236 N N . THR A 1 276 ? -8.696 5.038 -8.599 1.00 79.19 276 THR A N 1
ATOM 2237 C CA . THR A 1 276 ? -7.888 5.313 -7.398 1.00 79.19 276 THR A CA 1
ATOM 2238 C C . THR A 1 276 ? -7.385 4.050 -6.713 1.00 79.19 276 THR A C 1
ATOM 2240 O O . THR A 1 276 ? -6.508 4.134 -5.864 1.00 79.19 276 THR A O 1
ATOM 2243 N N . THR A 1 277 ? -7.957 2.894 -7.044 1.00 78.12 277 THR A N 1
ATOM 2244 C CA . THR A 1 277 ? -7.574 1.608 -6.457 1.00 78.12 277 THR A CA 1
ATOM 2245 C C . THR A 1 277 ? -6.524 0.900 -7.292 1.00 78.12 277 THR A C 1
ATOM 2247 O O . THR A 1 277 ? -5.594 0.357 -6.709 1.00 78.12 277 THR A O 1
ATOM 2250 N N . TYR A 1 278 ? -6.638 0.931 -8.625 1.00 83.38 278 TYR A N 1
ATOM 2251 C CA . TYR A 1 278 ? -5.806 0.108 -9.508 1.00 83.38 278 TYR A CA 1
ATOM 2252 C C . TYR A 1 278 ? -4.879 0.885 -10.447 1.00 83.38 278 TYR A C 1
ATOM 2254 O O . TYR A 1 278 ? -3.848 0.342 -10.828 1.00 83.38 278 TYR A O 1
ATOM 2262 N N . LEU A 1 279 ? -5.217 2.120 -10.840 1.00 86.44 279 LEU A N 1
ATOM 2263 C CA . LEU A 1 279 ? -4.436 2.886 -11.824 1.00 86.44 279 LEU A CA 1
ATOM 2264 C C . LEU A 1 279 ? -3.573 3.951 -11.132 1.00 86.44 279 LEU A C 1
ATOM 2266 O O . LEU A 1 279 ? -2.353 3.837 -11.056 1.00 86.44 279 LEU A O 1
ATOM 2270 N N . PHE A 1 280 ? -4.213 4.941 -10.520 1.00 91.19 280 PHE A N 1
ATOM 2271 C CA . PHE A 1 280 ? -3.571 5.997 -9.735 1.00 91.19 280 PHE A CA 1
ATOM 2272 C C . PHE A 1 280 ? -3.647 5.669 -8.241 1.00 91.19 280 PHE A C 1
ATOM 2274 O O . PHE A 1 280 ? -4.151 6.457 -7.433 1.00 91.19 280 PHE A O 1
ATOM 2281 N N . SER A 1 281 ? -3.210 4.455 -7.899 1.00 87.50 281 SER A N 1
ATOM 2282 C CA . SER A 1 281 ? -3.189 3.979 -6.520 1.00 87.50 281 SER A CA 1
ATOM 2283 C C . SER A 1 281 ? -2.038 4.598 -5.745 1.00 87.50 281 SER A C 1
ATOM 2285 O O . SER A 1 281 ? -0.951 4.792 -6.277 1.00 87.50 281 SER A O 1
ATOM 2287 N N . GLN A 1 282 ? -2.294 4.911 -4.478 1.00 90.25 282 GLN A N 1
ATOM 2288 C CA . GLN A 1 282 ? 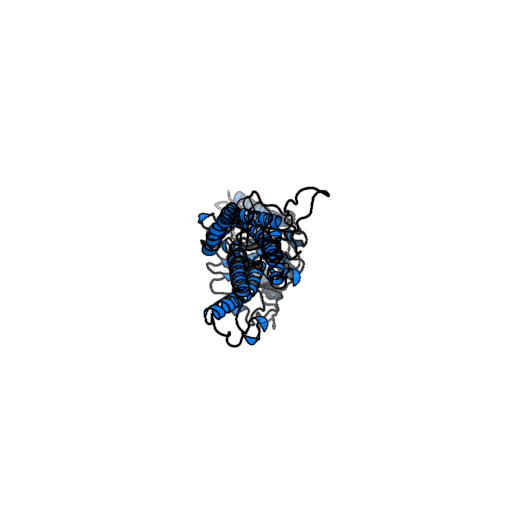-1.258 5.337 -3.533 1.00 90.25 282 GLN A CA 1
ATOM 2289 C C . GLN A 1 282 ? -0.874 4.221 -2.564 1.00 90.25 282 GLN A C 1
ATOM 2291 O O . GLN A 1 282 ? 0.118 4.371 -1.867 1.00 90.25 282 GLN A O 1
ATOM 2296 N N . ASP A 1 283 ? -1.617 3.111 -2.572 1.00 89.19 283 ASP A N 1
ATOM 2297 C CA . ASP A 1 283 ? -1.309 1.935 -1.770 1.00 89.19 283 ASP A CA 1
ATOM 2298 C C . ASP A 1 283 ? -0.034 1.272 -2.306 1.00 89.19 283 ASP A C 1
ATOM 2300 O O . ASP A 1 283 ? 0.013 0.808 -3.454 1.00 89.19 283 ASP A O 1
ATOM 2304 N N . HIS A 1 284 ? 0.993 1.209 -1.460 1.00 92.69 284 HIS A N 1
ATOM 2305 C CA . HIS A 1 284 ? 2.265 0.562 -1.760 1.00 92.69 284 HIS A CA 1
ATOM 2306 C C . HIS A 1 284 ? 2.119 -0.879 -2.277 1.00 92.69 284 HIS A C 1
ATOM 2308 O O . HIS A 1 284 ? 2.900 -1.299 -3.132 1.00 92.69 284 HIS A O 1
ATOM 2314 N N . LYS A 1 285 ? 1.106 -1.638 -1.840 1.00 93.56 285 LYS A N 1
ATOM 2315 C CA . LYS A 1 285 ? 0.877 -3.013 -2.316 1.00 93.56 285 LYS A CA 1
ATOM 2316 C C . LYS A 1 285 ? 0.486 -3.019 -3.781 1.00 93.56 285 LYS A C 1
ATOM 2318 O O . LYS A 1 285 ? 1.046 -3.781 -4.567 1.00 93.56 285 LYS A O 1
ATOM 2323 N N . MET A 1 286 ? -0.459 -2.153 -4.150 1.00 91.25 286 MET A N 1
ATOM 2324 C CA . MET A 1 286 ? -0.907 -2.047 -5.533 1.00 91.25 286 MET A CA 1
ATOM 2325 C C . MET A 1 286 ? 0.221 -1.538 -6.425 1.00 91.25 286 MET A C 1
ATOM 2327 O O . MET A 1 286 ? 0.424 -2.090 -7.500 1.00 91.25 286 MET A O 1
ATOM 2331 N N . ILE A 1 287 ? 0.988 -0.544 -5.969 1.00 94.88 287 ILE A N 1
ATOM 2332 C CA . ILE A 1 287 ? 2.154 -0.042 -6.708 1.00 94.88 287 ILE A CA 1
ATOM 2333 C C . ILE A 1 287 ? 3.186 -1.165 -6.910 1.00 94.88 287 ILE A C 1
ATOM 2335 O O . ILE A 1 287 ? 3.672 -1.361 -8.021 1.00 94.88 287 ILE A O 1
ATOM 2339 N N . GLY A 1 288 ? 3.464 -1.975 -5.882 1.00 95.75 288 GLY A N 1
ATOM 2340 C CA . GLY A 1 288 ? 4.320 -3.158 -6.016 1.00 95.75 288 GLY A CA 1
ATOM 2341 C C . GLY A 1 288 ? 3.801 -4.147 -7.068 1.00 95.75 288 GLY A C 1
ATOM 2342 O O . GLY A 1 288 ? 4.561 -4.604 -7.919 1.00 95.75 288 GLY A O 1
ATOM 2343 N N . ILE A 1 289 ? 2.492 -4.420 -7.083 1.00 95.12 289 ILE A N 1
ATOM 2344 C CA . ILE A 1 289 ? 1.846 -5.270 -8.098 1.00 95.12 289 ILE A CA 1
ATOM 2345 C C . ILE A 1 289 ? 1.946 -4.648 -9.502 1.00 95.12 289 ILE A C 1
ATOM 2347 O O . ILE A 1 289 ? 2.187 -5.358 -10.479 1.00 95.12 289 ILE A O 1
ATOM 2351 N N . GLN A 1 290 ? 1.799 -3.329 -9.625 1.00 95.62 290 GLN A N 1
ATOM 2352 C CA . GLN A 1 290 ? 1.957 -2.614 -10.892 1.00 95.62 290 GLN A CA 1
ATOM 2353 C C . GLN A 1 290 ? 3.379 -2.769 -11.456 1.00 95.62 290 GLN A C 1
ATOM 2355 O O . GLN A 1 290 ? 3.535 -3.070 -12.645 1.00 95.62 290 GLN A O 1
ATOM 2360 N N . PHE A 1 291 ? 4.411 -2.636 -10.614 1.00 96.31 291 PHE A N 1
ATOM 2361 C CA . PHE A 1 291 ? 5.798 -2.923 -10.997 1.00 96.31 291 PHE A CA 1
ATOM 2362 C C . PHE A 1 291 ? 5.985 -4.380 -11.433 1.00 96.31 291 PHE A C 1
ATOM 2364 O O . PHE A 1 291 ? 6.620 -4.620 -12.461 1.00 96.31 291 PHE A O 1
ATOM 2371 N N . LEU A 1 292 ? 5.388 -5.337 -10.715 1.00 96.19 292 LEU A N 1
ATOM 2372 C CA . LEU A 1 292 ? 5.483 -6.760 -11.043 1.00 96.19 292 LEU A CA 1
ATOM 2373 C C . LEU A 1 292 ? 4.938 -7.048 -12.444 1.00 96.19 292 LEU A C 1
ATOM 2375 O O . LEU A 1 292 ? 5.653 -7.604 -13.277 1.00 96.19 292 LEU A O 1
ATOM 2379 N N . PHE A 1 293 ? 3.697 -6.636 -12.722 1.00 95.88 293 PHE A N 1
ATOM 2380 C CA . PHE A 1 293 ? 3.052 -6.886 -14.016 1.00 95.88 293 PHE A CA 1
ATOM 2381 C C . PHE A 1 293 ? 3.734 -6.148 -15.165 1.00 95.88 293 PHE A C 1
ATOM 2383 O O . PHE A 1 293 ? 3.912 -6.725 -16.236 1.00 95.88 293 PHE A O 1
ATOM 2390 N N . SER A 1 294 ? 4.171 -4.907 -14.941 1.00 94.88 294 SER A N 1
ATOM 2391 C CA . SER A 1 294 ? 4.927 -4.165 -15.956 1.00 94.88 294 SER A CA 1
ATOM 2392 C C . SER A 1 294 ? 6.246 -4.874 -16.268 1.00 94.88 294 SER A C 1
ATOM 2394 O O . SER A 1 294 ? 6.565 -5.104 -17.432 1.00 94.88 294 SER A O 1
ATOM 2396 N N . GLY A 1 295 ? 6.973 -5.315 -15.238 1.00 95.44 295 GLY A N 1
ATOM 2397 C CA . GLY A 1 295 ? 8.208 -6.072 -15.419 1.00 95.44 295 GLY A CA 1
ATOM 2398 C C . GLY A 1 295 ? 7.990 -7.451 -16.053 1.00 95.44 295 GLY A C 1
ATOM 2399 O O . GLY A 1 295 ? 8.835 -7.876 -16.827 1.00 95.44 295 GLY A O 1
ATOM 2400 N N . LEU A 1 296 ? 6.849 -8.124 -15.837 1.00 96.69 296 LEU A N 1
ATOM 2401 C CA . LEU A 1 296 ? 6.508 -9.379 -16.535 1.00 96.69 296 LEU A CA 1
ATOM 2402 C C . LEU A 1 296 ? 6.337 -9.175 -18.045 1.00 96.69 296 LEU A C 1
ATOM 2404 O O . LEU A 1 296 ? 6.800 -10.003 -18.830 1.00 96.69 296 LEU A O 1
ATOM 2408 N N . ILE A 1 297 ? 5.720 -8.065 -18.460 1.00 96.19 297 ILE A N 1
ATOM 2409 C CA . ILE A 1 297 ? 5.597 -7.709 -19.882 1.00 96.19 297 ILE A CA 1
ATOM 2410 C C . ILE A 1 297 ? 6.992 -7.511 -20.488 1.00 96.19 297 ILE A C 1
ATOM 2412 O O . ILE A 1 297 ? 7.322 -8.127 -21.503 1.00 96.19 297 ILE A O 1
ATOM 2416 N N . PHE A 1 298 ? 7.844 -6.715 -19.837 1.00 97.38 298 PHE A N 1
ATOM 2417 C CA . PHE A 1 298 ? 9.213 -6.477 -20.306 1.00 97.38 298 PHE A CA 1
ATOM 2418 C C . PHE A 1 298 ? 10.111 -7.713 -20.208 1.00 97.38 298 PHE A C 1
ATOM 2420 O O . PHE A 1 298 ? 10.989 -7.880 -21.050 1.00 97.38 298 PHE A O 1
ATOM 2427 N N . PHE A 1 299 ? 9.869 -8.616 -19.259 1.00 97.69 299 PHE A N 1
ATOM 2428 C CA . PHE A 1 299 ? 10.542 -9.910 -19.177 1.00 97.69 299 PHE A CA 1
ATOM 2429 C C . PHE A 1 299 ? 10.201 -10.784 -20.384 1.00 97.69 299 PHE A C 1
ATOM 2431 O O . PHE A 1 299 ? 11.097 -11.391 -20.967 1.00 97.69 299 PHE A O 1
ATOM 2438 N N . GLY A 1 300 ? 8.935 -10.796 -20.816 1.00 97.81 300 GLY A N 1
ATOM 2439 C CA . GLY A 1 300 ? 8.525 -11.458 -22.055 1.00 97.81 300 GLY A CA 1
ATOM 2440 C C . GLY A 1 300 ? 9.228 -10.877 -23.286 1.00 97.81 300 GLY A C 1
ATOM 2441 O O . GLY A 1 300 ? 9.778 -11.629 -24.091 1.00 97.81 300 GLY A O 1
ATOM 2442 N N . ILE A 1 301 ? 9.279 -9.545 -23.398 1.00 97.12 301 ILE A N 1
ATOM 2443 C CA . ILE A 1 301 ? 9.958 -8.847 -24.505 1.00 97.12 301 ILE A CA 1
ATOM 2444 C C . ILE A 1 301 ? 11.465 -9.138 -24.485 1.00 97.12 301 ILE A C 1
ATOM 2446 O O . ILE A 1 301 ? 12.015 -9.615 -25.474 1.00 97.12 301 ILE A O 1
ATOM 2450 N N . GLY A 1 302 ? 12.137 -8.915 -23.355 1.00 97.06 302 GLY A N 1
ATOM 2451 C CA . GLY A 1 302 ? 13.566 -9.181 -23.189 1.00 97.06 302 GLY A CA 1
ATOM 2452 C C . GLY A 1 302 ? 13.911 -10.651 -23.428 1.00 97.06 302 GLY A C 1
ATOM 2453 O O . GLY A 1 302 ? 14.887 -10.947 -24.117 1.00 97.06 302 GLY A O 1
ATOM 2454 N N . GLY A 1 303 ? 13.086 -11.576 -22.935 1.00 96.44 303 GLY A N 1
ATOM 2455 C CA . GLY A 1 303 ? 13.216 -13.011 -23.180 1.00 96.44 303 GLY A CA 1
ATOM 2456 C C . GLY A 1 303 ? 13.119 -13.366 -24.664 1.00 96.44 303 GLY A C 1
ATOM 2457 O O . GLY A 1 303 ? 13.966 -14.107 -25.162 1.00 96.44 303 GLY A O 1
ATOM 2458 N N . LEU A 1 304 ? 12.159 -12.785 -25.391 1.00 95.25 304 LEU A N 1
ATOM 2459 C CA . LEU A 1 304 ? 12.031 -12.964 -26.839 1.00 95.25 304 LEU A CA 1
ATOM 2460 C C . LEU A 1 304 ? 13.282 -12.478 -27.585 1.00 95.25 304 LEU A C 1
ATOM 2462 O O . LEU A 1 304 ? 13.801 -13.208 -28.430 1.00 95.25 304 LEU A O 1
ATOM 2466 N N . LEU A 1 305 ? 13.814 -11.299 -27.241 1.00 95.50 305 LEU A N 1
ATOM 2467 C CA . LEU A 1 305 ? 15.056 -10.787 -27.838 1.00 95.50 305 LEU A CA 1
ATOM 2468 C C . LEU A 1 305 ? 16.239 -11.740 -27.587 1.00 95.50 305 LEU A C 1
ATOM 2470 O O . LEU A 1 305 ? 17.000 -12.035 -28.507 1.00 95.50 305 LEU A O 1
ATOM 2474 N N . ALA A 1 306 ? 16.360 -12.292 -26.374 1.00 96.00 306 ALA A N 1
ATOM 2475 C CA . ALA A 1 306 ? 17.388 -13.285 -26.047 1.00 96.00 306 ALA A CA 1
ATOM 2476 C C . ALA A 1 306 ? 17.236 -14.584 -26.850 1.00 96.00 306 ALA A C 1
ATOM 2478 O O . ALA A 1 306 ? 18.235 -15.171 -27.271 1.00 96.00 306 ALA A O 1
ATOM 2479 N N . LEU A 1 307 ? 16.003 -15.051 -27.061 1.00 93.44 307 LEU A N 1
ATOM 2480 C CA . LEU A 1 307 ? 15.743 -16.232 -27.882 1.00 93.44 307 LEU A CA 1
ATOM 2481 C C . LEU A 1 307 ? 16.161 -15.995 -29.335 1.00 93.44 307 LEU A C 1
ATOM 2483 O O . LEU A 1 307 ? 16.803 -16.864 -29.916 1.00 93.44 307 LEU A O 1
ATOM 2487 N N . LEU A 1 308 ? 15.885 -14.815 -29.895 1.00 90.69 308 LEU A N 1
ATOM 2488 C CA . LEU A 1 308 ? 16.326 -14.453 -31.246 1.00 90.69 308 LEU A CA 1
ATOM 2489 C C . LEU A 1 308 ? 17.858 -14.424 -31.366 1.00 90.69 308 LEU A C 1
ATOM 2491 O O . LEU A 1 308 ? 18.404 -14.992 -32.312 1.00 90.69 308 LEU A O 1
ATOM 2495 N N . VAL A 1 309 ? 18.556 -13.848 -30.382 1.00 92.56 309 VAL A N 1
ATOM 2496 C CA . VAL A 1 309 ? 20.031 -13.880 -30.304 1.00 92.56 309 VAL A CA 1
ATOM 2497 C C . VAL A 1 309 ? 20.546 -15.323 -30.277 1.00 92.56 309 VAL A C 1
ATOM 2499 O O . VAL A 1 309 ? 21.455 -15.678 -31.026 1.00 92.56 309 VAL A O 1
ATOM 2502 N N . ARG A 1 310 ? 19.943 -16.190 -29.454 1.00 92.44 310 ARG A N 1
ATOM 2503 C CA . ARG A 1 310 ? 20.332 -17.609 -29.357 1.00 92.44 310 ARG A CA 1
ATOM 2504 C C . ARG A 1 310 ? 20.062 -18.391 -30.639 1.00 92.44 310 ARG A C 1
ATOM 2506 O O . ARG A 1 310 ? 20.859 -19.258 -30.981 1.00 92.44 310 ARG A O 1
ATOM 2513 N N . LEU A 1 311 ? 18.977 -18.089 -31.349 1.00 88.00 311 LEU A N 1
ATOM 2514 C CA . LEU A 1 311 ? 18.678 -18.714 -32.638 1.00 88.00 311 LEU A CA 1
ATOM 2515 C C . LEU A 1 311 ? 19.747 -18.374 -33.681 1.00 88.00 311 LEU A C 1
ATOM 2517 O O . LEU A 1 311 ? 20.201 -19.275 -34.380 1.00 88.00 311 LEU A O 1
ATOM 2521 N N . GLN A 1 312 ? 20.212 -17.122 -33.729 1.00 87.56 312 GLN A N 1
ATOM 2522 C CA . GLN A 1 312 ? 21.325 -16.744 -34.606 1.00 87.56 312 GLN A CA 1
ATOM 2523 C C . GLN A 1 312 ? 22.628 -17.466 -34.239 1.00 87.56 312 GLN A C 1
ATOM 2525 O O . GLN A 1 312 ? 23.352 -17.905 -35.126 1.00 87.56 312 GLN A O 1
ATOM 2530 N N . LEU A 1 313 ? 22.918 -17.650 -32.948 1.00 89.38 313 LEU A N 1
ATOM 2531 C CA . LEU A 1 313 ? 24.101 -18.404 -32.510 1.00 89.38 313 LEU A CA 1
ATOM 2532 C C . LEU A 1 313 ? 24.024 -19.902 -32.842 1.00 89.38 313 LEU A C 1
ATOM 2534 O O . LEU A 1 313 ? 25.060 -20.535 -33.026 1.00 89.38 313 LEU A O 1
ATOM 2538 N N . ALA A 1 314 ? 22.820 -20.474 -32.920 1.00 88.94 314 ALA A N 1
ATOM 2539 C CA . ALA A 1 314 ? 22.622 -21.873 -33.295 1.00 88.94 314 ALA A CA 1
ATOM 2540 C C . ALA A 1 314 ? 22.788 -22.117 -34.808 1.00 88.94 314 ALA A C 1
ATOM 2542 O O . ALA A 1 314 ? 23.228 -23.195 -35.205 1.00 88.94 314 ALA A O 1
ATOM 2543 N N . TRP A 1 315 ? 22.477 -21.120 -35.645 1.00 86.94 315 TRP A N 1
ATOM 2544 C CA . TRP A 1 315 ? 22.652 -21.167 -37.102 1.00 86.94 315 TRP A CA 1
ATOM 2545 C C . TRP A 1 315 ? 23.405 -19.930 -37.620 1.00 86.94 315 TRP A C 1
ATOM 2547 O O . TRP A 1 315 ? 22.809 -19.100 -38.303 1.00 86.94 315 TRP A O 1
ATOM 2557 N N . PRO A 1 316 ? 24.717 -19.807 -37.344 1.00 81.19 316 PRO A N 1
ATOM 2558 C CA . PRO A 1 316 ? 25.485 -18.612 -37.695 1.00 81.19 316 PRO A CA 1
ATOM 2559 C C . PRO A 1 316 ? 25.567 -18.383 -39.212 1.00 81.19 316 PRO A C 1
ATOM 2561 O O . PRO A 1 316 ? 25.377 -17.260 -39.678 1.00 81.19 316 PRO A O 1
ATOM 2564 N N . ASP A 1 317 ? 25.772 -19.458 -39.982 1.00 77.56 317 ASP A N 1
ATOM 2565 C CA . ASP A 1 317 ? 25.978 -19.403 -41.436 1.00 77.56 317 ASP A CA 1
ATOM 2566 C C . ASP A 1 317 ? 24.780 -19.915 -42.254 1.00 77.56 317 ASP A C 1
ATOM 2568 O O . ASP A 1 317 ? 24.787 -19.830 -43.486 1.00 77.56 317 ASP A O 1
ATOM 2572 N N . GLY A 1 318 ? 23.751 -20.451 -41.592 1.00 71.12 318 GLY A N 1
ATOM 2573 C CA . GLY A 1 318 ? 22.590 -21.093 -42.216 1.00 71.12 318 GLY A CA 1
ATOM 2574 C C . GLY A 1 318 ? 21.344 -20.210 -42.240 1.00 71.12 318 GLY A C 1
ATOM 2575 O O . GLY A 1 318 ? 21.246 -19.226 -41.515 1.00 71.12 318 GLY A O 1
ATOM 2576 N N . ASN A 1 319 ? 20.357 -20.575 -43.062 1.00 76.31 319 ASN A N 1
ATOM 2577 C CA . ASN A 1 319 ? 19.047 -19.926 -43.004 1.00 76.31 319 ASN A CA 1
ATOM 2578 C C . ASN A 1 319 ? 18.351 -20.286 -41.695 1.00 76.31 319 ASN A C 1
ATOM 2580 O O . ASN A 1 319 ? 18.254 -21.466 -41.346 1.00 76.31 319 ASN A O 1
ATOM 2584 N N . LEU A 1 320 ? 17.828 -19.276 -41.002 1.00 78.69 320 LEU A N 1
ATOM 2585 C CA . LEU A 1 320 ? 17.164 -19.492 -39.725 1.00 78.69 320 LEU A CA 1
ATOM 2586 C C . LEU A 1 320 ? 15.881 -20.317 -39.933 1.00 78.69 320 LEU A C 1
ATOM 2588 O O . LEU A 1 320 ? 14.997 -19.901 -40.696 1.00 78.69 320 LEU A O 1
ATOM 2592 N N . PRO A 1 321 ? 15.746 -21.484 -39.278 1.00 73.94 321 PRO A N 1
ATOM 2593 C CA . PRO A 1 321 ? 14.597 -22.354 -39.478 1.00 73.94 321 PRO A CA 1
ATOM 2594 C C . PRO A 1 321 ? 13.314 -21.669 -38.991 1.00 73.94 321 PRO A C 1
ATOM 2596 O O . PRO A 1 321 ? 13.293 -21.044 -37.933 1.00 73.94 321 PRO A O 1
ATOM 2599 N N . TYR A 1 322 ? 12.238 -21.798 -39.774 1.00 74.75 322 TYR A N 1
ATOM 2600 C CA . TYR A 1 322 ? 10.896 -21.229 -39.549 1.00 74.75 322 TYR A CA 1
ATOM 2601 C C . TYR A 1 322 ? 10.799 -19.693 -39.591 1.00 74.75 322 TYR A C 1
ATOM 2603 O O . TYR A 1 322 ? 9.915 -19.176 -40.271 1.00 74.75 322 TYR A O 1
ATOM 2611 N N . ILE A 1 323 ? 11.714 -18.971 -38.941 1.00 78.12 323 ILE A N 1
ATOM 2612 C CA . ILE A 1 323 ? 11.688 -17.503 -38.828 1.00 78.12 323 ILE A CA 1
ATOM 2613 C C . ILE A 1 323 ? 12.446 -16.784 -39.950 1.00 78.12 323 ILE A C 1
ATOM 2615 O O . ILE A 1 323 ? 12.183 -15.613 -40.199 1.00 78.12 323 ILE A O 1
ATOM 2619 N N . GLY A 1 324 ? 13.338 -17.471 -40.676 1.00 74.56 324 GLY A N 1
ATOM 2620 C CA . GLY A 1 324 ? 14.127 -16.874 -41.763 1.00 74.56 324 GLY A CA 1
ATOM 2621 C C . GLY A 1 324 ? 13.274 -16.242 -42.869 1.00 74.56 324 GLY A C 1
ATOM 2622 O O . GLY A 1 324 ? 13.704 -15.303 -43.527 1.00 74.56 324 GLY A O 1
ATOM 2623 N N . LYS A 1 325 ? 12.033 -16.717 -43.031 1.00 79.38 325 LYS A N 1
ATOM 2624 C CA . LYS A 1 325 ? 11.046 -16.193 -43.989 1.00 79.38 325 LYS A CA 1
ATOM 2625 C C . LYS A 1 325 ? 10.409 -14.867 -43.559 1.00 79.38 325 LYS A C 1
ATOM 2627 O O . LYS A 1 325 ? 9.771 -14.224 -44.384 1.00 79.38 325 LYS A O 1
ATOM 2632 N N . TRP A 1 326 ? 10.516 -14.500 -42.283 1.00 79.81 326 TRP A N 1
ATOM 2633 C CA . TRP A 1 326 ? 9.970 -13.256 -41.734 1.00 79.81 326 TRP A CA 1
ATOM 2634 C C . TRP A 1 326 ? 10.986 -12.114 -41.734 1.00 79.81 326 TRP A C 1
ATOM 2636 O O . TRP A 1 326 ? 10.603 -10.965 -41.526 1.00 79.81 326 TRP A O 1
ATOM 2646 N N . PHE A 1 327 ? 12.267 -12.408 -41.973 1.00 80.12 327 PHE A N 1
ATOM 2647 C CA . PHE A 1 327 ? 13.272 -11.370 -42.168 1.00 80.12 327 PHE A CA 1
ATOM 2648 C C . PHE A 1 327 ? 13.160 -10.739 -43.559 1.00 80.12 327 PHE A C 1
ATOM 2650 O O . PHE A 1 327 ? 12.671 -11.386 -44.492 1.00 80.12 327 PHE A O 1
ATOM 2657 N N . PRO A 1 328 ? 13.626 -9.485 -43.717 1.00 79.69 328 PRO A N 1
ATOM 2658 C CA . PRO A 1 328 ? 13.717 -8.842 -45.019 1.00 79.69 328 PRO A CA 1
ATOM 2659 C C . PRO A 1 328 ? 14.382 -9.758 -46.049 1.00 79.69 328 PRO A C 1
ATOM 2661 O O . PRO A 1 328 ? 15.425 -10.358 -45.791 1.00 79.69 328 PRO A O 1
ATOM 2664 N N . GLN A 1 329 ? 13.791 -9.847 -47.242 1.00 74.50 329 GLN A N 1
ATOM 2665 C CA . GLN A 1 329 ? 14.291 -10.722 -48.307 1.00 74.50 329 GLN A CA 1
ATOM 2666 C C . GLN A 1 329 ? 15.729 -10.358 -48.726 1.00 74.50 329 GLN A C 1
ATOM 2668 O O . GLN A 1 329 ? 16.487 -11.226 -49.154 1.00 74.50 329 GLN A O 1
ATOM 2673 N N . SER A 1 330 ? 16.128 -9.098 -48.511 1.00 75.25 330 SER A N 1
ATOM 2674 C CA . SER A 1 330 ? 17.494 -8.593 -48.684 1.00 75.25 330 SER A CA 1
ATOM 2675 C C . SER A 1 330 ? 18.533 -9.275 -47.787 1.00 75.25 330 SER A C 1
ATOM 2677 O O . SER A 1 330 ? 19.715 -9.242 -48.112 1.00 75.25 330 SER A O 1
ATOM 2679 N N . TRP A 1 331 ? 18.128 -9.915 -46.686 1.00 76.94 331 TRP A N 1
ATOM 2680 C CA . TRP A 1 331 ? 19.034 -10.609 -45.762 1.00 76.94 331 TRP A CA 1
ATOM 2681 C C . TRP A 1 331 ? 19.224 -12.092 -46.110 1.00 76.94 331 TRP A C 1
ATOM 2683 O O . TRP A 1 331 ? 19.928 -12.819 -45.409 1.00 76.94 331 TRP A O 1
ATOM 2693 N N . GLY A 1 332 ? 18.578 -12.577 -47.178 1.00 75.31 332 GLY A N 1
ATOM 2694 C CA . GLY A 1 332 ? 18.766 -13.940 -47.679 1.00 75.31 332 GLY A CA 1
ATOM 2695 C C . GLY A 1 332 ? 18.331 -15.045 -46.709 1.00 75.31 332 GLY A C 1
ATOM 2696 O O . GLY A 1 332 ? 18.799 -16.170 -46.837 1.00 75.31 332 GLY A O 1
ATOM 2697 N N . GLY A 1 333 ? 17.456 -14.744 -45.742 1.00 75.19 333 GLY A N 1
ATOM 2698 C CA . GLY A 1 333 ? 17.000 -15.698 -44.722 1.00 75.19 333 GLY A CA 1
ATOM 2699 C C . GLY A 1 333 ? 17.924 -15.843 -43.506 1.00 75.19 333 GLY A C 1
ATOM 2700 O O . GLY A 1 333 ? 17.695 -16.733 -42.680 1.00 75.19 333 GLY A O 1
ATOM 2701 N N . LYS A 1 334 ? 18.936 -14.973 -43.380 1.00 83.06 334 LYS A N 1
ATOM 2702 C CA . LYS A 1 334 ? 19.861 -14.885 -42.239 1.00 83.06 334 LYS A CA 1
ATOM 2703 C C . LYS A 1 334 ? 19.604 -13.616 -41.423 1.00 83.06 334 LYS A C 1
ATOM 2705 O O . LYS A 1 334 ? 18.990 -12.670 -41.912 1.00 83.06 334 LYS A O 1
ATOM 2710 N N . MET A 1 335 ? 20.077 -13.584 -40.180 1.00 86.56 335 MET A N 1
ATOM 2711 C CA . MET A 1 335 ? 20.069 -12.362 -39.377 1.00 86.56 335 MET A CA 1
ATOM 2712 C C . MET A 1 335 ? 21.277 -11.492 -39.738 1.00 86.56 335 MET A C 1
ATOM 2714 O O . MET A 1 335 ? 22.410 -11.966 -39.688 1.00 86.56 335 MET A O 1
ATOM 2718 N N . SER A 1 336 ? 21.055 -10.220 -40.075 1.00 85.44 336 SER A N 1
ATOM 2719 C CA . SER A 1 336 ? 22.157 -9.278 -40.314 1.00 85.44 336 SER A CA 1
ATOM 2720 C C . SER A 1 336 ? 22.949 -9.007 -39.017 1.00 85.44 336 SER A C 1
ATOM 2722 O O . SER A 1 336 ? 22.312 -8.914 -37.957 1.00 85.44 336 SER A O 1
ATOM 2724 N N . PRO A 1 337 ? 24.281 -8.815 -39.063 1.00 85.44 337 PRO A N 1
ATOM 2725 C CA . PRO A 1 337 ? 25.091 -8.451 -37.892 1.00 85.44 337 PRO A CA 1
ATOM 2726 C C . PRO A 1 337 ? 24.576 -7.221 -37.126 1.00 85.44 337 PRO A C 1
ATOM 2728 O O . PRO A 1 337 ? 24.635 -7.168 -35.897 1.00 85.44 337 PRO A O 1
ATOM 2731 N N . GLU A 1 338 ? 24.018 -6.249 -37.839 1.00 83.75 338 GLU A N 1
ATOM 2732 C CA . GLU A 1 338 ? 23.472 -5.002 -37.302 1.00 83.75 338 GLU A CA 1
ATOM 2733 C C . GLU A 1 338 ? 22.224 -5.273 -36.453 1.00 83.75 338 GLU A C 1
ATOM 2735 O O . GLU A 1 338 ? 22.111 -4.825 -35.312 1.00 83.75 338 GLU A O 1
ATOM 2740 N N . PHE A 1 339 ? 21.308 -6.089 -36.977 1.00 87.44 339 PHE A N 1
ATOM 2741 C CA . PHE A 1 339 ? 20.137 -6.538 -36.227 1.00 87.44 339 PHE A CA 1
ATOM 2742 C C . PHE A 1 339 ? 20.538 -7.369 -35.004 1.00 87.44 339 PHE A C 1
ATOM 2744 O O . PHE A 1 339 ? 19.963 -7.194 -33.933 1.00 87.44 339 PHE A O 1
ATOM 2751 N N . TYR A 1 340 ? 21.562 -8.222 -35.115 1.00 90.38 340 TYR A N 1
ATOM 2752 C CA . TYR A 1 340 ? 22.063 -9.001 -33.981 1.00 90.38 340 TYR A CA 1
ATOM 2753 C C . TYR A 1 340 ? 22.598 -8.109 -32.849 1.00 90.38 340 TYR A C 1
ATOM 2755 O O . TYR A 1 340 ? 22.232 -8.301 -31.686 1.00 90.38 340 TYR A O 1
ATOM 2763 N N . THR A 1 341 ? 23.434 -7.112 -33.164 1.00 90.31 341 THR A N 1
ATOM 2764 C CA . THR A 1 341 ? 23.986 -6.193 -32.150 1.00 90.31 341 THR A CA 1
ATOM 2765 C C . THR A 1 341 ? 22.903 -5.317 -31.521 1.00 90.31 341 THR A C 1
ATOM 2767 O O . THR A 1 341 ? 22.941 -5.083 -30.308 1.00 90.31 341 THR A O 1
ATOM 2770 N N . MET A 1 342 ? 21.890 -4.914 -32.292 1.00 91.94 342 MET A N 1
ATOM 2771 C CA . MET A 1 342 ? 20.688 -4.253 -31.776 1.00 91.94 342 MET A CA 1
ATOM 2772 C C . MET A 1 342 ? 19.921 -5.151 -30.794 1.00 91.94 342 MET A C 1
ATOM 2774 O O . MET A 1 342 ? 19.659 -4.738 -29.664 1.00 91.94 342 MET A O 1
ATOM 2778 N N . LEU A 1 343 ? 19.605 -6.397 -31.170 1.00 93.75 343 LEU A N 1
ATOM 2779 C CA . LEU A 1 343 ? 18.902 -7.339 -30.290 1.00 93.75 343 LEU A CA 1
ATOM 2780 C C . LEU A 1 343 ? 19.670 -7.584 -28.987 1.00 93.75 343 LEU A C 1
ATOM 2782 O O . LEU A 1 343 ? 19.072 -7.565 -27.912 1.00 93.75 343 LEU A O 1
ATOM 2786 N N . PHE A 1 344 ? 20.986 -7.790 -29.075 1.00 93.81 344 PHE A N 1
ATOM 2787 C CA . PHE A 1 344 ? 21.848 -7.999 -27.912 1.00 93.81 344 PHE A CA 1
ATOM 2788 C C . PHE A 1 344 ? 21.845 -6.786 -26.972 1.00 93.81 344 PHE A C 1
ATOM 2790 O O . PHE A 1 344 ? 21.677 -6.932 -25.759 1.00 93.81 344 PHE A O 1
ATOM 2797 N N . THR A 1 345 ? 21.985 -5.585 -27.536 1.00 94.81 345 THR A N 1
ATOM 2798 C CA . THR A 1 345 ? 21.982 -4.323 -26.785 1.00 94.81 345 THR A CA 1
ATOM 2799 C C . THR A 1 345 ? 20.653 -4.117 -26.070 1.00 94.81 345 THR A C 1
ATOM 2801 O O . THR A 1 345 ? 20.623 -3.928 -24.853 1.00 94.81 345 THR A O 1
ATOM 2804 N N . MET A 1 346 ? 19.548 -4.235 -26.806 1.00 96.56 346 MET A N 1
ATOM 2805 C CA . MET A 1 346 ? 18.210 -4.010 -26.273 1.00 96.56 346 MET A CA 1
ATOM 2806 C C . MET A 1 346 ? 17.787 -5.089 -25.280 1.00 96.56 346 MET A C 1
ATOM 2808 O O . MET A 1 346 ? 17.174 -4.758 -24.269 1.00 96.56 346 MET A O 1
ATOM 2812 N N . HIS A 1 347 ? 18.162 -6.355 -25.497 1.00 97.12 347 HIS A N 1
ATOM 2813 C CA . HIS A 1 347 ? 17.954 -7.425 -24.520 1.00 97.12 347 HIS A CA 1
ATOM 2814 C C . HIS A 1 347 ? 18.592 -7.067 -23.175 1.00 97.12 347 HIS A C 1
ATOM 2816 O O . HIS A 1 347 ? 17.904 -7.038 -22.154 1.00 97.12 347 HIS A O 1
ATOM 2822 N N . ALA A 1 348 ? 19.891 -6.760 -23.172 1.00 96.06 348 ALA A N 1
ATOM 2823 C CA . ALA A 1 348 ? 20.617 -6.458 -21.945 1.00 96.06 348 ALA A CA 1
ATOM 2824 C C . ALA A 1 348 ? 20.060 -5.206 -21.247 1.00 96.06 348 ALA A C 1
ATOM 2826 O O . ALA A 1 348 ? 19.821 -5.229 -20.038 1.00 96.06 348 ALA A O 1
ATOM 2827 N N . SER A 1 349 ? 19.779 -4.136 -21.999 1.00 95.81 349 SER A N 1
ATOM 2828 C CA . SER A 1 349 ? 19.192 -2.914 -21.439 1.00 95.81 349 SER A CA 1
ATOM 2829 C C . SER A 1 349 ? 17.795 -3.140 -20.855 1.00 95.81 349 SER A C 1
ATOM 2831 O O . SER A 1 349 ? 17.534 -2.692 -19.739 1.00 95.81 349 SER A O 1
ATOM 2833 N N . ILE A 1 350 ? 16.917 -3.870 -21.553 1.00 97.56 350 ILE A N 1
ATOM 2834 C CA . ILE A 1 350 ? 15.571 -4.197 -21.060 1.00 97.56 350 ILE A CA 1
ATOM 2835 C C . ILE A 1 350 ? 15.655 -5.034 -19.783 1.00 97.56 350 ILE A C 1
ATOM 2837 O O . ILE A 1 350 ? 15.025 -4.692 -18.783 1.00 97.56 350 ILE A O 1
ATOM 2841 N N . MET A 1 351 ? 16.467 -6.092 -19.775 1.00 97.06 351 MET A N 1
ATOM 2842 C CA . MET A 1 351 ? 16.558 -6.971 -18.609 1.00 97.06 351 MET A CA 1
ATOM 2843 C C . MET A 1 351 ? 17.090 -6.233 -17.378 1.00 97.06 351 MET A C 1
ATOM 2845 O O . MET A 1 351 ? 16.529 -6.380 -16.298 1.00 97.06 351 MET A O 1
ATOM 2849 N N . ILE A 1 352 ? 18.117 -5.394 -17.523 1.00 93.50 352 ILE A N 1
ATOM 2850 C CA . ILE A 1 352 ? 18.694 -4.665 -16.385 1.00 93.50 352 ILE A CA 1
ATOM 2851 C C . ILE A 1 352 ? 17.739 -3.575 -15.880 1.00 93.50 352 ILE A C 1
ATOM 2853 O O . ILE A 1 352 ? 17.348 -3.579 -14.711 1.00 93.50 352 ILE A O 1
ATOM 2857 N N . PHE A 1 353 ? 17.346 -2.647 -16.755 1.00 94.50 353 PHE A N 1
ATOM 2858 C CA . PHE A 1 353 ? 16.701 -1.399 -16.339 1.00 94.50 353 PHE A CA 1
ATOM 2859 C C . PHE A 1 353 ? 15.174 -1.478 -16.265 1.00 94.50 353 PHE A C 1
ATOM 2861 O O . PHE A 1 353 ? 14.561 -0.677 -15.563 1.00 94.50 353 PHE A O 1
ATOM 2868 N N . PHE A 1 354 ? 14.556 -2.437 -16.957 1.00 96.00 354 PHE A N 1
ATOM 2869 C CA . PHE A 1 354 ? 13.097 -2.535 -17.083 1.00 96.00 354 PHE A CA 1
ATOM 2870 C C . PHE A 1 354 ? 12.515 -3.801 -16.449 1.00 96.00 354 PHE A C 1
ATOM 2872 O O . PHE A 1 354 ? 11.301 -3.884 -16.272 1.00 96.00 354 PHE A O 1
ATOM 2879 N N . VAL A 1 355 ? 13.365 -4.759 -16.065 1.00 96.44 355 VAL A N 1
ATOM 2880 C CA . VAL A 1 355 ? 12.942 -5.999 -15.404 1.00 96.44 355 VAL A CA 1
ATOM 2881 C C . VAL A 1 355 ? 13.588 -6.144 -14.033 1.00 96.44 355 VAL A C 1
ATOM 2883 O O . VAL A 1 355 ? 12.895 -6.027 -13.027 1.00 96.44 355 VAL A O 1
ATOM 2886 N N . ILE A 1 356 ? 14.905 -6.357 -13.970 1.00 94.44 356 ILE A N 1
ATOM 2887 C CA . ILE A 1 356 ? 15.600 -6.725 -12.731 1.00 94.44 356 ILE A CA 1
ATOM 2888 C C . ILE A 1 356 ? 15.493 -5.603 -11.695 1.00 94.44 356 ILE A C 1
ATOM 2890 O O . ILE A 1 356 ? 14.997 -5.843 -10.596 1.00 94.44 356 ILE A O 1
ATOM 2894 N N . ILE A 1 357 ? 15.896 -4.374 -12.039 1.00 92.12 357 ILE A N 1
ATOM 2895 C CA . ILE A 1 357 ? 15.828 -3.248 -11.093 1.00 92.12 357 ILE A CA 1
ATOM 2896 C C . ILE A 1 357 ? 14.369 -2.974 -10.664 1.00 92.12 357 ILE A C 1
ATOM 2898 O O . ILE A 1 357 ? 14.109 -2.982 -9.459 1.00 92.12 357 ILE A O 1
ATOM 2902 N N . PRO A 1 358 ? 13.384 -2.807 -11.574 1.00 93.31 358 PRO A N 1
ATOM 2903 C CA . PRO A 1 358 ? 11.993 -2.564 -11.179 1.00 93.31 358 PRO A CA 1
ATOM 2904 C C . PRO A 1 358 ? 11.333 -3.702 -10.394 1.00 93.31 358 PRO A C 1
ATOM 2906 O O . PRO A 1 358 ? 10.446 -3.444 -9.584 1.00 93.31 358 PRO A O 1
ATOM 2909 N N . TRP A 1 359 ? 11.730 -4.959 -10.582 1.00 93.94 359 TRP A N 1
ATOM 2910 C CA . TRP A 1 359 ? 11.245 -6.044 -9.729 1.00 93.94 359 TRP A CA 1
ATOM 2911 C C . TRP A 1 359 ? 11.872 -5.993 -8.343 1.00 93.94 359 TRP A C 1
ATOM 2913 O O . TRP A 1 359 ? 11.154 -5.952 -7.343 1.00 93.94 359 TRP A O 1
ATOM 2923 N N . LEU A 1 360 ? 13.198 -5.939 -8.269 1.00 91.69 360 LEU A N 1
ATOM 2924 C CA . LEU A 1 360 ? 13.900 -6.012 -6.993 1.00 91.69 360 LEU A CA 1
ATOM 2925 C C . LEU A 1 360 ? 13.620 -4.798 -6.110 1.00 91.69 360 LEU A C 1
ATOM 2927 O O . LEU A 1 360 ? 13.259 -4.946 -4.944 1.00 91.69 360 LEU A O 1
ATOM 2931 N N . THR A 1 361 ? 13.687 -3.591 -6.667 1.00 90.56 361 THR A N 1
ATOM 2932 C CA . THR A 1 361 ? 13.440 -2.370 -5.892 1.00 90.56 361 THR A CA 1
ATOM 2933 C C . THR A 1 361 ? 11.993 -1.908 -6.004 1.00 90.56 361 THR A C 1
ATOM 2935 O O . THR A 1 361 ? 11.391 -1.537 -4.999 1.00 90.56 361 THR A O 1
ATOM 2938 N N . GLY A 1 362 ? 11.386 -1.957 -7.189 1.00 92.12 362 GLY A N 1
ATOM 2939 C CA . GLY A 1 362 ? 10.013 -1.489 -7.403 1.00 92.12 362 GLY A CA 1
ATOM 2940 C C . GLY A 1 362 ? 8.945 -2.445 -6.865 1.00 92.12 362 GLY A C 1
ATOM 2941 O O . GLY A 1 362 ? 8.024 -1.995 -6.193 1.00 92.12 362 GLY A O 1
ATOM 2942 N N . THR A 1 363 ? 9.056 -3.756 -7.085 1.00 95.50 363 THR A N 1
ATOM 2943 C CA . THR A 1 363 ? 8.054 -4.722 -6.592 1.00 95.50 363 THR A CA 1
ATOM 2944 C C . THR A 1 363 ? 8.281 -5.033 -5.121 1.00 95.50 363 THR A C 1
ATOM 2946 O O . THR A 1 363 ? 7.424 -4.728 -4.292 1.00 95.50 363 THR A O 1
ATOM 2949 N N . PHE A 1 364 ? 9.437 -5.603 -4.773 1.00 94.25 364 PHE A N 1
ATOM 2950 C CA . PHE A 1 364 ? 9.685 -6.052 -3.400 1.00 94.25 364 PHE A CA 1
ATOM 2951 C C . PHE A 1 364 ? 9.862 -4.892 -2.422 1.00 94.25 364 PHE A C 1
ATOM 2953 O O . PHE A 1 364 ? 9.318 -4.958 -1.321 1.00 94.25 364 PHE A O 1
ATOM 2960 N N . GLY A 1 365 ? 10.528 -3.805 -2.825 1.00 95.06 365 GLY A N 1
ATOM 2961 C CA . GLY A 1 365 ? 10.639 -2.599 -1.999 1.00 95.06 365 GLY A CA 1
ATOM 2962 C C . GLY A 1 365 ? 9.270 -2.049 -1.604 1.00 95.06 365 GLY A C 1
ATOM 2963 O O . GLY A 1 365 ? 8.986 -1.885 -0.419 1.00 95.06 365 GLY A O 1
ATOM 2964 N N . ASN A 1 366 ? 8.373 -1.859 -2.573 1.00 96.31 366 ASN A N 1
ATOM 2965 C CA . ASN A 1 366 ? 7.022 -1.386 -2.280 1.00 96.31 366 ASN A CA 1
ATOM 2966 C C . ASN A 1 366 ? 6.194 -2.391 -1.489 1.00 96.31 366 ASN A C 1
ATOM 2968 O O . ASN A 1 366 ? 5.505 -2.009 -0.549 1.00 96.31 366 ASN A O 1
ATOM 2972 N N . PHE A 1 367 ? 6.245 -3.672 -1.842 1.00 94.56 367 PHE A N 1
ATOM 2973 C CA . PHE A 1 367 ? 5.350 -4.654 -1.243 1.00 94.56 367 PHE A CA 1
ATOM 2974 C C . PHE A 1 367 ? 5.773 -5.044 0.180 1.00 94.56 367 PHE A C 1
ATOM 2976 O O . PHE A 1 367 ? 4.926 -5.146 1.066 1.00 94.56 367 PHE A O 1
ATOM 2983 N N . LEU A 1 368 ? 7.073 -5.246 0.414 1.00 95.38 368 LEU A N 1
ATOM 2984 C CA . LEU A 1 368 ? 7.584 -5.839 1.651 1.00 95.38 368 LEU A CA 1
ATOM 2985 C C . LEU A 1 368 ? 7.942 -4.808 2.722 1.00 95.38 368 LEU A C 1
ATOM 2987 O O . LEU A 1 368 ? 7.699 -5.093 3.894 1.00 95.38 368 LEU A O 1
ATOM 2991 N N . ILE A 1 369 ? 8.482 -3.631 2.365 1.00 96.44 369 ILE A N 1
ATOM 2992 C CA . ILE A 1 369 ? 9.005 -2.675 3.360 1.00 96.44 369 ILE A CA 1
ATOM 2993 C C . ILE A 1 369 ? 7.933 -2.297 4.396 1.00 96.44 369 ILE A C 1
ATOM 2995 O O . ILE A 1 369 ? 8.164 -2.584 5.573 1.00 96.44 369 ILE A O 1
ATOM 2999 N N . PRO A 1 370 ? 6.759 -1.730 4.032 1.00 94.12 370 PRO A N 1
ATOM 3000 C CA . PRO A 1 370 ? 5.792 -1.299 5.044 1.00 94.12 370 PRO A CA 1
ATOM 3001 C C . PRO A 1 370 ? 5.237 -2.464 5.864 1.00 94.12 370 PRO A C 1
ATOM 3003 O O . PRO A 1 370 ? 5.107 -2.352 7.083 1.00 94.12 370 PRO A O 1
ATOM 3006 N N . LEU A 1 371 ? 4.994 -3.610 5.216 1.00 92.31 371 LEU A N 1
ATOM 3007 C CA . LEU A 1 371 ? 4.480 -4.812 5.876 1.00 92.31 371 LEU A CA 1
ATOM 3008 C C . LEU A 1 371 ? 5.440 -5.337 6.944 1.00 92.31 371 LEU A C 1
ATOM 3010 O O . LEU A 1 371 ? 5.012 -5.673 8.047 1.00 92.31 371 LEU A O 1
ATOM 3014 N N . MET A 1 372 ? 6.732 -5.407 6.626 1.00 93.25 372 MET A N 1
ATOM 3015 C CA . MET A 1 372 ? 7.739 -6.001 7.503 1.00 93.25 372 MET A CA 1
ATOM 3016 C C . MET A 1 372 ? 8.172 -5.078 8.646 1.00 93.25 372 MET A C 1
ATOM 3018 O O . MET A 1 372 ? 8.609 -5.577 9.683 1.00 93.25 372 MET A O 1
ATOM 3022 N N . ILE A 1 373 ? 8.031 -3.756 8.494 1.00 90.50 373 ILE A N 1
ATOM 3023 C CA . ILE A 1 373 ? 8.329 -2.793 9.569 1.00 90.50 373 ILE A CA 1
ATOM 3024 C C . ILE A 1 373 ? 7.096 -2.364 10.376 1.00 90.50 373 ILE A C 1
ATOM 3026 O O . ILE A 1 373 ? 7.231 -1.599 11.332 1.00 90.50 373 ILE A O 1
ATOM 3030 N N . GLY A 1 374 ? 5.902 -2.833 10.000 1.00 81.56 374 GLY A N 1
ATOM 3031 C CA . GLY A 1 374 ? 4.637 -2.476 10.646 1.00 81.56 374 GLY A CA 1
ATOM 3032 C C . GLY A 1 374 ? 4.155 -1.051 10.349 1.00 81.56 374 GLY A C 1
ATOM 3033 O O . GLY A 1 374 ? 3.427 -0.477 11.158 1.00 81.56 374 GLY A O 1
ATOM 3034 N N . ALA A 1 375 ? 4.558 -0.475 9.213 1.00 83.19 375 ALA A N 1
ATOM 3035 C CA . ALA A 1 375 ? 4.058 0.814 8.746 1.00 83.19 375 ALA A CA 1
ATOM 3036 C C . ALA A 1 375 ? 2.721 0.646 8.003 1.00 83.19 375 ALA A C 1
ATOM 3038 O O . ALA A 1 375 ? 2.475 -0.372 7.358 1.00 83.19 375 ALA A O 1
ATOM 3039 N N . ARG A 1 376 ? 1.855 1.668 8.072 1.00 81.88 376 ARG A N 1
ATOM 3040 C CA . ARG A 1 376 ? 0.568 1.677 7.349 1.00 81.88 376 ARG A CA 1
ATOM 3041 C C . ARG A 1 376 ? 0.747 1.783 5.830 1.00 81.88 376 ARG A C 1
ATOM 3043 O O . ARG A 1 376 ? -0.028 1.187 5.095 1.00 81.88 376 ARG A O 1
ATOM 3050 N N . ASP A 1 377 ? 1.729 2.568 5.393 1.00 89.44 377 ASP A N 1
ATOM 3051 C CA . ASP A 1 377 ? 2.083 2.828 3.995 1.00 89.44 377 ASP A CA 1
ATOM 3052 C C . ASP A 1 377 ? 3.512 3.417 3.947 1.00 89.44 377 ASP A C 1
ATOM 3054 O O . ASP A 1 377 ? 4.181 3.520 4.981 1.00 89.44 377 ASP A O 1
ATOM 3058 N N . MET A 1 378 ? 3.970 3.828 2.767 1.00 92.94 378 MET A N 1
ATOM 3059 C CA . MET A 1 378 ? 5.222 4.559 2.558 1.00 92.94 378 MET A CA 1
ATOM 3060 C C . MET A 1 378 ? 5.163 5.997 3.094 1.00 92.94 378 MET A C 1
ATOM 3062 O O . MET A 1 378 ? 4.094 6.595 3.193 1.00 92.94 378 MET A O 1
ATOM 3066 N N . ALA A 1 379 ? 6.327 6.596 3.359 1.00 93.56 379 ALA A N 1
ATOM 3067 C CA . ALA A 1 379 ? 6.457 7.973 3.848 1.00 93.56 379 ALA A CA 1
ATOM 3068 C C . ALA A 1 379 ? 5.852 9.012 2.903 1.00 93.56 379 ALA A C 1
ATOM 3070 O O . ALA A 1 379 ? 5.216 9.969 3.347 1.00 93.56 379 ALA A O 1
ATOM 3071 N N . PHE A 1 380 ? 6.006 8.808 1.596 1.00 96.12 380 PHE A N 1
ATOM 3072 C CA . PHE A 1 380 ? 5.481 9.696 0.568 1.00 96.12 380 PHE A CA 1
ATOM 3073 C C . PHE A 1 380 ? 4.629 8.919 -0.451 1.00 96.12 380 PHE A C 1
ATOM 3075 O O . PHE A 1 380 ? 5.090 8.669 -1.567 1.00 96.12 380 PHE A O 1
ATOM 3082 N N . PRO A 1 381 ? 3.362 8.572 -0.144 1.00 92.75 381 PRO A N 1
ATOM 3083 C CA . PRO A 1 381 ? 2.530 7.743 -1.028 1.00 92.75 381 PRO A CA 1
ATOM 3084 C C . PRO A 1 381 ? 2.312 8.349 -2.426 1.00 92.75 381 PRO A C 1
ATOM 3086 O O . PRO A 1 381 ? 2.306 7.646 -3.433 1.00 92.75 381 PRO A O 1
ATOM 3089 N N . LYS A 1 382 ? 2.195 9.683 -2.523 1.00 92.69 382 LYS A N 1
ATOM 3090 C CA . LYS A 1 382 ? 2.078 10.389 -3.816 1.00 92.69 382 LYS A CA 1
ATOM 3091 C C . LYS A 1 382 ? 3.363 10.316 -4.642 1.00 92.69 382 LYS A C 1
ATOM 3093 O O . LYS A 1 382 ? 3.288 10.105 -5.849 1.00 92.69 382 LYS A O 1
ATOM 3098 N N . LEU A 1 383 ? 4.519 10.485 -3.995 1.00 94.25 383 LEU A N 1
ATOM 3099 C CA . LEU A 1 383 ? 5.823 10.372 -4.650 1.00 94.25 383 LEU A CA 1
ATOM 3100 C C . LEU A 1 383 ? 6.053 8.935 -5.131 1.00 94.25 383 LEU A C 1
ATOM 3102 O O . LEU A 1 383 ? 6.570 8.726 -6.220 1.00 94.25 383 LEU A O 1
ATOM 3106 N N . ASN A 1 384 ? 5.591 7.959 -4.349 1.00 96.00 384 ASN A N 1
ATOM 3107 C CA . ASN A 1 384 ? 5.646 6.543 -4.682 1.00 96.00 384 ASN A CA 1
ATOM 3108 C C . ASN A 1 384 ? 4.800 6.170 -5.903 1.00 96.00 384 ASN A C 1
ATOM 3110 O O . ASN A 1 384 ? 5.232 5.441 -6.782 1.00 96.00 384 ASN A O 1
ATOM 3114 N N . MET A 1 385 ? 3.579 6.693 -5.978 1.00 95.44 385 MET A N 1
ATOM 3115 C CA . MET A 1 385 ? 2.745 6.528 -7.165 1.00 95.44 385 MET A CA 1
ATOM 3116 C C . MET A 1 385 ? 3.433 7.158 -8.384 1.00 95.44 385 MET A C 1
ATOM 3118 O O . MET A 1 385 ? 3.472 6.572 -9.463 1.00 95.44 385 MET A O 1
ATOM 3122 N N . PHE A 1 386 ? 4.000 8.354 -8.215 1.00 95.50 386 PHE A N 1
ATOM 3123 C CA . PHE A 1 386 ? 4.675 9.057 -9.299 1.00 95.50 386 PHE A CA 1
ATOM 3124 C C . PHE A 1 386 ? 5.958 8.346 -9.763 1.00 95.50 386 PHE A C 1
ATOM 3126 O O . PHE A 1 386 ? 6.221 8.329 -10.962 1.00 95.50 386 PHE A O 1
ATOM 3133 N N . SER A 1 387 ? 6.709 7.688 -8.869 1.00 95.38 387 SER A N 1
ATOM 3134 C CA . SER A 1 387 ? 7.899 6.906 -9.242 1.00 95.38 387 SER A CA 1
ATOM 3135 C C . SER A 1 387 ? 7.580 5.790 -10.241 1.00 95.38 387 SER A C 1
ATOM 3137 O O . SER A 1 387 ? 8.334 5.599 -11.194 1.00 95.38 387 SER A O 1
ATOM 3139 N N . TYR A 1 388 ? 6.433 5.121 -10.086 1.00 96.50 388 TYR A N 1
ATOM 3140 C CA . TYR A 1 388 ? 5.933 4.148 -11.057 1.00 96.50 388 TYR A CA 1
ATOM 3141 C C . TYR A 1 388 ? 5.495 4.811 -12.371 1.00 96.50 388 TYR A C 1
ATOM 3143 O O . TYR A 1 388 ? 5.892 4.384 -13.455 1.00 96.50 388 TYR A O 1
ATOM 3151 N N . TRP A 1 389 ? 4.706 5.887 -12.305 1.00 95.50 389 TRP A N 1
ATOM 3152 C CA . TRP A 1 389 ? 4.166 6.529 -13.510 1.00 95.50 389 TRP A CA 1
ATOM 3153 C C . TRP A 1 389 ? 5.228 7.199 -14.387 1.00 95.50 389 TRP A C 1
ATOM 3155 O O . TRP A 1 389 ? 5.084 7.219 -15.609 1.00 95.50 389 TRP A O 1
ATOM 3165 N N . VAL A 1 390 ? 6.328 7.668 -13.798 1.00 94.62 390 VAL A N 1
ATOM 3166 C CA . VAL A 1 390 ? 7.483 8.203 -14.536 1.00 94.62 390 VAL A CA 1
ATOM 3167 C C . VAL A 1 390 ? 8.194 7.134 -15.375 1.00 94.62 390 VAL A C 1
ATOM 3169 O O . VAL A 1 390 ? 8.866 7.475 -16.348 1.00 94.62 390 VAL A O 1
ATOM 3172 N N . MET A 1 391 ? 7.989 5.843 -15.093 1.00 92.19 391 MET A N 1
ATOM 3173 C CA . MET A 1 391 ? 8.519 4.772 -15.937 1.00 92.19 391 MET A CA 1
ATOM 3174 C C . MET A 1 391 ? 7.730 4.540 -17.229 1.00 92.19 391 MET A C 1
ATOM 3176 O O . MET A 1 391 ? 8.294 4.007 -18.179 1.00 92.19 391 MET A O 1
ATOM 3180 N N . TRP A 1 392 ? 6.468 4.962 -17.332 1.00 94.25 392 TRP A N 1
ATOM 3181 C CA . TRP A 1 392 ? 5.682 4.754 -18.557 1.00 94.25 392 TRP A CA 1
ATOM 3182 C C . TRP A 1 392 ? 6.226 5.506 -19.779 1.00 94.25 392 TRP A C 1
ATOM 3184 O O . TRP A 1 392 ? 6.331 4.891 -20.841 1.00 94.25 392 TRP A O 1
ATOM 3194 N N . PRO A 1 393 ? 6.647 6.782 -19.669 1.00 96.88 393 PRO A N 1
ATOM 3195 C CA . PRO A 1 393 ? 7.415 7.428 -20.728 1.00 96.88 393 PRO A CA 1
ATOM 3196 C C . PRO A 1 393 ? 8.651 6.619 -21.139 1.00 96.88 393 PRO A C 1
ATOM 3198 O O . PRO A 1 393 ? 8.873 6.430 -22.329 1.00 96.88 393 PRO A O 1
ATOM 3201 N N . ALA A 1 394 ? 9.403 6.058 -20.183 1.00 96.25 394 ALA A N 1
ATOM 3202 C CA . ALA A 1 394 ? 10.544 5.196 -20.496 1.00 96.25 394 ALA A CA 1
ATOM 3203 C C . ALA A 1 394 ? 10.120 3.942 -21.279 1.00 96.25 394 ALA A C 1
ATOM 3205 O O . ALA A 1 394 ? 10.705 3.622 -22.308 1.00 96.25 394 ALA A O 1
ATOM 3206 N N . PHE A 1 395 ? 9.062 3.260 -20.835 1.00 95.62 395 PHE A N 1
ATOM 3207 C CA . PHE A 1 395 ? 8.516 2.077 -21.506 1.00 95.62 395 PHE A CA 1
ATOM 3208 C C . PHE A 1 395 ? 8.143 2.349 -22.959 1.00 95.62 395 PHE A C 1
ATOM 3210 O O . PHE A 1 395 ? 8.456 1.558 -23.847 1.00 95.62 395 PHE A O 1
ATOM 3217 N N . ILE A 1 396 ? 7.484 3.476 -23.206 1.00 96.81 396 ILE A N 1
ATOM 3218 C CA . ILE A 1 396 ? 7.049 3.852 -24.547 1.00 96.81 396 ILE A CA 1
ATOM 3219 C C . ILE A 1 396 ? 8.262 4.201 -25.408 1.00 96.81 396 ILE A C 1
ATOM 3221 O O . ILE A 1 396 ? 8.367 3.708 -26.527 1.00 96.81 396 ILE A O 1
ATOM 3225 N N . ILE A 1 397 ? 9.199 4.998 -24.890 1.00 97.56 397 ILE A N 1
ATOM 3226 C CA . ILE A 1 397 ? 10.364 5.467 -25.650 1.00 97.56 397 ILE A CA 1
ATOM 3227 C C . ILE A 1 397 ? 11.300 4.304 -26.004 1.00 97.56 397 ILE A C 1
ATOM 3229 O O . ILE A 1 397 ? 11.731 4.202 -27.153 1.00 97.56 397 ILE A O 1
ATOM 3233 N N . ILE A 1 398 ? 11.579 3.385 -25.072 1.00 96.75 398 ILE A N 1
ATOM 3234 C CA . ILE A 1 398 ? 12.467 2.249 -25.356 1.00 96.75 398 ILE A CA 1
ATOM 3235 C C . ILE A 1 398 ? 11.873 1.304 -26.409 1.00 96.75 398 ILE A C 1
ATOM 3237 O O . ILE A 1 398 ? 12.609 0.787 -27.245 1.00 96.75 398 ILE A O 1
ATOM 3241 N N . LEU A 1 399 ? 10.550 1.112 -26.428 1.00 96.25 399 LEU A N 1
ATOM 3242 C CA . LEU A 1 399 ? 9.883 0.299 -27.449 1.00 96.25 399 LEU A CA 1
ATOM 3243 C C . LEU A 1 399 ? 9.746 1.047 -28.780 1.00 96.25 399 LEU A C 1
ATOM 3245 O O . LEU A 1 399 ? 9.952 0.454 -29.836 1.00 96.25 399 LEU A O 1
ATOM 3249 N N . ALA A 1 400 ? 9.475 2.353 -28.742 1.00 96.31 400 ALA A N 1
ATOM 3250 C CA . ALA A 1 400 ? 9.452 3.201 -29.930 1.00 96.31 400 ALA A CA 1
ATOM 3251 C C . ALA A 1 400 ? 10.818 3.242 -30.634 1.00 96.31 400 ALA A C 1
ATOM 3253 O O . ALA A 1 400 ? 10.864 3.385 -31.853 1.00 96.31 400 ALA A O 1
ATOM 3254 N N . SER A 1 401 ? 11.920 3.039 -29.897 1.00 94.44 401 SER A N 1
ATOM 3255 C CA . SER A 1 401 ? 13.275 3.010 -30.465 1.00 94.44 401 SER A CA 1
ATOM 3256 C C . SER A 1 401 ? 13.484 1.923 -31.528 1.00 94.44 401 SER A C 1
ATOM 3258 O O . SER A 1 401 ? 14.369 2.062 -32.360 1.00 94.44 401 SER A O 1
ATOM 3260 N N . PHE A 1 402 ? 12.665 0.866 -31.569 1.00 92.25 402 PHE A N 1
ATOM 3261 C CA . PHE A 1 402 ? 12.744 -0.144 -32.633 1.00 92.25 402 PHE A CA 1
ATOM 3262 C C . PHE A 1 402 ? 12.208 0.347 -33.985 1.00 92.25 402 PHE A C 1
ATOM 3264 O O . PHE A 1 402 ? 12.485 -0.280 -35.004 1.00 92.25 402 PHE A O 1
ATOM 3271 N N . PHE A 1 403 ? 11.438 1.437 -33.993 1.00 91.62 403 PHE A N 1
ATOM 3272 C CA . PHE A 1 403 ? 10.707 1.929 -35.162 1.00 91.62 403 PHE A CA 1
ATOM 3273 C C . PHE A 1 403 ? 11.264 3.242 -35.724 1.00 91.62 403 PHE A C 1
ATOM 3275 O O . PHE A 1 403 ? 10.668 3.804 -36.639 1.00 91.62 403 PHE A O 1
ATOM 3282 N N . VAL A 1 404 ? 12.372 3.747 -35.178 1.00 86.75 404 VAL A N 1
ATOM 3283 C CA . VAL A 1 404 ? 13.057 4.929 -35.718 1.00 86.75 404 VAL A CA 1
ATOM 3284 C C . VAL A 1 404 ? 14.044 4.540 -36.815 1.00 86.75 404 VAL A C 1
ATOM 3286 O O . VAL A 1 404 ? 14.500 3.396 -36.889 1.00 86.75 404 VAL A O 1
ATOM 3289 N N . ASP A 1 405 ? 14.409 5.513 -37.645 1.00 79.00 405 ASP A N 1
ATOM 3290 C CA . ASP A 1 405 ? 15.406 5.326 -38.696 1.00 79.00 405 ASP A CA 1
ATOM 3291 C C . ASP A 1 405 ? 16.754 4.888 -38.100 1.00 79.00 405 ASP A C 1
ATOM 3293 O O . ASP A 1 405 ? 17.244 5.470 -37.132 1.00 79.00 405 ASP A O 1
ATOM 3297 N N . GLY A 1 406 ? 17.344 3.832 -38.671 1.00 76.81 406 GLY A N 1
ATOM 3298 C CA . GLY A 1 406 ? 18.552 3.176 -38.141 1.00 76.81 406 GLY A CA 1
ATOM 3299 C C . GLY A 1 406 ? 18.301 2.084 -37.096 1.00 76.81 406 GLY A C 1
ATOM 3300 O O . GLY A 1 406 ? 19.205 1.299 -36.812 1.00 76.81 406 GLY A O 1
ATOM 3301 N N . GLY A 1 407 ? 17.071 1.966 -36.585 1.00 86.19 407 GLY A N 1
ATOM 3302 C CA . GLY A 1 407 ? 16.702 0.996 -35.555 1.00 86.19 407 GLY A CA 1
ATOM 3303 C C . GLY A 1 407 ? 17.120 1.415 -34.142 1.00 86.19 407 GLY A C 1
ATOM 3304 O O . GLY A 1 407 ? 17.599 2.524 -33.900 1.00 86.19 407 GLY A O 1
ATOM 3305 N N . ALA A 1 408 ? 16.911 0.512 -33.183 1.00 92.50 408 ALA A N 1
ATOM 3306 C CA . ALA A 1 408 ? 17.218 0.746 -31.775 1.00 92.50 408 ALA A CA 1
ATOM 3307 C C . ALA A 1 408 ? 18.733 0.753 -31.507 1.00 92.50 408 ALA A C 1
ATOM 3309 O O . ALA A 1 408 ? 19.532 0.336 -32.345 1.00 92.50 408 ALA A O 1
ATOM 3310 N N . ALA A 1 409 ? 19.134 1.195 -30.311 1.00 92.31 409 ALA A N 1
ATOM 3311 C CA . ALA A 1 409 ? 20.541 1.248 -29.918 1.00 92.31 409 ALA A CA 1
ATOM 3312 C C . ALA A 1 409 ? 21.251 -0.106 -30.125 1.00 92.31 409 ALA A C 1
ATOM 3314 O O . ALA A 1 409 ? 20.745 -1.155 -29.723 1.00 92.31 409 ALA A O 1
ATOM 3315 N N . SER A 1 410 ? 22.441 -0.074 -30.733 1.00 91.31 410 SER A N 1
ATOM 3316 C CA . SER A 1 410 ? 23.188 -1.273 -31.149 1.00 91.31 410 SER A CA 1
ATOM 3317 C C . SER A 1 410 ? 24.645 -1.302 -30.663 1.00 91.31 410 SER A C 1
ATOM 3319 O O . SER A 1 410 ? 25.437 -2.131 -31.100 1.00 91.31 410 SER A O 1
ATOM 3321 N N . SER A 1 411 ? 25.019 -0.401 -29.753 1.00 89.50 411 SER A N 1
ATOM 3322 C CA . SER A 1 411 ? 26.393 -0.205 -29.261 1.00 89.50 411 SER A CA 1
ATOM 3323 C C . SER A 1 411 ? 26.719 -0.969 -27.965 1.00 89.50 411 SER A C 1
ATOM 3325 O O . SER A 1 411 ? 27.646 -0.601 -27.240 1.00 89.50 411 SER A O 1
ATOM 3327 N N . GLY A 1 412 ? 25.927 -1.985 -27.618 1.00 91.00 412 GLY A N 1
ATOM 3328 C CA . GLY A 1 412 ? 25.963 -2.664 -26.322 1.00 91.00 412 GLY A CA 1
ATOM 3329 C C . GLY A 1 412 ? 25.311 -1.848 -25.200 1.00 91.00 412 GLY A C 1
ATOM 3330 O O . GLY A 1 412 ? 25.177 -0.628 -25.287 1.00 91.00 412 GLY A O 1
ATOM 3331 N N . TRP A 1 413 ? 24.920 -2.519 -24.109 1.00 91.88 413 TRP A N 1
ATOM 3332 C CA . TRP A 1 413 ? 24.264 -1.872 -22.957 1.00 91.88 413 TRP A CA 1
ATOM 3333 C C . TRP A 1 413 ? 25.169 -0.879 -22.208 1.00 91.88 413 TRP A C 1
ATOM 3335 O O . TRP A 1 413 ? 24.669 -0.020 -21.489 1.00 91.88 413 TRP A O 1
ATOM 3345 N N . THR A 1 414 ? 26.490 -0.988 -22.387 1.00 92.56 414 THR A N 1
ATOM 3346 C CA . THR A 1 414 ? 27.482 -0.030 -21.875 1.00 92.56 414 THR A CA 1
ATOM 3347 C C . THR A 1 414 ? 27.535 1.259 -22.691 1.00 92.56 414 THR A C 1
ATOM 3349 O O . THR A 1 414 ? 28.052 2.263 -22.206 1.00 92.56 414 THR A O 1
ATOM 3352 N N . SER A 1 415 ? 27.032 1.216 -23.929 1.00 91.88 415 SER A N 1
ATOM 3353 C CA . SER A 1 415 ? 26.836 2.342 -24.838 1.00 91.88 415 SER A CA 1
ATOM 3354 C C . SER A 1 415 ? 28.000 3.341 -24.901 1.00 91.88 415 SER A C 1
ATOM 3356 O O . SER A 1 415 ? 27.825 4.559 -24.802 1.00 91.88 415 SER A O 1
ATOM 3358 N N . TYR A 1 416 ? 29.216 2.813 -25.072 1.00 91.62 416 TYR A N 1
ATOM 3359 C CA . TYR A 1 416 ? 30.429 3.626 -25.132 1.00 91.62 416 TYR A CA 1
ATOM 3360 C C . TYR A 1 416 ? 30.310 4.714 -26.218 1.00 91.62 416 TYR A C 1
ATOM 3362 O O . TYR A 1 416 ? 30.091 4.361 -27.378 1.00 91.62 416 TYR A O 1
ATOM 3370 N N . PRO A 1 417 ? 30.504 6.010 -25.889 1.00 86.88 417 PRO A N 1
ATOM 3371 C CA . PRO A 1 417 ? 30.347 7.133 -26.821 1.00 86.88 417 PRO A CA 1
ATOM 3372 C C . PRO A 1 417 ? 31.201 7.035 -28.081 1.00 86.88 417 PRO A C 1
ATOM 3374 O O . PRO A 1 417 ? 30.841 7.580 -29.115 1.00 86.88 417 PRO A O 1
ATOM 3377 N N . THR A 1 418 ? 32.311 6.302 -28.029 1.00 83.38 418 THR A N 1
ATOM 3378 C CA . THR A 1 418 ? 33.143 6.049 -29.208 1.00 83.38 418 THR A CA 1
ATOM 3379 C C . THR A 1 418 ? 32.487 5.145 -30.246 1.00 83.38 418 THR A C 1
ATOM 3381 O O . THR A 1 418 ? 32.978 5.068 -31.362 1.00 83.38 418 THR A O 1
ATOM 3384 N N . LEU A 1 419 ? 31.407 4.453 -29.887 1.00 83.31 419 LEU A N 1
ATOM 3385 C CA . LEU A 1 419 ? 30.632 3.583 -30.769 1.00 83.31 419 LEU A CA 1
ATOM 3386 C C . LEU A 1 419 ? 29.179 4.057 -30.909 1.00 83.31 419 LEU A C 1
ATOM 3388 O O . LEU A 1 419 ? 28.570 3.870 -31.952 1.00 83.31 419 LEU A O 1
ATOM 3392 N N . SER A 1 420 ? 28.619 4.679 -29.872 1.00 84.69 420 SER A N 1
ATOM 3393 C CA . SER A 1 420 ? 27.227 5.142 -29.839 1.00 84.69 420 SER A CA 1
ATOM 3394 C C . SER A 1 420 ? 27.037 6.585 -30.318 1.00 84.69 420 SER A C 1
ATOM 3396 O O . SER A 1 420 ? 25.925 7.118 -30.257 1.00 84.69 420 SER A O 1
ATOM 3398 N N . ASN A 1 421 ? 28.096 7.248 -30.797 1.00 76.44 421 ASN A N 1
ATOM 3399 C CA . ASN A 1 421 ? 27.978 8.567 -31.411 1.00 76.44 421 ASN A CA 1
ATOM 3400 C C . ASN A 1 421 ? 27.801 8.507 -32.937 1.00 76.44 421 ASN A C 1
ATOM 3402 O O . ASN A 1 421 ? 28.181 7.535 -33.589 1.00 76.44 421 ASN A O 1
ATOM 3406 N N . VAL A 1 422 ? 27.187 9.551 -33.492 1.00 66.00 422 VAL A N 1
ATOM 3407 C CA . VAL A 1 422 ? 26.999 9.704 -34.936 1.00 66.00 422 VAL A CA 1
ATOM 3408 C C . VAL A 1 422 ? 28.286 10.235 -35.565 1.00 66.00 422 VAL A C 1
ATOM 3410 O O . VAL A 1 422 ? 28.933 11.126 -35.014 1.00 66.00 422 VAL A O 1
ATOM 3413 N N . GLY A 1 423 ? 28.671 9.664 -36.702 1.00 57.22 423 GLY A N 1
ATOM 3414 C CA . GLY A 1 423 ? 29.657 10.243 -37.611 1.00 57.22 423 GLY A CA 1
ATOM 3415 C C . GLY A 1 423 ? 28.929 10.747 -38.847 1.00 57.22 423 GLY A C 1
ATOM 3416 O O . GLY A 1 423 ? 27.886 10.197 -39.190 1.00 57.22 423 GLY A O 1
ATOM 3417 N N . ALA A 1 424 ? 29.463 11.765 -39.508 1.00 51.78 424 ALA A N 1
ATOM 3418 C CA . ALA A 1 424 ? 28.929 12.233 -40.779 1.00 51.78 424 ALA A CA 1
ATOM 3419 C C . ALA A 1 424 ? 29.947 11.971 -41.898 1.00 51.78 424 ALA A C 1
ATOM 3421 O O . ALA A 1 424 ? 31.162 11.955 -41.662 1.00 51.78 424 ALA A O 1
ATOM 3422 N N . GLU A 1 425 ? 29.450 11.677 -43.102 1.00 44.84 425 GLU A N 1
ATOM 3423 C CA . GLU A 1 425 ? 30.311 11.355 -44.236 1.00 44.84 425 GLU A CA 1
ATOM 3424 C C . GLU A 1 425 ? 31.098 12.607 -44.608 1.00 44.84 425 GLU A C 1
ATOM 3426 O O . GLU A 1 425 ? 30.523 13.684 -44.811 1.00 44.84 425 GLU A O 1
ATOM 3431 N N . ALA A 1 426 ? 32.424 12.482 -44.667 1.00 46.00 426 ALA A N 1
ATOM 3432 C CA . ALA A 1 426 ? 33.267 13.576 -45.103 1.00 46.00 426 ALA A CA 1
ATOM 3433 C C . ALA A 1 426 ? 33.118 13.767 -46.615 1.00 46.00 426 ALA A C 1
ATOM 3435 O O . ALA A 1 426 ? 33.801 13.123 -47.413 1.00 46.00 426 ALA A O 1
ATOM 3436 N N . GLY A 1 427 ? 32.262 14.703 -47.022 1.00 41.94 427 GLY A N 1
ATOM 3437 C CA . GLY A 1 427 ? 32.342 15.291 -48.348 1.00 41.94 427 GLY A CA 1
ATOM 3438 C C . GLY A 1 427 ? 33.586 16.174 -48.413 1.00 41.94 427 GLY A C 1
ATOM 3439 O O . GLY A 1 427 ? 33.619 17.253 -47.823 1.00 41.94 427 GLY A O 1
ATOM 3440 N N . LEU A 1 428 ? 34.627 15.731 -49.121 1.00 40.34 428 LEU A N 1
ATOM 3441 C CA . LEU A 1 428 ? 35.735 16.606 -49.509 1.00 40.34 428 LEU A CA 1
ATOM 3442 C C . LEU A 1 428 ? 35.251 17.549 -50.616 1.00 40.34 428 LEU A C 1
ATOM 3444 O O . LEU A 1 428 ? 35.534 17.323 -51.792 1.00 40.34 428 LEU A O 1
ATOM 3448 N N . GLU A 1 429 ? 34.520 18.603 -50.260 1.00 45.81 429 GLU A N 1
ATOM 3449 C CA . GLU A 1 429 ? 34.258 19.693 -51.195 1.00 45.81 429 GLU A CA 1
ATOM 3450 C C . GLU A 1 429 ? 35.288 20.804 -50.974 1.00 45.81 429 GLU A C 1
ATOM 3452 O O . GLU A 1 429 ? 35.347 21.463 -49.936 1.00 45.81 429 GLU A O 1
ATOM 3457 N N . LYS A 1 430 ? 36.173 20.978 -51.958 1.00 47.34 430 LYS A N 1
ATOM 3458 C CA . LYS A 1 430 ? 37.175 22.046 -51.964 1.00 47.34 430 LYS A CA 1
ATOM 3459 C C . LYS A 1 430 ? 36.503 23.352 -52.378 1.00 47.34 430 LYS A C 1
ATOM 3461 O O . LYS A 1 430 ? 36.458 23.666 -53.565 1.00 47.34 430 LYS A O 1
ATOM 3466 N N . ILE A 1 431 ? 35.999 24.111 -51.411 1.00 48.38 431 ILE A N 1
ATOM 3467 C CA . ILE A 1 431 ? 35.412 25.430 -51.666 1.00 48.38 431 ILE A CA 1
ATOM 3468 C C . ILE A 1 431 ? 36.477 26.504 -51.377 1.00 48.38 431 ILE A C 1
ATOM 3470 O O . ILE A 1 431 ? 36.993 26.557 -50.259 1.00 48.38 431 ILE A O 1
ATOM 3474 N N . PRO A 1 432 ? 36.854 27.355 -52.351 1.00 48.19 432 PRO A N 1
ATOM 3475 C CA . PRO A 1 432 ? 37.741 28.483 -52.090 1.00 48.19 432 PRO A CA 1
ATOM 3476 C C . PRO A 1 432 ? 37.035 29.492 -51.176 1.00 48.19 432 PRO A C 1
ATOM 3478 O O . PRO A 1 432 ? 35.930 29.931 -51.489 1.00 48.19 432 PRO A O 1
ATOM 3481 N N . LEU A 1 433 ? 37.680 29.911 -50.080 1.00 53.44 433 LEU A N 1
ATOM 3482 C CA . LEU A 1 433 ? 37.148 30.969 -49.207 1.00 53.44 433 LEU A CA 1
ATOM 3483 C C . LEU A 1 433 ? 36.992 32.311 -49.946 1.00 53.44 433 LEU A C 1
ATOM 3485 O O . LEU A 1 433 ? 36.140 33.121 -49.580 1.00 53.44 433 LEU A O 1
ATOM 3489 N N . LYS A 1 434 ? 37.801 32.540 -50.992 1.00 54.06 434 LYS A N 1
ATOM 3490 C CA . LYS A 1 434 ? 37.740 33.686 -51.911 1.00 54.06 434 LYS A CA 1
ATOM 3491 C C . LYS A 1 434 ? 38.199 33.280 -53.320 1.00 54.06 434 LYS A C 1
ATOM 3493 O O . LYS A 1 434 ? 39.039 32.384 -53.443 1.00 54.06 434 LYS A O 1
ATOM 3498 N N . PRO A 1 435 ? 37.718 33.945 -54.390 1.00 54.56 435 PRO A N 1
ATOM 3499 C CA . PRO A 1 435 ? 38.228 33.718 -55.741 1.00 54.56 435 PRO A CA 1
ATOM 3500 C C . PRO A 1 435 ? 39.744 33.986 -55.805 1.00 54.56 435 PRO A C 1
ATOM 3502 O O . PRO A 1 435 ? 40.177 35.113 -55.581 1.00 54.56 435 PRO A O 1
ATOM 3505 N N . GLY A 1 436 ? 40.543 32.955 -56.104 1.00 62.75 436 GLY A N 1
ATOM 3506 C CA . GLY A 1 436 ? 41.997 33.061 -56.303 1.00 62.75 436 GLY A CA 1
ATOM 3507 C C . GLY A 1 436 ? 42.897 32.560 -55.162 1.00 62.75 436 GLY A C 1
ATOM 3508 O O . GLY A 1 436 ? 44.114 32.573 -55.330 1.00 62.75 436 GLY A O 1
ATOM 3509 N N . GLU A 1 437 ? 42.353 32.089 -54.034 1.00 54.59 437 GLU A N 1
ATOM 3510 C CA . GLU A 1 437 ? 43.148 31.478 -52.950 1.00 54.59 437 GLU A CA 1
ATOM 3511 C C . GLU A 1 437 ? 43.305 29.948 -53.133 1.00 54.59 437 GLU A C 1
ATOM 3513 O O . GLU A 1 437 ? 42.410 29.301 -53.689 1.00 54.59 437 GLU A O 1
ATOM 3518 N N . PRO A 1 438 ? 44.423 29.333 -52.682 1.00 53.09 438 PRO A N 1
ATOM 3519 C CA . PRO A 1 438 ? 44.595 27.882 -52.730 1.00 53.09 438 PRO A CA 1
ATOM 3520 C C . PRO A 1 438 ? 43.499 27.184 -51.917 1.00 53.09 438 PRO A C 1
ATOM 3522 O O . PRO A 1 438 ? 43.249 27.523 -50.762 1.00 53.09 438 PRO A O 1
ATOM 3525 N N . THR A 1 439 ? 42.850 26.188 -52.527 1.00 51.59 439 THR A N 1
ATOM 3526 C CA . THR A 1 439 ? 41.767 25.412 -51.908 1.00 51.59 439 THR A CA 1
ATOM 3527 C C . THR A 1 439 ? 42.223 24.815 -50.584 1.00 51.59 439 THR A C 1
ATOM 3529 O O . THR A 1 439 ? 43.057 23.906 -50.568 1.00 51.59 439 THR A O 1
ATOM 3532 N N . THR A 1 440 ? 41.661 25.298 -49.483 1.00 47.47 440 THR A N 1
ATOM 3533 C CA . THR A 1 440 ? 41.757 24.635 -48.187 1.00 47.47 440 THR A CA 1
ATOM 3534 C C . THR A 1 440 ? 40.648 23.588 -48.135 1.00 47.47 440 THR A C 1
ATOM 3536 O O . THR A 1 440 ? 39.499 23.873 -48.465 1.00 47.47 440 THR A O 1
ATOM 3539 N N . SER A 1 441 ? 40.994 22.342 -47.817 1.00 44.84 441 SER A N 1
ATOM 3540 C CA . SER A 1 441 ? 40.001 21.277 -47.672 1.00 44.84 441 SER A CA 1
ATOM 3541 C C . SER A 1 441 ? 39.214 21.514 -46.384 1.00 44.84 441 SER A C 1
ATOM 3543 O O . SER A 1 441 ? 39.801 21.473 -45.304 1.00 44.84 441 SER A O 1
ATOM 3545 N N . TYR A 1 442 ? 37.906 21.737 -46.488 1.00 42.81 442 TYR A N 1
ATOM 3546 C CA . TYR A 1 442 ? 36.995 21.702 -45.345 1.00 42.81 442 TYR A CA 1
ATOM 3547 C C . TYR A 1 442 ? 36.069 20.504 -45.511 1.00 42.81 442 TYR A C 1
ATOM 3549 O O . TYR A 1 442 ? 35.604 20.218 -46.613 1.00 42.81 442 TYR A O 1
ATOM 3557 N N . THR A 1 443 ? 35.827 19.784 -44.423 1.00 44.03 443 THR A N 1
ATOM 3558 C CA . THR A 1 443 ? 34.892 18.663 -44.419 1.00 44.03 443 THR A CA 1
ATOM 3559 C C . THR A 1 443 ? 33.474 19.218 -44.383 1.00 44.03 443 THR A C 1
ATOM 3561 O O . THR A 1 443 ? 33.072 19.799 -43.376 1.00 44.03 443 THR A O 1
ATOM 3564 N N . VAL A 1 444 ? 32.724 19.059 -45.472 1.00 42.41 444 VAL A N 1
ATOM 3565 C CA . VAL A 1 444 ? 31.287 19.348 -45.496 1.00 42.41 444 VAL A CA 1
ATOM 3566 C C . VAL A 1 444 ? 30.563 18.043 -45.172 1.00 42.41 444 VAL A C 1
ATOM 3568 O O . VAL A 1 444 ? 30.744 17.042 -45.865 1.00 42.41 444 VAL A O 1
ATOM 3571 N N . PHE A 1 445 ? 29.792 18.034 -44.085 1.00 48.19 445 PHE A N 1
ATOM 3572 C CA . PHE A 1 445 ? 28.962 16.895 -43.693 1.00 48.19 445 PHE A CA 1
ATOM 3573 C C . PHE A 1 445 ? 27.842 16.730 -44.724 1.00 48.19 445 PHE A C 1
ATOM 3575 O O . PHE A 1 445 ? 27.019 17.632 -44.874 1.00 48.19 445 PHE A O 1
ATOM 3582 N N . LYS A 1 446 ? 27.875 15.639 -45.501 1.00 41.84 446 LYS A N 1
ATOM 3583 C CA . LYS A 1 446 ? 27.097 15.549 -46.746 1.00 41.84 446 LYS A CA 1
ATOM 3584 C C . LYS A 1 446 ? 25.669 15.020 -46.591 1.00 41.84 446 LYS A C 1
ATOM 3586 O O . LYS A 1 446 ? 24.898 15.199 -47.520 1.00 41.84 446 LYS A O 1
ATOM 3591 N N . ASP A 1 447 ? 25.292 14.456 -45.446 1.00 47.69 447 ASP A N 1
ATOM 3592 C CA . ASP A 1 447 ? 23.945 13.915 -45.250 1.00 47.69 447 ASP A CA 1
ATOM 3593 C C . ASP A 1 447 ? 23.410 14.167 -43.833 1.00 47.69 447 ASP A C 1
ATOM 3595 O O . ASP A 1 447 ? 24.114 13.976 -42.840 1.00 47.69 447 ASP A O 1
ATOM 3599 N N . ASP A 1 448 ? 22.115 14.493 -43.750 1.00 49.19 448 ASP A N 1
ATOM 3600 C CA . ASP A 1 448 ? 21.296 14.543 -42.524 1.00 49.19 448 ASP A CA 1
ATOM 3601 C C . ASP A 1 448 ? 21.047 13.139 -41.924 1.00 49.19 448 ASP A C 1
ATOM 3603 O O . ASP A 1 448 ? 20.189 12.940 -41.057 1.00 49.19 448 ASP A O 1
ATOM 3607 N N . SER A 1 449 ? 21.765 12.117 -42.400 1.00 49.72 449 SER A N 1
ATOM 3608 C CA . SER A 1 449 ? 21.629 10.751 -41.921 1.00 49.72 449 SER A CA 1
ATOM 3609 C C . SER A 1 449 ? 22.250 10.640 -40.532 1.00 49.72 449 SER A C 1
ATOM 3611 O O . SER A 1 449 ? 23.465 10.535 -40.378 1.00 49.72 449 SER A O 1
ATOM 3613 N N . PHE A 1 450 ? 21.409 10.596 -39.502 1.00 53.66 450 PHE A N 1
ATOM 3614 C CA . PHE A 1 450 ? 21.798 10.348 -38.111 1.00 53.66 450 PHE A CA 1
ATOM 3615 C C . PHE A 1 450 ? 22.416 8.951 -37.871 1.00 53.66 450 PHE A C 1
ATOM 3617 O O . PHE A 1 450 ? 22.501 8.526 -36.728 1.00 53.66 450 PHE A O 1
ATOM 3624 N N . ASN A 1 451 ? 22.866 8.211 -38.886 1.00 54.00 451 ASN A N 1
ATOM 3625 C CA . ASN A 1 451 ? 23.356 6.842 -38.733 1.00 54.00 451 ASN A CA 1
ATOM 3626 C C . ASN A 1 451 ? 24.862 6.750 -38.974 1.00 54.00 451 ASN A C 1
ATOM 3628 O O . ASN A 1 451 ? 25.366 7.144 -40.019 1.00 54.00 451 ASN A O 1
ATOM 3632 N N . SER A 1 452 ? 25.572 6.181 -37.998 1.00 58.94 452 SER A N 1
ATOM 3633 C CA . SER A 1 452 ? 26.991 5.849 -38.120 1.00 58.94 452 SER A CA 1
ATOM 3634 C C . SER A 1 452 ? 27.148 4.447 -38.721 1.00 58.94 452 SER A C 1
ATOM 3636 O O . SER A 1 452 ? 26.488 3.519 -38.244 1.00 58.94 452 SER A O 1
ATOM 3638 N N . PRO A 1 453 ? 28.069 4.227 -39.677 1.00 56.59 453 PRO A N 1
ATOM 3639 C CA . PRO A 1 453 ? 28.394 2.878 -40.140 1.00 56.59 453 PRO A CA 1
ATOM 3640 C C . PRO A 1 453 ? 29.037 2.014 -39.050 1.00 56.59 453 PRO A C 1
ATOM 3642 O O . PRO A 1 453 ? 29.036 0.793 -39.164 1.00 56.59 453 PRO A O 1
ATOM 3645 N N . ALA A 1 454 ? 29.584 2.621 -37.990 1.00 62.44 454 ALA A N 1
ATOM 3646 C CA . ALA A 1 454 ? 30.169 1.883 -36.871 1.00 62.44 454 ALA A CA 1
ATOM 3647 C C . ALA A 1 454 ? 29.103 1.198 -35.998 1.00 62.44 454 ALA A C 1
ATOM 3649 O O . ALA A 1 454 ? 29.353 0.137 -35.429 1.00 62.44 454 ALA A O 1
ATOM 3650 N N . ALA A 1 455 ? 27.916 1.801 -35.894 1.00 73.56 455 ALA A N 1
ATOM 3651 C CA . ALA A 1 455 ? 26.762 1.244 -35.202 1.00 73.56 455 ALA A CA 1
ATOM 3652 C C . ALA A 1 455 ? 25.481 1.882 -35.775 1.00 73.56 455 ALA A C 1
ATOM 3654 O O . ALA A 1 455 ? 25.195 3.038 -35.460 1.00 73.56 455 ALA A O 1
ATOM 3655 N N . PRO A 1 456 ? 24.687 1.154 -36.583 1.00 70.25 456 PRO A N 1
ATOM 3656 C CA . PRO A 1 456 ? 23.494 1.710 -37.231 1.00 70.25 456 PRO A CA 1
ATOM 3657 C C . PRO A 1 456 ? 22.466 2.302 -36.260 1.00 70.25 456 PRO A C 1
ATOM 3659 O O . PRO A 1 456 ? 21.812 3.282 -36.591 1.00 70.25 456 PRO A O 1
ATOM 3662 N N . GLY A 1 457 ? 22.393 1.783 -35.030 1.00 81.31 457 GLY A N 1
ATOM 3663 C CA . GLY A 1 457 ? 21.544 2.310 -33.960 1.00 81.31 457 GLY A CA 1
ATOM 3664 C C . GLY A 1 457 ? 22.101 3.531 -33.215 1.00 81.31 457 GLY A C 1
ATOM 3665 O O . GLY A 1 457 ? 21.507 3.956 -32.223 1.00 81.31 457 GLY A O 1
ATOM 3666 N N . ALA A 1 458 ? 23.246 4.089 -33.626 1.00 81.88 458 ALA A N 1
ATOM 3667 C CA . ALA A 1 458 ? 23.889 5.231 -32.961 1.00 81.88 458 ALA A CA 1
ATOM 3668 C C . ALA A 1 458 ? 23.147 6.563 -33.159 1.00 81.88 458 ALA A C 1
ATOM 3670 O O . ALA A 1 458 ? 23.500 7.552 -32.518 1.00 81.88 458 ALA A O 1
ATOM 3671 N N . GLY A 1 459 ? 22.140 6.610 -34.029 1.00 81.50 459 GLY A N 1
ATOM 3672 C CA . GLY A 1 459 ? 21.322 7.788 -34.291 1.00 81.50 459 GLY A CA 1
ATOM 3673 C C . GLY A 1 459 ? 20.193 8.006 -33.299 1.00 81.50 459 GLY A C 1
ATOM 3674 O O . GLY A 1 459 ? 20.399 8.134 -32.087 1.00 81.50 459 GLY A O 1
ATOM 3675 N N . MET A 1 460 ? 18.973 8.041 -33.835 1.00 85.62 460 MET A N 1
ATOM 3676 C CA . MET A 1 460 ? 17.752 8.232 -33.052 1.00 85.62 460 MET A CA 1
ATOM 3677 C C . MET A 1 460 ? 17.519 7.094 -32.054 1.00 85.62 460 MET A C 1
ATOM 3679 O O . MET A 1 460 ? 17.076 7.358 -30.936 1.00 85.62 460 MET A O 1
ATOM 3683 N N . GLY A 1 461 ? 17.897 5.855 -32.391 1.00 90.06 461 GLY A N 1
ATOM 3684 C CA . GLY A 1 461 ? 17.810 4.711 -31.478 1.00 90.06 461 GLY A CA 1
ATOM 3685 C C . GLY A 1 461 ? 18.568 4.943 -30.170 1.00 90.06 461 GLY A C 1
ATOM 3686 O O . GLY A 1 461 ? 18.025 4.733 -29.082 1.00 90.06 461 GLY A O 1
ATOM 3687 N N . GLN A 1 462 ? 19.793 5.464 -30.261 1.00 91.56 462 GLN A N 1
ATOM 3688 C CA . GLN A 1 462 ? 20.602 5.829 -29.102 1.00 91.56 462 GLN A CA 1
ATOM 3689 C C . GLN A 1 462 ? 20.013 7.013 -28.321 1.00 91.56 462 GLN A C 1
ATOM 3691 O O . GLN A 1 462 ? 20.032 6.999 -27.093 1.00 91.56 462 GLN A O 1
ATOM 3696 N N . ILE A 1 463 ? 19.468 8.031 -28.993 1.00 91.69 463 ILE A N 1
ATOM 3697 C CA . ILE A 1 463 ? 18.805 9.160 -28.313 1.00 91.69 463 ILE A CA 1
ATOM 3698 C C . ILE A 1 463 ? 17.611 8.659 -27.493 1.00 91.69 463 ILE A C 1
ATOM 3700 O O . ILE A 1 463 ? 17.466 9.020 -26.325 1.00 91.69 463 ILE A O 1
ATOM 3704 N N . PHE A 1 464 ? 16.791 7.781 -28.070 1.00 95.19 464 PHE A N 1
ATOM 3705 C CA . PHE A 1 464 ? 15.639 7.194 -27.387 1.00 95.19 464 PHE A CA 1
ATOM 3706 C C . PHE A 1 464 ? 16.091 6.347 -26.193 1.00 95.19 464 PHE A C 1
ATOM 3708 O O . PHE A 1 464 ? 15.519 6.460 -25.109 1.00 95.19 464 PHE A O 1
ATOM 3715 N N . TRP A 1 465 ? 17.162 5.567 -26.352 1.00 96.50 465 TRP A N 1
ATOM 3716 C CA . TRP A 1 465 ? 17.773 4.814 -25.257 1.00 96.50 465 TRP A CA 1
ATOM 3717 C C . TRP A 1 465 ? 18.209 5.726 -24.095 1.00 96.50 465 TRP A C 1
ATOM 3719 O O . TRP A 1 465 ? 17.863 5.456 -22.942 1.00 96.50 465 TRP A O 1
ATOM 3729 N N . LEU A 1 466 ? 18.876 6.849 -24.389 1.00 96.31 466 LEU A N 1
ATOM 3730 C CA . LEU A 1 466 ? 19.317 7.823 -23.381 1.00 96.31 466 LEU A CA 1
ATOM 3731 C C . LEU A 1 466 ? 18.148 8.469 -22.644 1.00 96.31 466 LEU A C 1
ATOM 3733 O O . LEU A 1 466 ? 18.100 8.447 -21.413 1.00 96.31 466 LEU A O 1
ATOM 3737 N N . VAL A 1 467 ? 17.186 9.014 -23.391 1.00 97.06 467 VAL A N 1
ATOM 3738 C CA . VAL A 1 467 ? 16.005 9.671 -22.816 1.00 97.06 467 VAL A CA 1
ATOM 3739 C C . VAL A 1 467 ? 15.214 8.680 -21.966 1.00 97.06 467 VAL A C 1
ATOM 3741 O O . VAL A 1 467 ? 14.812 8.998 -20.846 1.00 97.06 467 VAL A O 1
ATOM 3744 N N . SER A 1 468 ? 15.042 7.453 -22.455 1.00 97.62 468 SER A N 1
ATOM 3745 C CA . SER A 1 468 ? 14.341 6.410 -21.722 1.00 97.62 468 SER A CA 1
ATOM 3746 C C . SER A 1 468 ? 15.014 6.079 -20.389 1.00 97.62 468 SER A C 1
ATOM 3748 O O . SER A 1 468 ? 14.326 5.961 -19.374 1.00 97.62 468 SER A O 1
ATOM 3750 N N . LEU A 1 469 ? 16.338 5.921 -20.358 1.00 96.62 469 LEU A N 1
ATOM 3751 C CA . LEU A 1 469 ? 17.053 5.599 -19.121 1.00 96.62 469 LEU A CA 1
ATOM 3752 C C . LEU A 1 469 ? 17.084 6.760 -18.129 1.00 96.62 469 LEU A C 1
ATOM 3754 O O . LEU A 1 469 ? 17.049 6.518 -16.923 1.00 96.62 469 LEU A O 1
ATOM 3758 N N . ILE A 1 470 ? 17.066 8.006 -18.606 1.00 96.94 470 ILE A N 1
ATOM 3759 C CA . ILE A 1 470 ? 16.903 9.182 -17.740 1.00 96.94 470 ILE A CA 1
ATOM 3760 C C . ILE A 1 470 ? 15.560 9.110 -16.997 1.00 96.94 470 ILE A C 1
ATOM 3762 O O . ILE A 1 470 ? 15.527 9.297 -15.781 1.00 96.94 470 ILE A O 1
ATOM 3766 N N . PHE A 1 471 ? 14.462 8.761 -17.680 1.00 97.00 471 PHE A N 1
ATOM 3767 C CA . PHE A 1 471 ? 13.160 8.567 -17.028 1.00 97.00 471 PHE A CA 1
ATOM 3768 C C . PHE A 1 471 ? 13.178 7.418 -16.004 1.00 97.00 471 PHE A C 1
ATOM 3770 O O . PHE A 1 471 ? 12.690 7.597 -14.885 1.00 97.00 471 PHE A O 1
ATOM 3777 N N . VAL A 1 472 ? 13.792 6.272 -16.332 1.00 95.31 472 VAL A N 1
ATOM 3778 C CA . VAL A 1 472 ? 13.981 5.164 -15.367 1.00 95.31 472 VAL A CA 1
ATOM 3779 C C . VAL A 1 472 ? 14.764 5.633 -14.139 1.00 95.31 472 VAL A C 1
ATOM 3781 O O . VAL A 1 472 ? 14.395 5.303 -13.008 1.00 95.31 472 VAL A O 1
ATOM 3784 N N . GLY A 1 473 ? 15.815 6.429 -14.352 1.00 94.12 473 GLY A N 1
ATOM 3785 C CA . GLY A 1 473 ? 16.638 7.009 -13.298 1.00 94.12 473 GLY A CA 1
ATOM 3786 C C . GLY A 1 473 ? 15.834 7.909 -12.360 1.00 94.12 473 GLY A C 1
ATOM 3787 O O . GLY A 1 473 ? 15.866 7.726 -11.144 1.00 94.12 473 GLY A O 1
ATOM 3788 N N . ILE A 1 474 ? 15.038 8.828 -12.908 1.00 94.81 474 ILE A N 1
ATOM 3789 C CA . ILE A 1 474 ? 14.197 9.737 -12.113 1.00 94.81 474 ILE A CA 1
ATOM 3790 C C . ILE A 1 474 ? 13.178 8.945 -11.278 1.00 94.81 474 ILE A C 1
ATOM 3792 O O . ILE A 1 474 ? 13.073 9.172 -10.070 1.00 94.81 474 ILE A O 1
ATOM 3796 N N . GLY A 1 475 ? 12.470 7.984 -11.886 1.00 94.69 475 GLY A N 1
ATOM 3797 C CA . GLY A 1 475 ? 11.533 7.094 -11.184 1.00 94.69 475 GLY A CA 1
ATOM 3798 C C . GLY A 1 475 ? 12.199 6.369 -10.013 1.00 94.69 475 GLY A C 1
ATOM 3799 O O . GLY A 1 475 ? 11.763 6.451 -8.864 1.00 94.69 475 GLY A O 1
ATOM 3800 N N . SER A 1 476 ? 13.331 5.736 -10.299 1.00 94.00 476 SER A N 1
ATOM 3801 C CA . SER A 1 476 ? 14.141 4.997 -9.333 1.00 94.00 476 SER A CA 1
ATOM 3802 C C . SER A 1 476 ? 14.637 5.847 -8.154 1.00 94.00 476 SER A C 1
ATOM 3804 O O . SER A 1 476 ? 14.563 5.398 -7.009 1.00 94.00 476 SER A O 1
ATOM 3806 N N . MET A 1 477 ? 15.091 7.082 -8.399 1.00 93.88 477 MET A N 1
ATOM 3807 C CA . MET A 1 477 ? 15.530 8.007 -7.341 1.00 93.88 477 MET A CA 1
ATOM 3808 C C . MET A 1 477 ? 14.388 8.391 -6.391 1.00 93.88 477 MET A C 1
ATOM 3810 O O . MET A 1 477 ? 14.575 8.487 -5.177 1.00 93.88 477 MET A O 1
ATOM 3814 N N . MET A 1 478 ? 13.186 8.603 -6.930 1.00 95.81 478 MET A N 1
ATOM 3815 C CA . MET A 1 478 ? 12.010 8.920 -6.115 1.00 95.81 478 MET A CA 1
ATOM 3816 C C . MET A 1 478 ? 11.617 7.745 -5.215 1.00 95.81 478 MET A C 1
ATOM 3818 O O . MET A 1 478 ? 11.284 7.953 -4.046 1.00 95.81 478 MET A O 1
ATOM 3822 N N . GLY A 1 479 ? 11.717 6.516 -5.732 1.00 94.94 479 GLY A N 1
ATOM 3823 C CA . GLY A 1 479 ? 11.543 5.296 -4.944 1.00 94.94 479 GLY A CA 1
ATOM 3824 C C . GLY A 1 479 ? 12.572 5.186 -3.818 1.00 94.94 479 GLY A C 1
ATOM 3825 O O . GLY A 1 479 ? 12.197 5.044 -2.656 1.00 94.94 479 GLY A O 1
ATOM 3826 N N . SER A 1 480 ? 13.863 5.342 -4.124 1.00 95.38 480 SER A N 1
ATOM 3827 C CA . SER A 1 480 ? 14.934 5.160 -3.137 1.00 95.38 480 SER A CA 1
ATOM 3828 C C . SER A 1 480 ? 14.844 6.135 -1.956 1.00 95.38 480 SER A C 1
ATOM 3830 O O . SER A 1 480 ? 14.951 5.718 -0.802 1.00 95.38 480 SER A O 1
ATOM 3832 N N . VAL A 1 481 ? 14.574 7.421 -2.211 1.00 96.19 481 VAL A N 1
ATOM 3833 C CA . VAL A 1 481 ? 14.395 8.430 -1.145 1.00 96.19 481 VAL A CA 1
ATOM 3834 C C . VAL A 1 481 ? 13.192 8.096 -0.259 1.00 96.19 481 VAL A C 1
ATOM 3836 O O . VAL A 1 481 ? 13.258 8.206 0.972 1.00 96.19 481 VAL A O 1
ATOM 3839 N N . ASN A 1 482 ? 12.096 7.655 -0.877 1.00 97.31 482 ASN A N 1
ATOM 3840 C CA . ASN A 1 482 ? 10.896 7.256 -0.160 1.00 97.31 482 ASN A CA 1
ATOM 3841 C C . ASN A 1 482 ? 11.149 6.025 0.726 1.00 97.31 482 ASN A C 1
ATOM 3843 O O . ASN A 1 482 ? 10.734 6.004 1.885 1.00 97.31 482 ASN A O 1
ATOM 3847 N N . TYR A 1 483 ? 11.891 5.034 0.227 1.00 97.38 483 TYR A N 1
ATOM 3848 C CA . TYR A 1 483 ? 12.217 3.811 0.968 1.00 97.38 483 TYR A CA 1
ATOM 3849 C C . TYR A 1 483 ? 13.079 4.122 2.190 1.00 97.38 483 TYR A C 1
ATOM 3851 O O . TYR A 1 483 ? 12.741 3.707 3.298 1.00 97.38 483 TYR A O 1
ATOM 3859 N N . ILE A 1 484 ? 14.136 4.924 2.015 1.00 97.81 484 ILE A N 1
ATOM 3860 C CA . ILE A 1 484 ? 15.020 5.360 3.107 1.00 97.81 484 ILE A CA 1
ATOM 3861 C C . ILE A 1 484 ? 14.209 6.062 4.201 1.00 97.81 484 ILE A C 1
ATOM 3863 O O . ILE A 1 484 ? 14.325 5.725 5.379 1.00 97.81 484 ILE A O 1
ATOM 3867 N N . THR A 1 485 ? 13.343 7.002 3.815 1.00 97.56 485 THR A N 1
ATOM 3868 C CA . THR A 1 485 ? 12.543 7.781 4.771 1.00 97.56 485 THR A CA 1
ATOM 3869 C C . THR A 1 485 ? 11.533 6.904 5.509 1.00 97.56 485 THR A C 1
ATOM 3871 O O . THR A 1 485 ? 11.390 7.025 6.726 1.00 97.56 485 THR A O 1
ATOM 3874 N N . THR A 1 486 ? 10.868 5.996 4.792 1.00 96.94 486 THR A N 1
ATOM 3875 C CA . THR A 1 486 ? 9.902 5.046 5.365 1.00 96.94 486 THR A CA 1
ATOM 3876 C C . THR A 1 486 ? 10.581 4.153 6.396 1.00 96.94 486 THR A C 1
ATOM 3878 O O . THR A 1 486 ? 10.127 4.059 7.537 1.00 96.94 486 THR A O 1
ATOM 3881 N N . ILE A 1 487 ? 11.714 3.553 6.022 1.00 97.38 487 ILE A N 1
ATOM 3882 C CA . ILE A 1 487 ? 12.454 2.645 6.896 1.00 97.38 487 ILE A CA 1
ATOM 3883 C C . ILE A 1 487 ? 12.957 3.380 8.129 1.00 97.38 487 ILE A C 1
ATOM 3885 O O . ILE A 1 487 ? 12.855 2.820 9.211 1.00 97.38 487 ILE A O 1
ATOM 3889 N N . LEU A 1 488 ? 13.472 4.606 8.010 1.00 96.88 488 LEU A N 1
ATOM 3890 C CA . LEU A 1 488 ? 14.041 5.332 9.148 1.00 96.88 488 LEU A CA 1
ATOM 3891 C C . LEU A 1 488 ? 12.997 5.873 10.128 1.00 96.88 488 LEU A C 1
ATOM 3893 O O . LEU A 1 488 ? 13.249 5.834 11.335 1.00 96.88 488 LEU A O 1
ATOM 3897 N N . ASN A 1 489 ? 11.847 6.337 9.632 1.00 95.38 489 ASN A N 1
ATOM 3898 C CA . ASN A 1 489 ? 10.925 7.161 10.419 1.00 95.38 489 ASN A CA 1
ATOM 3899 C C . ASN A 1 489 ? 9.570 6.508 10.733 1.00 95.38 489 ASN A C 1
ATOM 3901 O O . ASN A 1 489 ? 8.852 7.026 11.583 1.00 95.38 489 ASN A O 1
ATOM 3905 N N . MET A 1 490 ? 9.193 5.403 10.076 1.00 93.12 490 MET A N 1
ATOM 3906 C CA . MET A 1 490 ? 7.831 4.839 10.176 1.00 93.12 490 MET A CA 1
ATOM 3907 C C . MET A 1 490 ? 7.759 3.419 10.749 1.00 93.12 490 MET A C 1
ATOM 3909 O O . MET A 1 490 ? 6.718 2.770 10.658 1.00 93.12 490 MET A O 1
ATOM 3913 N N . ARG A 1 491 ? 8.844 2.922 11.349 1.00 93.69 491 ARG A N 1
ATOM 3914 C CA . ARG A 1 491 ? 8.855 1.604 12.005 1.00 93.69 491 ARG A CA 1
ATOM 3915 C C . ARG A 1 491 ? 7.887 1.555 13.184 1.00 93.69 491 ARG A C 1
ATOM 3917 O O . ARG A 1 491 ? 7.690 2.551 13.883 1.00 93.69 491 ARG A O 1
ATOM 3924 N N . ALA A 1 492 ? 7.346 0.369 13.444 1.00 87.00 492 ALA A N 1
ATOM 3925 C CA . ALA A 1 492 ? 6.502 0.116 14.602 1.00 87.00 492 ALA A CA 1
ATOM 3926 C C . ALA A 1 492 ? 7.218 0.467 15.930 1.00 87.00 492 ALA A C 1
ATOM 3928 O O . ALA A 1 492 ? 8.423 0.222 16.071 1.00 87.00 492 ALA A O 1
ATOM 3929 N N . PRO A 1 493 ? 6.496 0.998 16.938 1.00 82.69 493 PRO A N 1
ATOM 3930 C CA . PRO A 1 493 ? 7.074 1.307 18.244 1.00 82.69 493 PRO A CA 1
ATOM 3931 C C . PRO A 1 493 ? 7.764 0.090 18.875 1.00 82.69 493 PRO A C 1
ATOM 3933 O O . PRO A 1 493 ? 7.178 -0.986 18.976 1.00 82.69 493 PRO A O 1
ATOM 3936 N N . GLY A 1 494 ? 9.011 0.262 19.319 1.00 86.19 494 GLY A N 1
ATOM 3937 C CA . GLY A 1 494 ? 9.824 -0.813 19.905 1.00 86.19 494 GLY A CA 1
ATOM 3938 C C . GLY A 1 494 ? 10.690 -1.602 18.910 1.00 86.19 494 GLY A C 1
ATOM 3939 O O . GLY A 1 494 ? 11.479 -2.445 19.346 1.00 86.19 494 GLY A O 1
ATOM 3940 N N . MET A 1 495 ? 10.594 -1.316 17.605 1.00 91.06 495 MET A N 1
ATOM 3941 C CA . MET A 1 495 ? 11.499 -1.844 16.577 1.00 91.06 495 MET A CA 1
ATOM 3942 C C . MET A 1 495 ? 12.694 -0.901 16.376 1.00 91.06 495 MET A C 1
ATOM 3944 O O . MET A 1 495 ? 12.604 0.118 15.686 1.00 91.06 495 MET A O 1
ATOM 3948 N N . ASP A 1 496 ? 13.825 -1.248 16.992 1.00 92.12 496 ASP A N 1
ATOM 3949 C CA . ASP A 1 496 ? 15.110 -0.615 16.687 1.00 92.12 496 ASP A CA 1
ATOM 3950 C C . ASP A 1 496 ? 15.638 -1.053 15.302 1.00 92.12 496 ASP A C 1
ATOM 3952 O O . ASP A 1 496 ? 15.080 -1.939 14.650 1.00 92.12 496 ASP A O 1
ATOM 3956 N N . LEU A 1 497 ? 16.715 -0.412 14.835 1.00 93.69 497 LEU A N 1
ATOM 3957 C CA . LEU A 1 497 ? 17.293 -0.691 13.518 1.00 93.69 497 LEU A CA 1
ATOM 3958 C C . LEU A 1 497 ? 17.808 -2.141 13.414 1.00 93.69 497 LEU A C 1
ATOM 3960 O O . LEU A 1 497 ? 17.615 -2.790 12.394 1.00 93.69 497 LEU A O 1
ATOM 3964 N N . MET A 1 498 ? 18.407 -2.682 14.478 1.00 95.62 498 MET A N 1
ATOM 3965 C CA . MET A 1 498 ? 18.989 -4.033 14.483 1.00 95.62 498 MET A CA 1
ATOM 3966 C C . MET A 1 498 ? 17.946 -5.149 14.620 1.00 95.62 498 MET A C 1
ATOM 3968 O O . MET A 1 498 ? 18.248 -6.308 14.348 1.00 95.62 498 MET A O 1
ATOM 3972 N N . ARG A 1 499 ? 16.712 -4.814 15.001 1.00 93.00 499 ARG A N 1
ATOM 3973 C CA . ARG A 1 499 ? 15.565 -5.729 15.064 1.00 93.00 499 ARG A CA 1
ATOM 3974 C C . ARG A 1 499 ? 14.781 -5.815 13.755 1.00 93.00 499 ARG A C 1
ATOM 3976 O O . ARG A 1 499 ? 13.833 -6.596 13.684 1.00 93.00 499 ARG A O 1
ATOM 3983 N N . MET A 1 500 ? 15.127 -5.024 12.737 1.00 95.62 500 MET A N 1
ATOM 3984 C CA . MET A 1 500 ? 14.477 -5.126 11.428 1.00 95.62 500 MET A CA 1
ATOM 3985 C C . MET A 1 500 ? 14.807 -6.468 10.749 1.00 95.62 500 MET A C 1
ATOM 3987 O O . MET A 1 500 ? 15.940 -6.941 10.858 1.00 95.62 500 MET A O 1
ATOM 3991 N N . PRO A 1 501 ? 13.868 -7.068 9.993 1.00 95.88 501 PRO A N 1
ATOM 3992 C CA . PRO A 1 501 ? 14.150 -8.265 9.203 1.00 95.88 501 PRO A CA 1
ATOM 3993 C C . PRO A 1 501 ? 15.283 -8.047 8.194 1.00 95.88 501 PRO A C 1
ATOM 3995 O O . PRO A 1 501 ? 15.417 -6.960 7.627 1.00 95.88 501 PRO A O 1
ATOM 3998 N N . LEU A 1 502 ? 16.053 -9.103 7.908 1.00 95.69 502 LEU A N 1
ATOM 3999 C CA . LEU A 1 502 ? 17.192 -9.040 6.983 1.00 95.69 502 LEU A CA 1
ATOM 4000 C C . LEU A 1 502 ? 16.787 -8.536 5.588 1.00 95.69 502 LEU A C 1
ATOM 4002 O O . LEU A 1 502 ? 17.502 -7.735 4.998 1.00 95.69 502 LEU A O 1
ATOM 4006 N N . THR A 1 503 ? 15.611 -8.927 5.094 1.00 95.50 503 THR A N 1
ATOM 4007 C CA . THR A 1 503 ? 15.067 -8.444 3.815 1.00 95.50 503 THR A CA 1
ATOM 4008 C C . THR A 1 503 ? 14.880 -6.923 3.802 1.00 95.50 503 THR A C 1
ATOM 4010 O O . THR A 1 503 ? 15.233 -6.265 2.828 1.00 95.50 503 THR A O 1
ATOM 4013 N N . VAL A 1 504 ? 14.387 -6.334 4.900 1.00 96.75 504 VAL A N 1
ATOM 4014 C CA . VAL A 1 504 ? 14.232 -4.872 5.018 1.00 96.75 504 VAL A CA 1
ATOM 4015 C C . VAL A 1 504 ? 15.593 -4.192 5.075 1.00 96.75 504 VAL A C 1
ATOM 4017 O O . VAL A 1 504 ? 15.788 -3.172 4.422 1.00 96.75 504 VAL A O 1
ATOM 4020 N N . TRP A 1 505 ? 16.546 -4.765 5.812 1.00 97.25 505 TRP A N 1
ATOM 4021 C CA . TRP A 1 505 ? 17.929 -4.287 5.827 1.00 97.25 505 TRP A CA 1
ATOM 4022 C C . TRP A 1 505 ? 18.552 -4.283 4.435 1.00 97.25 505 TRP A C 1
ATOM 4024 O O . TRP A 1 505 ? 19.181 -3.303 4.040 1.00 97.25 505 TRP A O 1
ATOM 4034 N N . SER A 1 506 ? 18.337 -5.349 3.674 1.00 96.56 506 SER A N 1
ATOM 4035 C CA . SER A 1 506 ? 18.893 -5.466 2.337 1.00 96.56 506 SER A CA 1
ATOM 4036 C C . SER A 1 506 ? 18.295 -4.446 1.368 1.00 96.56 506 SER A C 1
ATOM 4038 O O . SER A 1 506 ? 19.018 -3.733 0.666 1.00 96.56 506 SER A O 1
ATOM 4040 N N . LEU A 1 507 ? 16.971 -4.275 1.412 1.00 96.75 507 LEU A N 1
ATOM 4041 C CA . LEU A 1 507 ? 16.261 -3.238 0.660 1.00 96.75 507 LEU A CA 1
ATOM 4042 C C . LEU A 1 507 ? 16.655 -1.818 1.102 1.00 96.75 507 LEU A C 1
ATOM 4044 O O . LEU A 1 507 ? 16.705 -0.909 0.274 1.00 96.75 507 LEU A O 1
ATOM 4048 N N . PHE A 1 508 ? 16.989 -1.619 2.380 1.00 97.19 508 PHE A N 1
ATOM 4049 C CA . PHE A 1 508 ? 17.479 -0.343 2.902 1.00 97.19 508 PHE A CA 1
ATOM 4050 C C . PHE A 1 508 ? 18.842 0.030 2.313 1.00 97.19 508 PHE A C 1
ATOM 4052 O O . PHE A 1 508 ? 18.998 1.131 1.782 1.00 97.19 508 PHE A O 1
ATOM 4059 N N . ILE A 1 509 ? 19.811 -0.892 2.347 1.00 96.88 509 ILE A N 1
ATOM 4060 C CA . ILE A 1 509 ? 21.134 -0.680 1.738 1.00 96.88 509 ILE A CA 1
ATOM 4061 C C . ILE A 1 509 ? 21.000 -0.479 0.229 1.00 96.88 509 ILE A C 1
ATOM 4063 O O . ILE A 1 509 ? 21.605 0.435 -0.328 1.00 96.88 509 ILE A O 1
ATOM 4067 N N . THR A 1 510 ? 20.148 -1.269 -0.420 1.00 96.31 510 THR A N 1
ATOM 4068 C CA . THR A 1 510 ? 19.838 -1.131 -1.846 1.00 96.31 510 THR A CA 1
ATOM 4069 C C . THR A 1 510 ? 19.329 0.272 -2.181 1.00 96.31 510 THR A C 1
ATOM 4071 O O . THR A 1 510 ? 19.826 0.904 -3.114 1.00 96.31 510 THR A O 1
ATOM 4074 N N . ALA A 1 511 ? 18.398 0.807 -1.387 1.00 96.69 511 ALA A N 1
ATOM 4075 C CA . ALA A 1 511 ? 17.889 2.162 -1.570 1.00 96.69 511 ALA A CA 1
ATOM 4076 C C . ALA A 1 511 ? 18.979 3.230 -1.361 1.00 96.69 511 ALA A C 1
ATOM 4078 O O . ALA A 1 511 ? 19.034 4.196 -2.121 1.00 96.69 511 ALA A O 1
ATOM 4079 N N . ILE A 1 512 ? 19.877 3.058 -0.385 1.00 96.94 512 ILE A N 1
ATOM 4080 C CA . ILE A 1 512 ? 21.012 3.974 -0.167 1.00 96.94 512 ILE A CA 1
ATOM 4081 C C . ILE A 1 512 ? 21.954 3.973 -1.373 1.00 96.94 512 ILE A C 1
ATOM 4083 O O . ILE A 1 512 ? 22.287 5.040 -1.893 1.00 96.94 512 ILE A O 1
ATOM 4087 N N . LEU A 1 513 ? 22.351 2.790 -1.850 1.00 95.75 513 LEU A N 1
ATOM 4088 C CA . LEU A 1 513 ? 23.205 2.660 -3.032 1.00 95.75 513 LEU A CA 1
ATOM 4089 C C . LEU A 1 513 ? 22.552 3.311 -4.251 1.00 95.75 513 LEU A C 1
ATOM 4091 O O . LEU A 1 513 ? 23.215 4.037 -4.990 1.00 95.75 513 LEU A O 1
ATOM 4095 N N . GLN A 1 514 ? 21.246 3.111 -4.431 1.00 94.75 514 GLN A N 1
ATOM 4096 C CA . GLN A 1 514 ? 20.508 3.702 -5.539 1.00 94.75 514 GLN A CA 1
ATOM 4097 C C . GLN A 1 514 ? 20.452 5.230 -5.435 1.00 94.75 514 GLN A C 1
ATOM 4099 O O . GLN A 1 514 ? 20.706 5.910 -6.425 1.00 94.75 514 GLN A O 1
ATOM 4104 N N . ALA A 1 515 ? 20.203 5.780 -4.245 1.00 95.00 515 ALA A N 1
ATOM 4105 C CA . ALA A 1 515 ? 20.160 7.225 -4.029 1.00 95.00 515 ALA A CA 1
ATOM 4106 C C . ALA A 1 515 ? 21.513 7.916 -4.292 1.00 95.00 515 ALA A C 1
ATOM 4108 O O . ALA A 1 515 ? 21.528 9.053 -4.759 1.00 95.00 515 ALA A O 1
ATOM 4109 N N . LEU A 1 516 ? 22.635 7.241 -4.014 1.00 94.19 516 LEU A N 1
ATOM 4110 C CA . LEU A 1 516 ? 23.983 7.802 -4.170 1.00 94.19 516 LEU A CA 1
ATOM 4111 C C . LEU A 1 516 ? 24.579 7.586 -5.566 1.00 94.19 516 LEU A C 1
ATOM 4113 O O . LEU A 1 516 ? 25.202 8.492 -6.116 1.00 94.19 516 LEU A O 1
ATOM 4117 N N . ALA A 1 517 ? 24.410 6.396 -6.143 1.00 94.00 517 ALA A N 1
ATOM 4118 C CA . ALA A 1 517 ? 25.074 6.029 -7.391 1.00 94.00 517 ALA A CA 1
ATOM 4119 C C . ALA A 1 517 ? 24.302 6.499 -8.633 1.00 94.00 517 ALA A C 1
ATOM 4121 O O . ALA A 1 517 ? 24.902 6.883 -9.637 1.00 94.00 517 ALA A O 1
ATOM 4122 N N . LEU A 1 518 ? 22.967 6.467 -8.589 1.00 93.19 518 LEU A N 1
ATOM 4123 C CA . LEU A 1 518 ? 22.120 6.735 -9.754 1.00 93.19 518 LEU A CA 1
ATOM 4124 C C . LEU A 1 518 ? 22.216 8.169 -10.304 1.00 93.19 518 LEU A C 1
ATOM 4126 O O . LEU A 1 518 ? 22.212 8.305 -11.528 1.00 93.19 518 LEU A O 1
ATOM 4130 N N . PRO A 1 519 ? 22.375 9.232 -9.483 1.00 94.25 519 PRO A N 1
ATOM 4131 C CA . PRO A 1 519 ? 22.607 10.579 -10.005 1.00 94.25 519 PRO A CA 1
ATOM 4132 C C . PRO A 1 519 ? 23.810 10.664 -10.953 1.00 94.25 519 PRO A C 1
ATOM 4134 O O . PRO A 1 519 ? 23.754 11.395 -11.939 1.00 94.25 519 PRO A O 1
ATOM 4137 N N . VAL A 1 520 ? 24.869 9.882 -10.704 1.00 95.88 520 VAL A N 1
ATOM 4138 C CA . VAL A 1 520 ? 26.075 9.871 -11.549 1.00 95.88 520 VAL A CA 1
ATOM 4139 C C . VAL A 1 520 ? 25.780 9.293 -12.933 1.00 95.88 520 VAL A C 1
ATOM 4141 O O . VAL A 1 520 ? 26.199 9.880 -13.931 1.00 95.88 520 VAL A O 1
ATOM 4144 N N . LEU A 1 521 ? 24.999 8.207 -13.019 1.00 95.00 521 LEU A N 1
ATOM 4145 C CA . LEU A 1 521 ? 24.549 7.683 -14.312 1.00 95.00 521 LEU A CA 1
ATOM 4146 C C . LEU A 1 521 ? 23.640 8.683 -15.027 1.00 95.00 521 LEU A C 1
ATOM 4148 O O . LEU A 1 521 ? 23.840 8.932 -16.210 1.00 95.00 521 LEU A O 1
ATOM 4152 N N . THR A 1 522 ? 22.666 9.274 -14.331 1.00 94.62 522 THR A N 1
ATOM 4153 C CA . THR A 1 522 ? 21.742 10.246 -14.938 1.00 94.62 522 THR A CA 1
ATOM 4154 C C . THR A 1 522 ? 22.500 11.417 -15.563 1.00 94.62 522 THR A C 1
ATOM 4156 O O . THR A 1 522 ? 22.202 11.802 -16.693 1.00 94.62 522 THR A O 1
ATOM 4159 N N . VAL A 1 523 ? 23.526 11.937 -14.879 1.00 95.31 523 VAL A N 1
ATOM 4160 C CA . VAL A 1 523 ? 24.403 12.981 -15.429 1.00 95.31 523 VAL A CA 1
ATOM 4161 C C . VAL A 1 523 ? 25.182 12.466 -16.636 1.00 95.31 523 VAL A C 1
ATOM 4163 O O . VAL A 1 523 ? 25.207 13.147 -17.655 1.00 95.31 523 VAL A O 1
ATOM 4166 N N . ALA A 1 524 ? 25.769 11.267 -16.580 1.00 96.06 524 ALA A N 1
ATOM 4167 C CA . ALA A 1 524 ? 26.477 10.694 -17.727 1.00 96.06 524 ALA A CA 1
ATOM 4168 C C . ALA A 1 524 ? 25.571 10.592 -18.968 1.00 96.06 524 ALA A C 1
ATOM 4170 O O . ALA A 1 524 ? 25.945 11.067 -20.041 1.00 96.06 524 ALA A O 1
ATOM 4171 N N . LEU A 1 525 ? 24.357 10.053 -18.803 1.00 95.94 525 LEU A N 1
ATOM 4172 C CA . LEU A 1 525 ? 23.352 9.939 -19.865 1.00 95.94 525 LEU A CA 1
ATOM 4173 C C . LEU A 1 525 ? 22.969 11.314 -20.429 1.00 95.94 525 LEU A C 1
ATOM 4175 O O . LEU A 1 525 ? 22.872 11.468 -21.644 1.00 95.94 525 LEU A O 1
ATOM 4179 N N . MET A 1 526 ? 22.788 12.322 -19.568 1.00 94.94 526 MET A N 1
ATOM 4180 C CA . MET A 1 526 ? 22.510 13.698 -19.992 1.00 94.94 526 MET A CA 1
ATOM 4181 C C . MET A 1 526 ? 23.671 14.302 -20.782 1.00 94.94 526 MET A C 1
ATOM 4183 O O . MET A 1 526 ? 23.438 14.873 -21.840 1.00 94.94 526 MET A O 1
ATOM 4187 N N . LEU A 1 527 ? 24.914 14.153 -20.320 1.00 93.44 527 LEU A N 1
ATOM 4188 C CA . LEU A 1 527 ? 26.091 14.655 -21.036 1.00 93.44 527 LEU A CA 1
ATOM 4189 C C . LEU A 1 527 ? 26.214 14.014 -22.424 1.00 93.44 527 LEU A C 1
ATOM 4191 O O . LEU A 1 527 ? 26.500 14.702 -23.398 1.00 93.44 527 LEU A O 1
ATOM 4195 N N . GLN A 1 528 ? 25.925 12.715 -22.542 1.00 90.50 528 GLN A N 1
ATOM 4196 C CA . GLN A 1 528 ? 25.972 12.028 -23.832 1.00 90.50 528 GLN A CA 1
ATOM 4197 C C . GLN A 1 528 ? 24.807 12.461 -24.720 1.00 90.50 528 GLN A C 1
ATOM 4199 O O . GLN A 1 528 ? 24.966 12.584 -25.928 1.00 90.50 528 GLN A O 1
ATOM 4204 N N . LEU A 1 529 ? 23.640 12.735 -24.135 1.00 90.31 529 LEU A N 1
ATOM 4205 C CA . LEU A 1 529 ? 22.506 13.291 -24.862 1.00 90.31 529 LEU A CA 1
ATOM 4206 C C . LEU A 1 529 ? 22.826 14.690 -25.411 1.00 90.31 529 LEU A C 1
ATOM 4208 O O . LEU A 1 529 ? 22.484 14.978 -26.555 1.00 90.31 529 LEU A O 1
ATOM 4212 N N . LEU A 1 530 ? 23.522 15.535 -24.643 1.00 87.00 530 LEU A N 1
ATOM 4213 C CA . LEU A 1 530 ? 23.990 16.848 -25.103 1.00 87.00 530 LEU A CA 1
ATOM 4214 C C . LEU A 1 530 ? 25.024 16.726 -26.231 1.00 87.00 530 LEU A C 1
ATOM 4216 O O . LEU A 1 530 ? 24.918 17.465 -27.214 1.00 87.00 530 LEU A O 1
ATOM 4220 N N . ASP A 1 531 ? 25.939 15.750 -26.147 1.00 82.44 531 ASP A N 1
ATOM 4221 C CA . ASP A 1 531 ? 26.913 15.471 -27.217 1.00 82.44 531 ASP A CA 1
ATOM 4222 C C . ASP A 1 531 ? 26.201 15.146 -28.542 1.00 82.44 531 ASP A C 1
ATOM 4224 O O . ASP A 1 531 ? 26.725 15.434 -29.616 1.00 82.44 531 ASP A O 1
ATOM 4228 N N . LYS A 1 532 ? 24.982 14.593 -28.478 1.00 80.06 532 LYS A N 1
ATOM 4229 C CA . LYS A 1 532 ? 24.184 14.216 -29.653 1.00 80.06 532 LYS A CA 1
ATOM 4230 C C . LYS A 1 532 ? 23.212 15.295 -30.131 1.00 80.06 532 LYS A C 1
ATOM 4232 O O . LYS A 1 532 ? 23.016 15.418 -31.333 1.00 80.06 532 LYS A O 1
ATOM 4237 N N . LEU A 1 533 ? 22.571 16.035 -29.224 1.00 78.88 533 LEU A N 1
ATOM 4238 C CA . LEU A 1 533 ? 21.499 16.978 -29.581 1.00 78.88 533 LEU A CA 1
ATOM 4239 C C . LEU A 1 533 ? 22.002 18.379 -29.918 1.00 78.88 533 LEU A C 1
ATOM 4241 O O . LEU A 1 533 ? 21.429 19.040 -30.779 1.00 78.88 533 LEU A O 1
ATOM 4245 N N . ILE A 1 534 ? 23.033 18.848 -29.217 1.00 77.50 534 ILE A N 1
ATOM 4246 C CA . ILE A 1 534 ? 23.545 20.218 -29.367 1.00 77.50 534 ILE A CA 1
ATOM 4247 C C . ILE A 1 534 ? 25.055 20.248 -29.630 1.00 77.50 534 ILE A C 1
ATOM 4249 O O . ILE A 1 534 ? 25.687 21.289 -29.474 1.00 77.50 534 ILE A O 1
ATOM 4253 N N . ALA A 1 535 ? 25.620 19.107 -30.036 1.00 74.94 535 ALA A N 1
ATOM 4254 C CA . ALA A 1 535 ? 27.011 18.952 -30.451 1.00 74.94 535 ALA A CA 1
ATOM 4255 C C . ALA A 1 535 ? 28.045 19.403 -29.399 1.00 74.94 535 ALA A C 1
ATOM 4257 O O . ALA A 1 535 ? 29.077 19.989 -29.737 1.00 74.94 535 ALA A O 1
ATOM 4258 N N . THR A 1 536 ? 27.800 19.109 -28.114 1.00 81.56 536 THR A N 1
ATOM 4259 C CA . THR A 1 536 ? 28.890 19.142 -27.124 1.00 81.56 536 THR A CA 1
ATOM 4260 C C . THR A 1 536 ? 29.902 18.020 -27.402 1.00 81.56 536 THR A C 1
ATOM 4262 O O . THR A 1 536 ? 29.708 17.181 -28.281 1.00 81.56 536 THR A O 1
ATOM 4265 N N . SER A 1 537 ? 31.031 18.018 -26.690 1.00 81.62 537 SER A N 1
ATOM 4266 C CA . SER A 1 537 ? 32.082 17.014 -26.891 1.00 81.62 537 SER A CA 1
ATOM 4267 C C . SER A 1 537 ? 32.686 16.510 -25.581 1.00 81.62 537 SER A C 1
ATOM 4269 O O . SER A 1 537 ? 33.904 16.427 -25.449 1.00 81.62 537 SER A O 1
ATOM 4271 N N . PHE A 1 538 ? 31.851 16.157 -24.601 1.00 89.25 538 PHE A N 1
ATOM 4272 C CA . PHE A 1 538 ? 32.308 15.644 -23.302 1.00 89.25 538 PHE A CA 1
ATOM 4273 C C . PHE A 1 538 ? 33.084 14.329 -23.434 1.00 89.25 538 PHE A C 1
ATOM 4275 O O . PHE A 1 538 ? 34.094 14.128 -22.749 1.00 89.25 538 PHE A O 1
ATOM 4282 N N . PHE A 1 539 ? 32.634 13.437 -24.321 1.00 90.25 539 PHE A N 1
ATOM 4283 C CA . PHE A 1 539 ? 33.183 12.082 -24.431 1.00 90.25 539 PHE A CA 1
ATOM 4284 C C . PHE A 1 539 ? 33.952 11.802 -25.725 1.00 90.25 539 PHE A C 1
ATOM 4286 O O . PHE A 1 539 ? 34.515 10.716 -25.872 1.00 90.25 539 PHE A O 1
ATOM 4293 N N . LEU A 1 540 ? 33.995 12.752 -26.661 1.00 83.31 540 LEU A N 1
ATOM 4294 C CA . LEU A 1 540 ? 34.740 12.614 -27.913 1.00 83.31 540 LEU A CA 1
ATOM 4295 C C . LEU A 1 540 ? 36.198 13.070 -27.741 1.00 83.31 540 LEU A C 1
ATOM 4297 O O . LEU A 1 540 ? 36.419 14.145 -27.182 1.00 83.31 540 LEU A O 1
ATOM 4301 N N . PRO A 1 541 ? 37.188 12.294 -28.224 1.00 82.25 541 PRO A N 1
ATOM 4302 C CA . PRO A 1 541 ? 38.598 12.623 -28.050 1.00 82.25 541 PRO A CA 1
ATOM 4303 C C . PRO A 1 541 ? 39.034 13.831 -28.904 1.00 82.25 541 PRO A C 1
ATOM 4305 O O . PRO A 1 541 ? 38.371 14.157 -29.900 1.00 82.25 541 PRO A O 1
ATOM 4308 N N . PRO A 1 542 ? 40.186 14.451 -28.572 1.00 74.56 542 PRO A N 1
ATOM 4309 C CA . PRO A 1 542 ? 40.848 15.432 -29.427 1.00 74.56 542 PRO A CA 1
ATOM 4310 C C . PRO A 1 542 ? 41.043 14.904 -30.850 1.00 74.56 542 PRO A C 1
ATOM 4312 O O . PRO A 1 542 ? 41.659 13.859 -31.044 1.00 74.56 542 PRO A O 1
ATOM 4315 N N . GLY A 1 543 ? 40.509 15.623 -31.841 1.00 68.69 543 GLY A N 1
ATOM 4316 C CA . GLY A 1 543 ? 40.562 15.223 -33.256 1.00 68.69 543 GLY A CA 1
ATOM 4317 C C . GLY A 1 543 ? 39.375 14.384 -33.745 1.00 68.69 543 GLY A C 1
ATOM 4318 O O . GLY A 1 543 ? 39.299 14.094 -34.936 1.00 68.69 543 GLY A O 1
ATOM 4319 N N . GLY A 1 544 ? 38.422 14.055 -32.866 1.00 71.31 544 GLY A N 1
ATOM 4320 C CA . GLY A 1 544 ? 37.232 13.282 -33.225 1.00 71.31 544 GLY A CA 1
ATOM 4321 C C . GLY A 1 544 ? 37.536 11.802 -33.472 1.00 71.31 544 GLY A C 1
ATOM 4322 O O . GLY A 1 544 ? 38.601 11.291 -33.128 1.00 71.31 544 GLY A O 1
ATOM 4323 N N . LEU A 1 545 ? 36.567 11.092 -34.037 1.00 73.12 545 LEU A N 1
ATOM 4324 C CA . LEU A 1 545 ? 36.663 9.682 -34.400 1.00 73.12 545 LEU A CA 1
ATOM 4325 C C . LEU A 1 545 ? 36.559 9.549 -35.916 1.00 73.12 545 LEU A C 1
ATOM 4327 O O . LEU A 1 545 ? 35.854 10.322 -36.565 1.00 73.12 545 LEU A O 1
ATOM 4331 N N . SER A 1 546 ? 37.256 8.559 -36.465 1.00 70.19 546 SER A N 1
ATOM 4332 C CA . SER A 1 546 ? 37.190 8.213 -37.882 1.00 70.19 546 SER A CA 1
ATOM 4333 C C . SER A 1 546 ? 36.773 6.754 -38.047 1.00 70.19 546 SER A C 1
ATOM 4335 O O . SER A 1 546 ? 37.338 5.868 -37.401 1.00 70.19 546 SER A O 1
ATOM 4337 N N . PHE A 1 547 ? 35.788 6.516 -38.912 1.00 68.50 547 PHE A N 1
ATOM 4338 C CA . PHE A 1 547 ? 35.259 5.201 -39.264 1.00 68.50 547 PHE A CA 1
ATOM 4339 C C . PHE A 1 547 ? 35.247 5.059 -40.794 1.00 68.50 547 PHE A C 1
ATOM 4341 O O . PHE A 1 547 ? 34.273 5.396 -41.466 1.00 68.50 547 PHE A O 1
ATOM 4348 N N . GLY A 1 548 ? 36.351 4.594 -41.380 1.00 67.38 548 GLY A N 1
ATOM 4349 C CA . GLY A 1 548 ? 36.503 4.599 -42.840 1.00 67.38 548 GLY A CA 1
ATOM 4350 C C . GLY A 1 548 ? 36.522 6.034 -43.386 1.00 67.38 548 GLY A C 1
ATOM 4351 O O . GLY A 1 548 ? 37.386 6.810 -42.997 1.00 67.38 548 GLY A O 1
ATOM 4352 N N . ASN A 1 549 ? 35.566 6.384 -44.256 1.00 62.00 549 ASN A N 1
ATOM 4353 C CA . ASN A 1 549 ? 35.396 7.746 -44.800 1.00 62.00 549 ASN A CA 1
ATOM 4354 C C . ASN A 1 549 ? 34.522 8.664 -43.915 1.00 62.00 549 ASN A C 1
ATOM 4356 O O . ASN A 1 549 ? 34.225 9.800 -44.288 1.00 62.00 549 ASN A O 1
ATOM 4360 N N . TRP A 1 550 ? 34.069 8.171 -42.761 1.00 61.03 550 TRP A N 1
ATOM 4361 C CA . TRP A 1 550 ? 33.182 8.896 -41.854 1.00 61.03 550 TRP A CA 1
ATOM 4362 C C . TRP A 1 550 ? 33.983 9.530 -40.735 1.00 61.03 550 TRP A C 1
ATOM 4364 O O . TRP A 1 550 ? 34.815 8.867 -40.119 1.00 61.03 550 TRP A O 1
ATOM 4374 N N . HIS A 1 551 ? 33.692 10.789 -40.428 1.00 64.81 551 HIS A N 1
ATOM 4375 C CA . HIS A 1 551 ? 34.350 11.512 -39.350 1.00 64.81 551 HIS A CA 1
ATOM 4376 C C . HIS A 1 551 ? 33.304 12.082 -38.396 1.00 64.81 551 HIS A C 1
ATOM 4378 O O . HIS A 1 551 ? 32.275 12.613 -38.816 1.00 64.81 551 HIS A O 1
ATOM 4384 N N . THR A 1 552 ? 33.547 11.972 -37.094 1.00 65.00 552 THR A N 1
ATOM 4385 C CA . THR A 1 552 ? 32.756 12.710 -36.103 1.00 65.00 552 THR A CA 1
ATOM 4386 C C . THR A 1 552 ? 33.300 14.126 -35.978 1.00 65.00 552 THR A C 1
ATOM 4388 O O . THR A 1 552 ? 34.466 14.387 -36.285 1.00 65.00 552 THR A O 1
ATOM 4391 N N . THR A 1 553 ? 32.490 15.036 -35.448 1.00 61.56 553 THR A N 1
ATOM 4392 C CA . THR A 1 553 ? 32.945 16.380 -35.089 1.00 61.56 553 THR A CA 1
ATOM 4393 C C . THR A 1 553 ? 34.196 16.291 -34.195 1.00 61.56 553 THR A C 1
ATOM 4395 O O . THR A 1 553 ? 34.182 15.524 -33.222 1.00 61.56 553 THR A O 1
ATOM 4398 N N . PRO A 1 554 ? 35.290 17.015 -34.509 1.00 60.47 554 PRO A N 1
ATOM 4399 C CA . PRO A 1 554 ? 36.462 17.077 -33.644 1.00 60.47 554 PRO A CA 1
ATOM 4400 C C . PRO A 1 554 ? 36.074 17.594 -32.253 1.00 60.47 554 PRO A C 1
ATOM 4402 O O . PRO A 1 554 ? 35.464 18.655 -32.135 1.00 60.47 554 PRO A O 1
ATOM 4405 N N . GLY A 1 555 ? 36.394 16.827 -31.207 1.00 65.56 555 GLY A N 1
ATOM 4406 C CA . GLY A 1 555 ? 36.102 17.167 -29.812 1.00 65.56 555 GLY A CA 1
ATOM 4407 C C . GLY A 1 555 ? 37.339 17.594 -29.023 1.00 65.56 555 GLY A C 1
ATOM 4408 O O . GLY A 1 555 ? 38.441 17.634 -29.564 1.00 65.56 555 GLY A O 1
ATOM 4409 N N . GLY A 1 556 ? 37.153 17.894 -27.735 1.00 73.88 556 GLY A N 1
ATOM 4410 C CA . GLY A 1 556 ? 38.228 18.113 -26.752 1.00 73.88 556 GLY A CA 1
ATOM 4411 C C . GLY A 1 556 ? 38.039 17.328 -25.446 1.00 73.88 556 GLY A C 1
ATOM 4412 O O . GLY A 1 556 ? 38.739 17.590 -24.470 1.00 73.88 556 GLY A O 1
ATOM 4413 N N . GLY A 1 557 ? 37.072 16.407 -25.410 1.00 85.56 557 GLY A N 1
ATOM 4414 C CA . GLY A 1 557 ? 36.729 15.595 -24.247 1.00 85.56 557 GLY A CA 1
ATOM 4415 C C . GLY A 1 557 ? 37.504 14.284 -24.162 1.00 85.56 557 GLY A C 1
ATOM 4416 O O . GLY A 1 557 ? 38.530 14.089 -24.814 1.00 85.56 557 GLY A O 1
ATOM 4417 N N . GLN A 1 558 ? 37.018 13.363 -23.326 1.00 89.81 558 GLN A N 1
ATOM 4418 C CA . GLN A 1 558 ? 37.739 12.128 -23.017 1.00 89.81 558 GLN A CA 1
ATOM 4419 C C . GLN A 1 558 ? 36.803 10.909 -22.999 1.00 89.81 558 GLN A C 1
ATOM 4421 O O . GLN A 1 558 ? 35.968 10.795 -22.101 1.00 89.81 558 GLN A O 1
ATOM 4426 N N . PRO A 1 559 ? 36.986 9.923 -23.900 1.00 88.62 559 PRO A N 1
ATOM 4427 C CA . PRO A 1 559 ? 36.203 8.682 -23.900 1.00 88.62 559 PRO A CA 1
ATOM 4428 C C . PRO A 1 559 ? 36.223 7.916 -22.574 1.00 88.62 559 PRO A C 1
ATOM 4430 O O . PRO A 1 559 ? 35.238 7.290 -22.186 1.00 88.62 559 PRO A O 1
ATOM 4433 N N . LEU A 1 560 ? 37.350 7.977 -21.856 1.00 92.75 560 LEU A N 1
ATOM 4434 C CA . LEU A 1 560 ? 37.519 7.310 -20.567 1.00 92.75 560 LEU A CA 1
ATOM 4435 C C . LEU A 1 560 ? 36.602 7.894 -19.478 1.00 92.75 560 LEU A C 1
ATOM 4437 O O . LEU A 1 560 ? 36.196 7.164 -18.574 1.00 92.75 560 LEU A O 1
ATOM 4441 N N . LEU A 1 561 ? 36.220 9.174 -19.584 1.00 94.44 561 LEU A N 1
ATOM 4442 C CA . LEU A 1 561 ? 35.303 9.813 -18.638 1.00 94.44 561 LEU A CA 1
ATOM 4443 C C . LEU A 1 561 ? 33.961 9.074 -18.585 1.00 94.44 561 LEU A C 1
ATOM 4445 O O . LEU A 1 561 ? 33.449 8.823 -17.497 1.00 94.44 561 LEU A O 1
ATOM 4449 N N . TRP A 1 562 ? 33.431 8.652 -19.739 1.00 94.56 562 TRP A N 1
ATOM 4450 C CA . TRP A 1 562 ? 32.212 7.842 -19.784 1.00 94.56 562 TRP A CA 1
ATOM 4451 C C . TRP A 1 562 ? 32.375 6.539 -19.014 1.00 94.56 562 TRP A C 1
ATOM 4453 O O . TRP A 1 562 ? 31.506 6.189 -18.225 1.00 94.56 562 TRP A O 1
ATOM 4463 N N . GLN A 1 563 ? 33.492 5.830 -19.212 1.00 94.62 563 GLN A N 1
ATOM 4464 C CA . GLN A 1 563 ? 33.722 4.563 -18.521 1.00 94.62 563 GLN A CA 1
ATOM 4465 C C . GLN A 1 563 ? 33.718 4.765 -17.007 1.00 94.62 563 GLN A C 1
ATOM 4467 O O . GLN A 1 563 ? 33.056 4.013 -16.298 1.00 94.62 563 GLN A O 1
ATOM 4472 N N . HIS A 1 564 ? 34.392 5.807 -16.514 1.00 95.88 564 HIS A N 1
ATOM 4473 C CA . HIS A 1 564 ? 34.396 6.118 -15.089 1.00 95.88 564 HIS A CA 1
ATOM 4474 C C . HIS A 1 564 ? 32.996 6.433 -14.562 1.00 95.88 564 HIS A C 1
ATOM 4476 O O . HIS A 1 564 ? 32.591 5.833 -13.571 1.00 95.88 564 HIS A O 1
ATOM 4482 N N . LEU A 1 565 ? 32.234 7.309 -15.221 1.00 96.06 565 LEU A N 1
ATOM 4483 C CA . LEU A 1 565 ? 30.891 7.678 -14.759 1.00 96.06 565 LEU A CA 1
ATOM 4484 C C . LEU A 1 565 ? 29.902 6.503 -14.848 1.00 96.06 565 LEU A C 1
ATOM 4486 O O . LEU A 1 565 ? 29.152 6.241 -13.906 1.00 96.06 565 LEU A O 1
ATOM 4490 N N . PHE A 1 566 ? 29.927 5.760 -15.954 1.00 95.25 566 PHE A N 1
ATOM 4491 C CA . PHE A 1 566 ? 29.048 4.617 -16.185 1.00 95.25 566 PHE A CA 1
ATOM 4492 C C . PHE A 1 566 ? 29.327 3.481 -15.198 1.00 95.25 566 PHE A C 1
ATOM 4494 O O . PHE A 1 566 ? 28.391 2.932 -14.612 1.00 95.25 566 PHE A O 1
ATOM 4501 N N . TRP A 1 567 ? 30.598 3.129 -14.979 1.00 95.50 567 TRP A N 1
ATOM 4502 C CA . TRP A 1 567 ? 30.970 2.047 -14.062 1.00 95.50 567 TRP A CA 1
ATOM 4503 C C . TRP A 1 567 ? 30.911 2.455 -12.592 1.00 95.50 567 TRP A C 1
ATOM 4505 O O . TRP A 1 567 ? 30.639 1.590 -11.756 1.00 95.50 567 TRP A O 1
ATOM 4515 N N . PHE A 1 568 ? 31.053 3.749 -12.277 1.00 95.19 568 PHE A N 1
ATOM 4516 C CA . PHE A 1 568 ? 30.776 4.273 -10.938 1.00 95.19 568 PHE A CA 1
ATOM 4517 C C . PHE A 1 568 ? 29.349 3.951 -10.497 1.00 95.19 568 PHE A C 1
ATOM 4519 O O . PHE A 1 568 ? 29.140 3.622 -9.338 1.00 95.19 568 PHE A O 1
ATOM 4526 N N . TYR A 1 569 ? 28.374 3.998 -11.410 1.00 93.31 569 TYR A N 1
ATOM 4527 C CA . TYR A 1 569 ? 27.018 3.535 -11.123 1.00 93.31 569 TYR A CA 1
ATOM 4528 C C . TYR A 1 569 ? 26.849 2.026 -11.302 1.00 93.31 569 TYR A C 1
ATOM 4530 O O . TYR A 1 569 ? 26.273 1.361 -10.443 1.00 93.31 569 TYR A O 1
ATOM 4538 N N . SER A 1 570 ? 27.317 1.473 -12.420 1.00 91.75 570 SER A N 1
ATOM 4539 C CA . SER A 1 570 ? 26.935 0.118 -12.833 1.00 91.75 570 SER A CA 1
ATOM 4540 C C . SER A 1 570 ? 27.490 -0.964 -11.909 1.00 91.75 570 SER A C 1
ATOM 4542 O O . SER A 1 570 ? 26.866 -2.011 -11.756 1.00 91.75 570 SER A O 1
ATOM 4544 N N . HIS A 1 571 ? 28.623 -0.716 -11.242 1.00 92.81 571 HIS A N 1
ATOM 4545 C CA . HIS A 1 571 ? 29.139 -1.648 -10.244 1.00 92.81 571 HIS A CA 1
ATOM 4546 C C . HIS A 1 571 ? 28.292 -1.638 -8.947 1.00 92.81 571 HIS A C 1
ATOM 4548 O O . HIS A 1 571 ? 27.821 -2.696 -8.540 1.00 92.81 571 HIS A O 1
ATOM 4554 N N . PRO A 1 572 ? 27.946 -0.488 -8.334 1.00 92.69 572 PRO A N 1
ATOM 4555 C CA . PRO A 1 572 ? 26.865 -0.412 -7.342 1.00 92.69 572 PRO A CA 1
ATOM 4556 C C . PRO A 1 572 ? 25.531 -1.013 -7.800 1.00 92.69 572 PRO A C 1
ATOM 4558 O O . PRO A 1 572 ? 24.851 -1.661 -7.006 1.00 92.69 572 PRO A O 1
ATOM 4561 N N . ALA A 1 573 ? 25.162 -0.846 -9.072 1.00 89.56 573 ALA A N 1
ATOM 4562 C CA . ALA A 1 573 ? 23.916 -1.378 -9.614 1.00 89.56 573 ALA A CA 1
ATOM 4563 C C . ALA A 1 573 ? 23.858 -2.907 -9.564 1.00 89.56 573 ALA A C 1
ATOM 4565 O O . ALA A 1 573 ? 22.802 -3.449 -9.257 1.00 89.56 573 ALA A O 1
ATOM 4566 N N . VAL A 1 574 ? 24.965 -3.623 -9.781 1.00 92.19 574 VAL A N 1
ATOM 4567 C CA . VAL A 1 574 ? 24.949 -5.087 -9.611 1.00 92.19 574 VAL A CA 1
ATOM 4568 C C . VAL A 1 574 ? 24.771 -5.499 -8.147 1.00 92.19 574 VAL A C 1
ATOM 4570 O O . VAL A 1 574 ? 24.112 -6.501 -7.882 1.00 92.19 574 VAL A O 1
ATOM 4573 N N . TYR A 1 575 ? 25.250 -4.700 -7.184 1.00 92.44 575 TYR A N 1
ATOM 4574 C CA . TYR A 1 575 ? 24.950 -4.935 -5.767 1.00 92.44 575 TYR A CA 1
ATOM 4575 C C . TYR A 1 575 ? 23.476 -4.664 -5.442 1.00 92.44 575 TYR A C 1
ATOM 4577 O O . TYR A 1 575 ? 22.856 -5.434 -4.715 1.00 92.44 575 TYR A O 1
ATOM 4585 N N . ILE A 1 576 ? 22.881 -3.632 -6.048 1.00 91.19 576 ILE A N 1
ATOM 4586 C CA . ILE A 1 576 ? 21.435 -3.360 -5.974 1.00 91.19 576 ILE A CA 1
ATOM 4587 C C . ILE A 1 576 ? 20.608 -4.557 -6.479 1.00 91.19 576 ILE A C 1
ATOM 4589 O O . ILE A 1 576 ? 19.484 -4.747 -6.025 1.00 91.19 576 ILE A O 1
ATOM 4593 N N . MET A 1 577 ? 21.153 -5.374 -7.388 1.00 90.75 577 MET A N 1
ATOM 4594 C CA . MET A 1 577 ? 20.473 -6.559 -7.923 1.00 90.75 577 MET A CA 1
ATOM 4595 C C . MET A 1 577 ? 20.644 -7.833 -7.085 1.00 90.75 577 MET A C 1
ATOM 4597 O O . MET A 1 577 ? 19.851 -8.754 -7.237 1.00 90.75 577 MET A O 1
ATOM 4601 N N . ILE A 1 578 ? 21.685 -7.934 -6.255 1.00 92.44 578 ILE A N 1
ATOM 4602 C CA . ILE A 1 578 ? 21.963 -9.157 -5.476 1.00 92.44 578 ILE A CA 1
ATOM 4603 C C . ILE A 1 578 ? 21.553 -9.038 -4.010 1.00 92.44 578 ILE A C 1
ATOM 4605 O O . ILE A 1 578 ? 21.401 -10.051 -3.336 1.00 92.44 578 ILE A O 1
ATOM 4609 N N . LEU A 1 579 ? 21.439 -7.809 -3.504 1.00 91.25 579 LEU A N 1
ATOM 4610 C CA . LEU A 1 579 ? 21.111 -7.562 -2.109 1.00 91.25 579 LEU A CA 1
ATOM 4611 C C . LEU A 1 579 ? 19.654 -7.940 -1.779 1.00 91.25 579 LEU A C 1
ATOM 4613 O O . LEU A 1 579 ? 19.486 -8.737 -0.851 1.00 91.25 579 LEU A O 1
ATOM 4617 N N . PRO A 1 580 ? 18.617 -7.381 -2.439 1.00 86.69 580 PRO A N 1
ATOM 4618 C CA . PRO A 1 580 ? 17.216 -7.665 -2.107 1.00 86.69 580 PRO A CA 1
ATOM 4619 C C . PRO A 1 580 ? 16.880 -9.154 -2.151 1.00 86.69 580 PRO A C 1
ATOM 4621 O O . PRO A 1 580 ? 16.201 -9.610 -1.199 1.00 86.69 580 PRO A O 1
#